Protein AF-A0A7Y6IRY3-F1 (afdb_monomer_lite)

Structure (mmCIF, N/CA/C/O backbone):
data_AF-A0A7Y6IRY3-F1
#
_entry.id   AF-A0A7Y6IRY3-F1
#
loop_
_atom_site.group_PDB
_atom_site.id
_atom_site.type_symbol
_atom_site.label_atom_id
_atom_site.label_alt_id
_atom_site.label_comp_id
_atom_site.label_asym_id
_atom_site.label_entity_id
_atom_site.label_seq_id
_atom_site.pdbx_PDB_ins_code
_atom_site.Cartn_x
_atom_site.Cartn_y
_atom_site.Cartn_z
_atom_site.occupancy
_atom_site.B_iso_or_equiv
_atom_site.auth_seq_id
_atom_site.auth_comp_id
_atom_site.auth_asym_id
_atom_site.auth_atom_id
_atom_site.pdbx_PDB_model_num
ATOM 1 N N . MET A 1 1 ? -18.342 3.117 -11.081 1.00 37.72 1 MET A N 1
ATOM 2 C CA . MET A 1 1 ? -18.195 3.455 -12.515 1.00 37.72 1 MET A CA 1
ATOM 3 C C . MET A 1 1 ? -16.756 3.879 -12.806 1.00 37.72 1 MET A C 1
ATOM 5 O O . MET A 1 1 ? -16.325 4.944 -12.363 1.00 37.72 1 MET A O 1
ATOM 9 N N . ASP A 1 2 ? -16.013 2.995 -13.475 1.00 42.38 2 ASP A 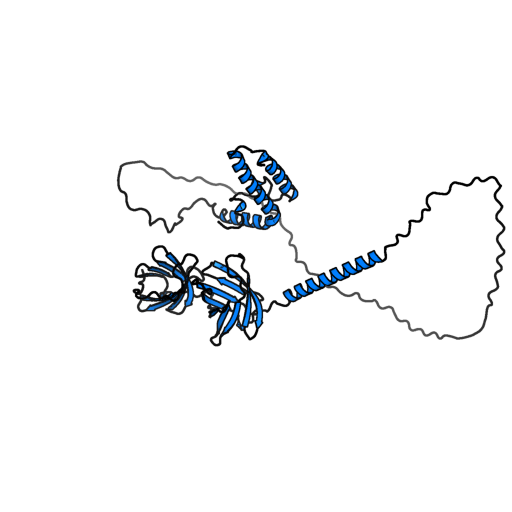N 1
ATOM 10 C CA . ASP A 1 2 ? -14.610 3.148 -13.893 1.00 42.38 2 ASP A CA 1
ATOM 11 C C . ASP A 1 2 ? -14.442 4.284 -14.933 1.00 42.38 2 ASP A C 1
ATOM 13 O O . ASP A 1 2 ? -15.366 4.595 -15.681 1.00 42.38 2 ASP A O 1
ATOM 17 N N . LYS A 1 3 ? -13.296 4.973 -14.943 1.00 51.06 3 LYS A N 1
ATOM 18 C CA . LYS A 1 3 ? -13.082 6.264 -15.639 1.00 51.06 3 LYS A CA 1
ATOM 19 C C . LYS A 1 3 ? -12.732 6.150 -17.137 1.00 51.06 3 LYS A C 1
ATOM 21 O O . LYS A 1 3 ? -12.581 7.187 -17.776 1.00 51.06 3 LYS A O 1
ATOM 26 N N . GLY A 1 4 ? -12.615 4.944 -17.700 1.00 61.75 4 GLY A N 1
ATOM 27 C CA . GLY A 1 4 ? -11.967 4.698 -19.002 1.00 61.75 4 GLY A CA 1
ATOM 28 C C . GLY A 1 4 ? -12.631 5.278 -20.263 1.00 61.75 4 GLY A C 1
ATOM 29 O O . GLY A 1 4 ? -11.923 5.612 -21.208 1.00 61.75 4 GLY A O 1
ATOM 30 N N . PHE A 1 5 ? -13.956 5.452 -20.293 1.00 81.81 5 PHE A N 1
ATOM 31 C CA . PHE A 1 5 ? -14.686 5.837 -21.516 1.00 81.81 5 PHE A CA 1
ATOM 32 C C . PHE A 1 5 ? -15.871 6.779 -21.238 1.00 81.81 5 PHE A C 1
ATOM 34 O O . PHE A 1 5 ? -16.917 6.690 -21.875 1.00 81.81 5 PHE A O 1
ATOM 41 N N . ARG A 1 6 ? -15.722 7.694 -20.266 1.00 79.88 6 ARG A N 1
ATOM 42 C CA . ARG A 1 6 ? -16.796 8.620 -19.841 1.00 79.88 6 ARG A CA 1
ATOM 43 C C . ARG A 1 6 ? -17.332 9.510 -20.963 1.00 79.88 6 ARG A C 1
ATOM 45 O O . ARG A 1 6 ? -18.495 9.887 -20.911 1.00 79.88 6 ARG A O 1
ATOM 52 N N . ASP A 1 7 ? -16.514 9.790 -21.972 1.00 85.00 7 ASP 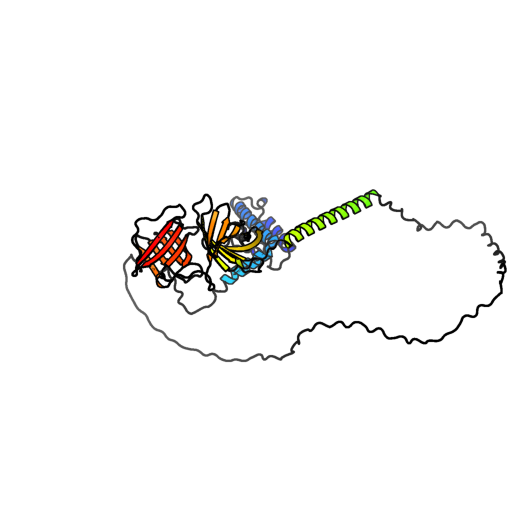A N 1
ATOM 53 C CA . ASP A 1 7 ? -16.895 10.602 -23.133 1.00 85.00 7 ASP A CA 1
ATOM 54 C C . ASP A 1 7 ? -17.982 9.942 -24.002 1.00 85.00 7 ASP A C 1
ATOM 56 O O . ASP A 1 7 ? -18.592 10.615 -24.828 1.00 85.00 7 ASP A O 1
ATOM 60 N N . LEU A 1 8 ? -18.236 8.639 -23.816 1.00 86.19 8 LEU A N 1
ATOM 61 C CA . LEU A 1 8 ? -19.344 7.917 -24.448 1.00 86.19 8 LEU A CA 1
ATOM 62 C C . LEU A 1 8 ? -20.654 8.005 -23.650 1.00 86.19 8 LEU A C 1
ATOM 64 O O . LEU A 1 8 ? -21.666 7.489 -24.108 1.00 86.19 8 LEU A O 1
ATOM 68 N N . GLU A 1 9 ? -20.646 8.618 -22.459 1.00 86.31 9 GLU A N 1
ATOM 69 C CA . GLU A 1 9 ? -21.817 8.760 -21.573 1.00 86.31 9 GLU A CA 1
ATOM 70 C C . GLU A 1 9 ? -22.541 7.425 -21.280 1.00 86.31 9 GLU A C 1
ATOM 72 O O . GLU A 1 9 ? -23.734 7.396 -21.003 1.00 86.31 9 GLU A O 1
ATOM 77 N N . GLY A 1 10 ? -21.809 6.304 -21.316 1.00 82.12 10 GLY A N 1
ATOM 78 C CA . GLY A 1 10 ? -22.356 4.959 -21.097 1.00 82.12 10 GLY A CA 1
ATOM 79 C C . GLY A 1 10 ? -22.962 4.292 -22.338 1.00 82.12 10 GLY A C 1
ATOM 80 O O . GLY A 1 10 ? -23.442 3.170 -22.231 1.00 82.12 10 GLY A O 1
ATOM 81 N N . HIS A 1 11 ? -22.917 4.935 -23.507 1.00 87.06 11 HIS A N 1
ATOM 82 C CA . HIS A 1 11 ? -23.372 4.350 -24.769 1.00 87.06 11 HIS A CA 1
ATOM 83 C C . HIS A 1 11 ? -22.305 3.470 -25.439 1.00 87.06 11 HIS A C 1
ATOM 85 O O . HIS A 1 11 ? -21.101 3.724 -25.321 1.00 87.06 11 HIS A O 1
ATOM 91 N N . ASP A 1 12 ? -22.747 2.474 -26.213 1.00 90.62 12 ASP A N 1
ATOM 92 C CA . ASP A 1 12 ? -21.849 1.663 -27.036 1.00 90.62 12 ASP A CA 1
ATOM 93 C C . ASP A 1 12 ? -21.337 2.464 -28.249 1.00 90.62 12 ASP A C 1
ATOM 95 O O . ASP A 1 12 ? -22.109 3.017 -29.035 1.00 90.62 12 ASP A O 1
ATOM 99 N N . ALA A 1 13 ? -20.017 2.520 -28.434 1.00 92.00 13 ALA A N 1
ATOM 100 C CA . ALA A 1 13 ? -19.374 3.200 -29.552 1.00 92.00 13 ALA A CA 1
ATOM 101 C C . ALA A 1 13 ? -19.752 2.590 -30.915 1.00 92.00 13 ALA A C 1
ATOM 103 O O . ALA A 1 13 ? -19.876 3.327 -31.900 1.00 92.00 13 ALA A O 1
ATOM 104 N N . TYR A 1 14 ? -19.955 1.269 -30.986 1.00 93.88 14 TYR A N 1
ATOM 105 C CA . TYR A 1 14 ? -20.386 0.582 -32.208 1.00 93.88 14 TYR A CA 1
ATOM 106 C C . TYR A 1 14 ? -21.838 0.926 -32.558 1.00 93.88 14 TYR A C 1
ATOM 108 O O . TYR A 1 14 ? -22.147 1.197 -33.722 1.00 93.88 14 TYR A O 1
ATOM 116 N N . GLU A 1 15 ? -22.708 1.001 -31.549 1.00 92.62 15 GLU A N 1
ATOM 117 C CA . GLU A 1 15 ? -24.116 1.375 -31.700 1.00 92.62 15 GLU A CA 1
ATOM 118 C C . GLU A 1 15 ? -24.273 2.849 -32.091 1.00 92.62 15 GLU A C 1
ATOM 120 O O . GLU A 1 15 ? -24.998 3.169 -33.036 1.00 92.62 15 GLU A O 1
ATOM 125 N N . LEU A 1 16 ? -23.529 3.752 -31.439 1.00 92.69 16 LEU A N 1
ATOM 126 C CA . LEU A 1 16 ? -23.530 5.184 -31.751 1.00 92.69 16 LEU A CA 1
ATOM 127 C C . LEU A 1 16 ? -23.226 5.444 -33.232 1.00 92.69 16 LEU A C 1
ATOM 129 O O . LEU A 1 16 ? -23.908 6.250 -33.870 1.00 92.69 16 LEU A O 1
ATOM 133 N N . LEU A 1 17 ? -22.236 4.736 -33.785 1.00 91.31 17 LEU A N 1
ATOM 134 C CA . LEU A 1 17 ? -21.834 4.846 -35.189 1.00 91.31 17 LEU A CA 1
ATOM 135 C C . LEU A 1 17 ? -22.643 3.950 -36.142 1.00 91.31 17 LEU A C 1
ATOM 137 O O . LEU A 1 17 ? -22.557 4.120 -37.361 1.00 91.31 17 LEU A O 1
ATOM 141 N N . GLY A 1 18 ? -23.436 3.014 -35.614 1.00 90.44 18 GLY A N 1
ATOM 142 C CA . GLY A 1 18 ? -24.221 2.056 -36.393 1.00 90.44 18 GLY A CA 1
ATOM 143 C C . GLY A 1 18 ? -23.352 1.110 -37.225 1.00 90.44 18 GLY A C 1
ATOM 144 O O . GLY A 1 18 ? -23.628 0.893 -38.409 1.00 90.44 18 GLY A O 1
ATOM 145 N N . VAL A 1 19 ? -22.261 0.604 -36.645 1.00 92.56 19 VAL A N 1
ATOM 146 C CA . VAL A 1 19 ? -21.291 -0.281 -37.312 1.00 92.56 19 VAL A CA 1
ATOM 147 C C . VAL A 1 19 ? -21.051 -1.553 -36.499 1.00 92.56 19 VAL A C 1
ATOM 149 O O . VAL A 1 19 ? -21.107 -1.536 -35.280 1.00 92.56 19 VAL A O 1
ATOM 152 N N . ALA A 1 20 ? -20.759 -2.671 -37.167 1.00 90.75 20 ALA A N 1
ATOM 153 C CA . ALA A 1 20 ? -20.522 -3.950 -36.492 1.00 90.75 20 ALA A CA 1
ATOM 154 C C . ALA A 1 20 ? -19.132 -4.031 -35.824 1.00 90.75 20 ALA A C 1
ATOM 156 O O . ALA A 1 20 ? -18.162 -3.460 -36.328 1.00 90.75 20 ALA A O 1
ATOM 157 N N . GLY A 1 21 ? -19.009 -4.851 -34.772 1.00 84.00 21 GLY A N 1
ATOM 158 C CA . GLY A 1 21 ? -17.784 -5.068 -33.979 1.00 84.00 21 GLY A CA 1
ATOM 159 C C . GLY A 1 21 ? -16.544 -5.554 -34.746 1.00 84.00 21 GLY A C 1
ATOM 160 O O . GLY A 1 21 ? -15.436 -5.479 -34.229 1.00 84.00 21 GLY A O 1
ATOM 161 N N . GLY A 1 22 ? -16.691 -5.993 -36.002 1.00 83.50 22 GLY A N 1
ATOM 162 C CA . GLY A 1 22 ? -15.603 -6.416 -36.901 1.00 83.50 22 GLY A CA 1
ATOM 163 C C . GLY A 1 22 ? -15.358 -5.490 -38.102 1.00 83.50 22 GLY A C 1
ATOM 164 O O . GLY A 1 22 ? -14.665 -5.871 -39.041 1.00 83.50 22 GLY A O 1
ATOM 165 N N . CYS A 1 23 ? -15.947 -4.290 -38.128 1.00 87.94 23 CYS A N 1
ATOM 166 C CA . CYS A 1 23 ? -15.842 -3.390 -39.279 1.00 87.94 23 CYS A CA 1
ATOM 167 C C . CYS A 1 23 ? -14.422 -2.819 -39.471 1.00 87.94 23 CYS A C 1
ATOM 169 O O . CYS A 1 23 ? -13.641 -2.727 -38.524 1.00 87.94 23 CYS A O 1
ATOM 171 N N . SER A 1 24 ? -14.081 -2.436 -40.706 1.00 92.69 24 SER A N 1
ATOM 172 C CA . SER A 1 24 ? -12.799 -1.789 -41.021 1.00 92.69 24 SER A CA 1
ATOM 173 C C . SER A 1 24 ? -12.813 -0.294 -40.691 1.00 92.69 24 SER A C 1
ATOM 175 O O . SER A 1 24 ? -13.863 0.350 -40.728 1.00 92.69 24 SER A O 1
ATOM 177 N N . ASP A 1 25 ? -11.637 0.298 -40.487 1.00 92.12 25 ASP A N 1
ATOM 178 C CA . ASP A 1 25 ? -11.468 1.737 -40.216 1.00 92.12 25 ASP A CA 1
ATOM 179 C C . ASP A 1 25 ? -12.103 2.624 -41.295 1.00 92.12 25 ASP A C 1
ATOM 181 O O . ASP A 1 25 ? -12.609 3.719 -41.029 1.00 92.12 25 ASP A O 1
ATOM 185 N N . ARG A 1 26 ? -12.127 2.140 -42.543 1.00 89.69 26 ARG A N 1
ATOM 186 C CA . ARG A 1 26 ? -12.805 2.814 -43.655 1.00 89.69 26 ARG A CA 1
ATOM 187 C C . ARG A 1 26 ? -14.320 2.862 -43.448 1.00 89.69 26 ARG A C 1
ATOM 189 O O . ARG A 1 26 ? -14.926 3.897 -43.720 1.00 89.69 26 ARG A O 1
ATOM 196 N N . ALA A 1 27 ? -14.919 1.774 -42.968 1.00 90.38 27 ALA A N 1
ATOM 197 C CA . ALA A 1 27 ? -16.349 1.702 -42.680 1.00 90.38 27 ALA A CA 1
ATOM 198 C C . ALA A 1 27 ? -16.732 2.598 -41.489 1.00 90.38 27 ALA A C 1
ATOM 200 O O . ALA A 1 27 ? -17.724 3.320 -41.578 1.00 90.38 27 ALA A O 1
ATOM 201 N N . ILE A 1 28 ? -15.899 2.636 -40.441 1.00 93.06 28 ILE A N 1
ATOM 202 C CA . ILE A 1 28 ? -16.057 3.527 -39.276 1.00 93.06 28 ILE A CA 1
ATOM 203 C C . ILE A 1 28 ? -16.084 4.994 -39.726 1.00 93.06 28 ILE A C 1
ATOM 205 O O . ILE A 1 28 ? -17.030 5.733 -39.449 1.00 93.06 28 ILE A O 1
ATOM 209 N N . ASN A 1 29 ? -15.084 5.410 -40.508 1.00 92.12 29 ASN A N 1
ATOM 210 C CA . ASN A 1 29 ? -14.997 6.779 -41.015 1.00 92.12 29 ASN A CA 1
ATOM 211 C C . ASN A 1 29 ? -16.143 7.139 -41.971 1.00 92.12 29 ASN A C 1
ATOM 213 O O . ASN A 1 29 ? -16.609 8.280 -41.986 1.00 92.12 29 ASN A O 1
ATOM 217 N N . GLN A 1 30 ? -16.612 6.185 -42.778 1.00 92.06 30 GLN A N 1
ATOM 218 C CA . GLN A 1 30 ? -17.750 6.400 -43.668 1.00 92.06 30 GLN A CA 1
ATOM 219 C C . GLN A 1 30 ? -19.054 6.584 -42.884 1.00 92.06 30 GLN A C 1
ATOM 221 O O . GLN A 1 30 ? -19.822 7.489 -43.209 1.00 92.06 30 GLN A O 1
ATOM 226 N N . ALA A 1 31 ? -19.298 5.766 -41.859 1.00 92.69 31 ALA A N 1
ATOM 227 C CA . ALA A 1 31 ? -20.485 5.861 -41.014 1.00 92.69 31 ALA A CA 1
ATOM 228 C C . ALA A 1 31 ? -20.525 7.181 -40.232 1.00 92.69 31 ALA A C 1
ATOM 230 O O . ALA A 1 31 ? -21.524 7.901 -40.311 1.00 92.69 31 ALA A O 1
ATOM 231 N N . PHE A 1 32 ? -19.395 7.569 -39.629 1.00 94.81 32 PHE A N 1
ATOM 232 C CA . PHE A 1 32 ? -19.236 8.863 -38.964 1.00 94.81 32 PHE A CA 1
ATOM 233 C C . PHE A 1 32 ? -19.585 10.034 -39.896 1.00 94.81 32 PHE A C 1
ATOM 235 O O . PHE A 1 32 ? -20.381 10.899 -39.545 1.00 94.81 32 PHE A O 1
ATOM 242 N N . ARG A 1 33 ? -19.055 10.047 -41.129 1.00 92.06 33 ARG A N 1
ATOM 243 C CA . ARG A 1 33 ? -19.336 11.120 -42.104 1.00 92.06 33 ARG A CA 1
ATOM 244 C C . ARG A 1 33 ? -20.803 11.194 -42.525 1.00 92.06 33 ARG A C 1
ATOM 246 O O . ARG A 1 33 ? -21.260 12.264 -42.919 1.00 92.06 33 ARG A O 1
ATOM 253 N N . ARG A 1 34 ? -21.548 10.083 -42.502 1.00 91.94 34 ARG A N 1
ATOM 254 C CA . ARG A 1 34 ? -22.995 10.129 -42.764 1.00 91.94 34 ARG A CA 1
ATOM 255 C C . ARG A 1 34 ? -23.709 10.824 -41.610 1.00 91.94 34 ARG A C 1
ATOM 257 O O . ARG A 1 34 ? -24.339 11.844 -41.845 1.00 91.94 34 ARG A O 1
ATOM 264 N N . GLN A 1 35 ? -23.511 10.338 -40.389 1.00 89.69 35 GLN A N 1
ATOM 265 C CA . GLN A 1 35 ? -24.200 10.859 -39.208 1.00 89.69 35 GLN A CA 1
ATOM 266 C C . GLN A 1 35 ? -23.793 12.300 -38.870 1.00 89.69 35 GLN A C 1
ATOM 268 O O . GLN A 1 35 ? -24.641 13.098 -38.483 1.00 89.69 35 GLN A O 1
ATOM 273 N N . ALA A 1 36 ? -22.534 12.683 -39.097 1.00 89.06 36 ALA A N 1
ATOM 274 C CA . ALA A 1 36 ? -22.073 14.055 -38.890 1.00 89.06 36 ALA A CA 1
ATOM 275 C C . ALA A 1 36 ? -22.745 15.068 -39.836 1.00 89.06 36 ALA A C 1
ATOM 277 O O . ALA A 1 36 ? -22.879 16.235 -39.486 1.00 89.06 36 ALA A O 1
ATOM 278 N N . ARG A 1 37 ? -23.197 14.645 -41.026 1.00 87.94 37 ARG A N 1
ATOM 279 C CA . ARG A 1 37 ? -23.971 15.517 -41.930 1.00 87.94 37 ARG A CA 1
ATOM 280 C C . ARG A 1 37 ? -25.416 15.694 -41.474 1.00 87.94 37 ARG A C 1
ATOM 282 O O . ARG A 1 37 ? -26.012 16.731 -41.749 1.00 87.94 37 ARG A O 1
ATOM 289 N N . ASP A 1 38 ? -25.972 14.695 -40.800 1.00 85.44 38 ASP A N 1
ATOM 290 C CA . ASP A 1 38 ? -27.347 14.736 -40.302 1.00 85.44 38 ASP A CA 1
ATOM 291 C C . ASP A 1 38 ? -27.447 15.551 -39.007 1.00 85.44 38 ASP A C 1
ATOM 293 O O . ASP A 1 38 ? -28.369 16.348 -38.850 1.00 85.44 38 ASP A O 1
ATOM 297 N N . TRP A 1 39 ? -26.433 15.443 -38.145 1.00 86.75 39 TRP A N 1
ATOM 298 C CA . TRP A 1 39 ? -26.342 16.141 -36.859 1.00 86.75 39 TRP A CA 1
ATOM 299 C C . TRP A 1 39 ? -25.452 17.394 -36.893 1.00 86.75 39 TRP A C 1
ATOM 301 O O . TRP A 1 39 ? -24.956 17.833 -35.860 1.00 86.75 39 TRP A O 1
ATOM 311 N N . HIS A 1 40 ? -25.220 17.989 -38.068 1.00 83.25 40 HIS A N 1
ATOM 312 C CA . HIS A 1 40 ? -24.449 19.232 -38.160 1.00 83.25 40 HIS A CA 1
ATOM 313 C C . HIS A 1 40 ? -25.256 20.413 -37.582 1.00 83.25 40 HIS A C 1
ATOM 315 O O . HIS A 1 40 ? -26.440 20.540 -37.919 1.00 83.25 40 HIS A O 1
ATOM 321 N N . PRO A 1 41 ? -24.654 21.309 -36.772 1.00 77.19 41 PRO A N 1
ATOM 322 C CA . PRO A 1 41 ? -25.359 22.462 -36.199 1.00 77.19 41 PRO A CA 1
ATOM 323 C C . PRO A 1 41 ? -25.941 23.397 -37.273 1.00 77.19 41 PRO A C 1
ATOM 325 O O . PRO A 1 41 ? -27.027 23.936 -37.089 1.00 77.19 41 PRO A O 1
ATOM 328 N N . ASP A 1 42 ? -25.301 23.508 -38.443 1.00 80.44 42 ASP A N 1
ATOM 329 C CA . ASP A 1 42 ? -25.834 24.311 -39.561 1.00 80.44 42 ASP A CA 1
ATOM 330 C C . ASP A 1 42 ? -27.154 23.773 -40.137 1.00 80.44 42 ASP A C 1
ATOM 332 O O . ASP A 1 42 ? -27.907 24.537 -40.736 1.00 80.44 42 ASP A O 1
ATOM 336 N N . LYS A 1 43 ? -27.449 22.475 -39.981 1.00 82.31 43 LYS A N 1
ATOM 337 C CA . LYS A 1 43 ? -28.700 21.855 -40.453 1.00 82.31 43 LYS A CA 1
ATOM 338 C C . LYS A 1 43 ? -29.790 21.863 -39.370 1.00 82.31 43 LYS A C 1
ATOM 340 O O . LYS A 1 43 ? -30.968 21.771 -39.700 1.00 82.31 43 LYS A O 1
ATOM 345 N N . ASN A 1 44 ? -29.403 22.024 -38.102 1.00 80.56 44 ASN A N 1
ATOM 346 C CA . ASN A 1 44 ? -30.272 21.971 -36.925 1.00 80.56 44 ASN A CA 1
ATOM 347 C C . ASN A 1 44 ? -30.201 23.303 -36.155 1.00 80.56 44 ASN A C 1
ATOM 349 O O . ASN A 1 44 ? -29.615 23.386 -35.080 1.00 80.56 44 ASN A O 1
ATOM 353 N N . GLN A 1 45 ? -30.755 24.367 -36.747 1.00 74.81 45 GLN A N 1
ATOM 354 C CA . GLN A 1 45 ? -30.551 25.750 -36.285 1.00 74.81 45 GLN A CA 1
ATOM 355 C C . GLN A 1 45 ? -31.518 26.218 -35.185 1.00 74.81 45 GLN A C 1
ATOM 357 O O . GLN A 1 45 ? -31.280 27.271 -34.591 1.00 74.81 45 GLN A O 1
ATOM 362 N N . CYS A 1 46 ? -32.608 25.492 -34.904 1.00 80.31 46 CYS A N 1
ATOM 363 C CA . CYS A 1 46 ? -33.487 25.868 -33.795 1.00 80.31 46 CYS A CA 1
ATOM 364 C C . CYS A 1 46 ? -32.806 25.581 -32.438 1.00 80.31 46 CYS A C 1
ATOM 366 O O . CYS A 1 46 ? -32.005 24.649 -32.357 1.00 80.31 46 CYS A O 1
ATOM 368 N N . PRO A 1 47 ? -33.084 26.366 -31.378 1.00 73.44 47 PRO A N 1
ATOM 369 C CA . PRO A 1 47 ? -32.329 26.306 -30.121 1.00 73.44 47 PRO A CA 1
ATOM 370 C C . PRO A 1 47 ? -32.264 24.910 -29.483 1.00 73.44 47 PRO A C 1
ATOM 372 O O . PRO A 1 47 ? -31.183 24.475 -29.090 1.00 73.44 47 PRO A O 1
ATOM 375 N N . ASP A 1 48 ? -33.386 24.188 -29.460 1.00 76.19 48 ASP A N 1
ATOM 376 C CA . ASP A 1 48 ? -33.460 22.847 -28.866 1.00 76.19 48 ASP A CA 1
ATOM 377 C C . ASP A 1 48 ? -32.754 21.797 -29.741 1.00 76.19 48 ASP A C 1
ATOM 379 O O . ASP A 1 48 ? -31.907 21.046 -29.257 1.00 76.19 48 ASP A O 1
ATOM 383 N N . ALA A 1 49 ? -32.987 21.808 -31.062 1.00 77.94 49 ALA A N 1
ATOM 384 C CA . ALA A 1 49 ? -32.322 20.862 -31.966 1.00 77.94 49 ALA A CA 1
ATOM 385 C C . ALA A 1 49 ? -30.818 21.126 -32.097 1.00 77.94 49 ALA A C 1
ATOM 387 O O . ALA A 1 49 ? -30.058 20.205 -32.393 1.00 77.94 49 ALA A O 1
ATOM 388 N N . ARG A 1 50 ? -30.368 22.364 -31.868 1.00 81.44 50 ARG A N 1
ATOM 389 C CA . ARG A 1 50 ? -28.947 22.704 -31.836 1.00 81.44 50 ARG A CA 1
ATOM 390 C C . ARG A 1 50 ? -28.255 22.067 -30.635 1.00 81.44 50 ARG A C 1
ATOM 392 O O . ARG A 1 50 ? -27.186 21.486 -30.805 1.00 81.44 50 ARG A O 1
ATOM 399 N N . ALA A 1 51 ? -28.861 22.140 -29.450 1.00 83.75 51 ALA A N 1
ATOM 400 C CA . ALA A 1 51 ? -28.312 21.524 -28.242 1.00 83.75 51 ALA A CA 1
ATOM 401 C C . ALA A 1 51 ? -28.224 19.992 -28.376 1.00 83.75 51 ALA A C 1
ATOM 403 O O . ALA A 1 51 ? -27.203 19.390 -28.025 1.00 83.75 51 ALA A O 1
ATOM 404 N N . ASP A 1 52 ? -29.252 19.369 -28.956 1.00 84.44 52 ASP A N 1
ATOM 405 C CA . ASP A 1 52 ? -29.269 17.927 -29.216 1.00 84.44 52 ASP A CA 1
ATOM 406 C C . ASP A 1 52 ? -28.258 17.521 -30.295 1.00 84.44 52 ASP A C 1
ATOM 408 O O . ASP A 1 52 ? -27.533 16.534 -30.133 1.00 84.44 52 ASP A O 1
ATOM 412 N N . ALA A 1 53 ? -28.136 18.312 -31.365 1.00 85.38 53 ALA A N 1
ATOM 413 C CA . ALA A 1 53 ? -27.139 18.098 -32.409 1.00 85.38 53 ALA A CA 1
ATOM 414 C C . ALA A 1 53 ? -25.707 18.223 -31.874 1.00 85.38 53 ALA A C 1
ATOM 416 O O . ALA A 1 53 ? -24.865 17.380 -32.181 1.00 85.38 53 ALA A O 1
ATOM 417 N N . GLU A 1 54 ? -25.426 19.212 -31.024 1.00 86.50 54 GLU A N 1
ATOM 418 C CA . GLU A 1 54 ? -24.118 19.386 -30.386 1.00 86.50 54 GLU A CA 1
ATOM 419 C C . GLU A 1 54 ? -23.782 18.218 -29.445 1.00 86.50 54 GLU A C 1
ATOM 421 O O . GLU A 1 54 ? -22.663 17.691 -29.488 1.00 86.50 54 GLU A O 1
ATOM 426 N N . ARG A 1 55 ? -24.753 17.748 -28.646 1.00 89.44 55 ARG A N 1
ATOM 427 C CA . ARG A 1 55 ? -24.580 16.568 -27.783 1.00 89.44 55 ARG A CA 1
ATOM 428 C C . ARG A 1 55 ? -24.309 15.314 -28.612 1.00 89.44 55 ARG A C 1
ATOM 430 O O . ARG A 1 55 ? -23.344 14.594 -28.354 1.00 89.44 55 ARG A O 1
ATOM 437 N N . ARG A 1 56 ? -25.115 15.070 -29.648 1.00 89.50 56 ARG A N 1
ATOM 438 C CA . ARG A 1 56 ? -24.964 13.893 -30.511 1.00 89.50 56 ARG A CA 1
ATOM 439 C C . ARG A 1 56 ? -23.647 13.928 -31.279 1.00 89.50 56 ARG A C 1
ATOM 441 O O . ARG A 1 56 ? -22.959 12.915 -31.348 1.00 89.50 56 ARG A O 1
ATOM 448 N N . MET A 1 57 ? -23.245 15.091 -31.785 1.00 90.44 57 MET A N 1
ATOM 449 C CA . MET A 1 57 ? -21.961 15.279 -32.463 1.00 90.44 57 MET A CA 1
ATOM 450 C C . MET A 1 57 ? -20.774 14.986 -31.537 1.00 90.44 57 MET A C 1
ATOM 452 O O . MET A 1 57 ? -19.793 14.375 -31.966 1.00 90.44 57 MET A O 1
ATOM 456 N N . ARG A 1 58 ? -20.851 15.378 -30.258 1.00 91.31 58 ARG A N 1
ATOM 457 C CA . ARG A 1 58 ? -19.819 15.058 -29.260 1.00 91.31 58 ARG A CA 1
ATOM 458 C C . ARG A 1 58 ? -19.670 13.546 -29.074 1.00 91.31 58 ARG A C 1
ATOM 460 O O . ARG A 1 58 ? -18.555 13.041 -29.186 1.00 91.31 58 ARG A O 1
ATOM 467 N N . LEU A 1 59 ? -20.784 12.836 -28.889 1.00 93.00 59 LEU A N 1
ATOM 468 C CA . LEU A 1 59 ? -20.800 11.375 -28.743 1.00 93.00 59 LEU A CA 1
ATOM 469 C C . LEU A 1 59 ? -20.254 10.663 -29.989 1.00 93.00 59 LEU A C 1
ATOM 471 O O . LEU A 1 59 ? -19.469 9.726 -29.874 1.00 93.00 59 LEU A O 1
ATOM 475 N N . LEU A 1 60 ? -20.610 11.132 -31.190 1.00 93.75 60 LEU A N 1
ATOM 476 C CA . LEU A 1 60 ? -20.118 10.566 -32.451 1.00 93.75 60 LEU A CA 1
ATOM 477 C C . LEU A 1 60 ? -18.603 10.733 -32.626 1.00 93.75 60 LEU A C 1
ATOM 479 O O . LEU A 1 60 ? -17.937 9.825 -33.127 1.00 93.75 60 LEU A O 1
ATOM 483 N N . ASN A 1 61 ? -18.051 11.878 -32.217 1.00 93.38 61 ASN A N 1
ATOM 484 C CA . ASN A 1 61 ? -16.604 12.096 -32.231 1.00 93.38 61 ASN A CA 1
ATOM 485 C C . ASN A 1 61 ? -15.896 11.182 -31.225 1.00 93.38 61 ASN A C 1
ATOM 487 O O . ASN A 1 61 ? -14.931 10.515 -31.596 1.00 93.38 61 ASN A O 1
ATOM 491 N N . ALA A 1 62 ? -16.418 11.083 -29.998 1.00 92.31 62 ALA A N 1
ATOM 492 C CA . ALA A 1 62 ? -15.877 10.193 -28.975 1.00 92.31 62 ALA A CA 1
ATOM 493 C C . ALA A 1 62 ? -15.893 8.722 -29.430 1.00 92.31 62 ALA A C 1
ATOM 495 O O . ALA A 1 62 ? -14.872 8.040 -29.340 1.00 92.31 62 ALA A O 1
ATOM 496 N N . ALA A 1 63 ? -17.006 8.253 -30.004 1.00 93.75 63 ALA A N 1
ATOM 497 C CA . ALA A 1 63 ? -17.134 6.899 -30.542 1.00 93.75 63 ALA A CA 1
ATOM 498 C C . ALA A 1 63 ? -16.115 6.623 -31.655 1.00 93.75 63 ALA A C 1
ATOM 500 O O . ALA A 1 63 ? -15.421 5.606 -31.627 1.00 93.75 63 ALA A O 1
ATOM 501 N N . ARG A 1 64 ? -15.960 7.548 -32.612 1.00 94.44 64 ARG A N 1
ATOM 502 C CA . ARG A 1 64 ? -14.983 7.402 -33.702 1.00 94.44 64 ARG A CA 1
ATOM 503 C C . ARG A 1 64 ? -13.557 7.317 -33.164 1.00 94.44 64 ARG A C 1
ATOM 505 O O . ARG A 1 64 ? -12.791 6.460 -33.599 1.00 94.44 64 ARG A O 1
ATOM 512 N N . ASP A 1 65 ? -13.199 8.191 -32.231 1.00 92.75 65 ASP A N 1
ATOM 513 C CA . ASP A 1 65 ? -11.838 8.264 -31.704 1.00 92.75 65 ASP A CA 1
ATOM 514 C C . ASP A 1 65 ? -11.488 7.028 -30.857 1.00 92.75 65 ASP A C 1
ATOM 516 O O . ASP A 1 65 ? -10.352 6.546 -30.914 1.00 92.75 65 ASP A O 1
ATOM 520 N N . VAL A 1 66 ? -12.465 6.469 -30.130 1.00 93.12 66 VAL A N 1
ATOM 521 C CA . VAL A 1 66 ? -12.329 5.190 -29.417 1.00 93.12 66 VAL A CA 1
ATOM 522 C C . VAL A 1 66 ? -12.127 4.036 -30.399 1.00 93.12 66 VAL A C 1
ATOM 524 O O . VAL A 1 66 ? -11.151 3.300 -30.261 1.00 93.12 66 VAL A O 1
ATOM 527 N N . LEU A 1 67 ? -12.978 3.905 -31.423 1.00 92.62 67 LEU A N 1
ATOM 528 C CA . LEU A 1 67 ? -12.898 2.785 -32.367 1.00 92.62 67 LEU A CA 1
ATOM 529 C C . LEU A 1 67 ? -11.673 2.832 -33.296 1.00 92.62 67 LEU A C 1
ATOM 531 O O . LEU A 1 67 ? -11.263 1.785 -33.788 1.00 92.62 67 LEU A O 1
ATOM 535 N N . LEU A 1 68 ? -11.080 4.005 -33.546 1.00 91.25 68 LEU A N 1
ATOM 536 C CA . LEU A 1 68 ? -9.873 4.118 -34.377 1.00 91.25 68 LEU A CA 1
ATOM 537 C C . LEU A 1 68 ? -8.572 3.944 -33.585 1.00 91.25 68 LEU A C 1
ATOM 539 O O . LEU A 1 68 ? -7.637 3.334 -34.093 1.00 91.25 68 LEU A O 1
ATOM 543 N N . ASN A 1 69 ? -8.491 4.471 -32.358 1.00 89.00 69 ASN A N 1
ATOM 544 C CA . ASN A 1 69 ? -7.221 4.527 -31.621 1.00 89.00 69 ASN A CA 1
ATOM 545 C C . ASN A 1 69 ? -7.152 3.575 -30.422 1.00 89.00 69 ASN A C 1
ATOM 547 O O . ASN A 1 69 ? -6.061 3.187 -30.015 1.00 89.00 69 ASN A O 1
ATOM 551 N N . ARG A 1 70 ? -8.297 3.219 -29.829 1.00 90.38 70 ARG A N 1
ATOM 552 C CA . ARG A 1 70 ? -8.385 2.475 -28.557 1.00 90.38 70 ARG A CA 1
ATOM 553 C C . ARG A 1 70 ? -9.343 1.283 -28.632 1.00 90.38 70 ARG A C 1
ATOM 555 O O . ARG A 1 70 ? -9.875 0.848 -27.616 1.00 90.38 70 ARG A O 1
ATOM 562 N N . ARG A 1 71 ? -9.551 0.726 -29.830 1.00 91.31 71 ARG A N 1
ATOM 563 C CA . ARG A 1 71 ? -10.518 -0.358 -30.073 1.00 91.31 71 ARG A CA 1
ATOM 564 C C . ARG A 1 71 ? -10.266 -1.594 -29.216 1.00 91.31 71 ARG A C 1
ATOM 566 O O . ARG A 1 71 ? -11.188 -2.101 -28.601 1.00 91.31 71 ARG A O 1
ATOM 573 N N . ALA A 1 72 ? -9.010 -2.033 -29.122 1.00 87.31 72 ALA A N 1
ATOM 574 C CA . ALA A 1 72 ? -8.652 -3.210 -28.332 1.00 87.31 72 ALA A CA 1
ATOM 575 C C . ALA A 1 72 ? -8.929 -3.013 -26.829 1.00 87.31 72 ALA A C 1
ATOM 577 O O . ALA A 1 72 ? -9.437 -3.915 -26.172 1.00 87.31 72 ALA A O 1
ATOM 578 N N . GLU A 1 73 ? -8.633 -1.827 -26.288 1.00 86.62 73 GLU A N 1
ATOM 579 C CA . GLU A 1 73 ? -8.935 -1.483 -24.891 1.00 86.62 73 GLU A CA 1
ATOM 580 C C . GLU A 1 73 ? -10.448 -1.401 -24.649 1.00 86.62 73 GLU A C 1
ATOM 582 O O . GLU A 1 73 ? -10.936 -1.867 -23.621 1.00 86.62 73 GLU A O 1
ATOM 587 N N . TYR A 1 74 ? -11.191 -0.852 -25.613 1.00 88.62 74 TYR A N 1
ATOM 588 C CA . TYR A 1 74 ? -12.646 -0.748 -25.567 1.00 88.62 74 TYR A CA 1
ATOM 589 C C . TYR A 1 74 ? -13.337 -2.115 -25.626 1.00 88.62 74 TYR A C 1
ATOM 591 O O . TYR A 1 74 ? -14.228 -2.390 -24.828 1.00 88.62 74 TYR A O 1
ATOM 599 N N . ASP A 1 75 ? -12.881 -3.011 -26.501 1.00 89.75 75 ASP A N 1
ATOM 600 C CA . ASP A 1 75 ? -13.422 -4.367 -26.612 1.00 89.75 75 ASP A CA 1
ATOM 601 C C . ASP A 1 75 ? -13.153 -5.183 -25.330 1.00 89.75 75 ASP A C 1
ATOM 603 O O . ASP A 1 75 ? -13.997 -5.969 -24.898 1.00 89.75 75 ASP A O 1
ATOM 607 N N . LEU A 1 76 ? -11.998 -4.984 -24.680 1.00 85.88 76 LEU A N 1
ATOM 608 C CA . LEU A 1 76 ? -11.701 -5.578 -23.370 1.00 85.88 76 LEU A CA 1
ATOM 609 C C . LEU A 1 76 ? -12.578 -4.988 -22.257 1.00 85.88 76 LEU A C 1
ATOM 611 O O . LEU A 1 76 ? -13.019 -5.723 -21.373 1.00 85.88 76 LEU A O 1
ATOM 615 N N . TYR A 1 77 ? -12.845 -3.682 -22.303 1.00 85.50 77 TYR A N 1
ATOM 616 C CA . TYR A 1 77 ? -13.753 -3.010 -21.377 1.00 85.50 77 TYR A CA 1
ATOM 617 C C . TYR A 1 77 ? -15.188 -3.532 -21.508 1.00 85.50 77 TYR A C 1
ATOM 619 O O . TYR A 1 77 ? -15.785 -3.889 -20.493 1.00 85.50 77 TYR A O 1
ATOM 627 N N . GLN A 1 78 ? -15.697 -3.680 -22.736 1.00 83.62 78 GLN A N 1
ATOM 628 C CA . GLN A 1 78 ? -17.019 -4.255 -23.001 1.00 83.62 78 GLN A CA 1
ATOM 629 C C . GLN A 1 78 ? -17.120 -5.700 -22.497 1.00 83.62 78 GLN A C 1
ATOM 631 O O . GLN A 1 78 ? -18.065 -6.034 -21.791 1.00 83.62 78 GLN A O 1
ATOM 636 N N . ARG A 1 79 ? -16.102 -6.537 -22.752 1.00 80.69 79 ARG A N 1
ATOM 637 C CA . ARG A 1 79 ? -16.056 -7.927 -22.250 1.00 80.69 79 ARG A CA 1
ATOM 638 C C . ARG A 1 79 ? -16.025 -8.021 -20.725 1.00 80.69 79 ARG A C 1
ATOM 640 O O . ARG A 1 79 ? -16.556 -8.965 -20.150 1.00 80.69 79 ARG A O 1
ATOM 647 N N . ARG A 1 80 ? -15.370 -7.069 -20.057 1.00 73.31 80 ARG A N 1
ATOM 648 C CA . ARG A 1 80 ? -15.306 -7.017 -18.591 1.00 73.31 80 ARG A CA 1
ATOM 649 C C . ARG A 1 80 ? -16.609 -6.503 -17.977 1.00 73.31 80 ARG A C 1
ATOM 651 O O . ARG A 1 80 ? -16.953 -6.937 -16.884 1.00 73.31 80 ARG A O 1
ATOM 658 N N . GLY A 1 81 ? -17.306 -5.598 -18.667 1.00 63.47 81 GLY A N 1
ATOM 659 C CA . GLY A 1 81 ? -18.651 -5.150 -18.305 1.00 63.47 81 GLY A CA 1
ATOM 660 C C . GLY A 1 81 ? -19.675 -6.276 -18.427 1.00 63.47 81 GLY A C 1
ATOM 661 O O . GLY A 1 81 ? -20.397 -6.534 -17.472 1.00 63.47 81 GLY A O 1
ATOM 662 N N . SER A 1 82 ? -19.650 -7.024 -19.535 1.00 55.69 82 SER A N 1
ATOM 663 C CA . SER A 1 82 ? -20.552 -8.161 -19.755 1.00 55.69 82 SER A CA 1
ATOM 664 C C . SER A 1 82 ? -20.273 -9.345 -18.821 1.00 55.69 82 SER A C 1
ATOM 666 O O . SER A 1 82 ? -21.202 -10.020 -18.406 1.00 55.69 82 SER A O 1
ATOM 668 N N . ALA A 1 83 ? -19.020 -9.565 -18.400 1.00 48.66 83 ALA A N 1
ATOM 669 C CA . ALA A 1 83 ? -18.682 -10.599 -17.411 1.00 48.66 83 ALA A CA 1
ATOM 670 C C . ALA A 1 83 ? -19.205 -10.301 -15.987 1.00 48.66 83 ALA A C 1
ATOM 672 O O . ALA A 1 83 ? -19.224 -11.200 -15.151 1.00 48.66 83 ALA A O 1
ATOM 673 N N . LEU A 1 84 ? -19.604 -9.056 -15.693 1.00 45.47 84 LEU A N 1
ATOM 674 C CA . LEU A 1 84 ? -20.300 -8.700 -14.450 1.00 45.47 84 LEU A CA 1
ATOM 675 C C . LEU A 1 84 ? -21.820 -8.940 -14.555 1.00 45.47 84 LEU A C 1
ATOM 677 O O . LEU A 1 84 ? -22.476 -9.096 -13.532 1.00 45.47 84 LEU A O 1
ATOM 681 N N . GLU A 1 85 ? -22.359 -8.987 -15.775 1.00 44.56 85 GLU A N 1
ATOM 682 C CA . GLU A 1 85 ? -23.784 -9.190 -16.082 1.00 44.56 85 GLU A CA 1
ATOM 683 C C . GLU A 1 85 ? -24.110 -10.674 -16.372 1.00 44.56 85 GLU A C 1
ATOM 685 O O . GLU A 1 85 ? -25.213 -11.140 -16.114 1.00 44.56 85 GLU A O 1
ATOM 690 N N . GLU A 1 86 ? -23.117 -11.471 -16.782 1.00 39.16 86 GLU A N 1
ATOM 691 C CA . GLU A 1 86 ? -23.219 -12.931 -16.992 1.00 39.16 86 GLU A CA 1
ATOM 692 C C . GLU A 1 86 ? -23.107 -13.755 -15.684 1.00 39.16 86 GLU A C 1
ATOM 694 O O . GLU A 1 86 ? -23.031 -14.980 -15.702 1.00 39.16 86 GLU A O 1
ATOM 699 N N . LEU A 1 87 ? -23.113 -13.085 -14.525 1.00 42.81 87 LEU A N 1
ATOM 700 C CA . LEU A 1 87 ? -23.245 -13.693 -13.191 1.00 42.81 87 LEU A CA 1
ATOM 701 C C . LEU A 1 87 ? -24.657 -13.528 -12.598 1.00 42.81 87 LEU A C 1
ATOM 703 O O . LEU A 1 87 ? -24.877 -13.886 -11.442 1.00 42.81 87 LEU A O 1
ATOM 707 N N . THR A 1 88 ? -25.614 -13.009 -13.374 1.00 40.53 88 THR A N 1
ATOM 708 C CA . THR A 1 88 ? -26.999 -12.771 -12.936 1.00 40.53 88 THR A CA 1
ATOM 709 C C . THR A 1 88 ? -28.033 -13.371 -13.886 1.00 40.53 88 THR A C 1
ATOM 711 O O . THR A 1 88 ? -28.957 -12.680 -14.299 1.00 40.53 88 THR A O 1
ATOM 714 N N . ASP A 1 89 ? -27.902 -14.658 -14.214 1.00 40.09 89 ASP A N 1
ATOM 715 C CA . ASP A 1 89 ? -29.021 -15.417 -14.787 1.00 40.09 89 ASP A CA 1
ATOM 716 C C . ASP A 1 89 ? -29.008 -16.875 -14.281 1.00 40.09 89 ASP A C 1
ATOM 718 O O . ASP A 1 89 ? -28.544 -17.799 -14.947 1.00 40.09 89 ASP A O 1
ATOM 722 N N . ASP A 1 90 ? -29.489 -17.066 -13.047 1.00 35.41 90 ASP A N 1
ATOM 723 C CA . ASP A 1 90 ? -29.994 -18.353 -12.549 1.00 35.41 90 ASP A CA 1
ATOM 724 C C . ASP A 1 90 ? -31.321 -18.116 -11.796 1.00 35.41 90 ASP A C 1
ATOM 726 O O . ASP A 1 90 ? -31.333 -17.408 -10.780 1.00 35.41 90 ASP A O 1
ATOM 730 N N . PRO A 1 91 ? -32.462 -18.634 -12.289 1.00 46.59 91 PRO A N 1
ATOM 731 C CA . PRO A 1 91 ? -33.740 -18.515 -11.610 1.00 46.59 91 PRO A CA 1
ATOM 732 C C . PRO A 1 91 ? -34.010 -19.713 -10.677 1.00 46.59 91 PRO A C 1
ATOM 734 O O . PRO A 1 91 ? -34.258 -20.824 -11.135 1.00 46.59 91 PRO A O 1
ATOM 737 N N . GLN A 1 92 ? -34.143 -19.383 -9.382 1.00 38.69 92 GLN A N 1
ATOM 738 C CA . GLN A 1 92 ? -34.808 -20.109 -8.275 1.00 38.69 92 GLN A CA 1
ATOM 739 C C . GLN A 1 92 ? -33.950 -21.007 -7.357 1.00 38.69 92 GLN A C 1
ATOM 741 O O . GLN A 1 92 ? -33.957 -22.226 -7.478 1.00 38.69 92 GLN A O 1
ATOM 746 N N . ASP A 1 93 ? -33.392 -20.411 -6.297 1.00 35.19 93 ASP A N 1
ATOM 747 C CA . ASP A 1 93 ? -33.901 -20.589 -4.921 1.00 35.19 93 ASP A CA 1
ATOM 748 C C . ASP A 1 93 ? -33.445 -19.396 -4.059 1.00 35.19 93 ASP A C 1
ATOM 750 O O . ASP A 1 93 ? -32.291 -18.968 -4.105 1.00 35.19 93 ASP A O 1
ATOM 754 N N . GLY A 1 94 ? -34.386 -18.768 -3.362 1.00 45.53 94 GLY A N 1
ATOM 755 C CA . GLY A 1 94 ? -34.233 -17.435 -2.796 1.00 45.53 94 GLY A CA 1
ATOM 756 C C . GLY A 1 94 ? -33.879 -17.449 -1.318 1.00 45.53 94 GLY A C 1
ATOM 757 O O . GLY A 1 94 ? -34.730 -17.789 -0.512 1.00 45.53 94 GLY A O 1
ATOM 758 N N . THR A 1 95 ? -32.688 -16.948 -0.980 1.00 37.50 95 THR A N 1
ATOM 759 C CA . THR A 1 95 ? -32.429 -16.072 0.181 1.00 37.50 95 THR A CA 1
ATOM 760 C C . THR A 1 95 ? -31.085 -15.362 -0.026 1.00 37.50 95 THR A C 1
ATOM 762 O O . THR A 1 95 ? -30.035 -15.870 0.369 1.00 37.50 95 THR A O 1
ATOM 765 N N . TRP A 1 96 ? -31.093 -14.185 -0.655 1.00 33.59 96 TRP A N 1
ATOM 766 C CA . TRP A 1 96 ? -29.960 -13.262 -0.564 1.00 33.59 96 TRP A CA 1
ATOM 767 C C . TRP A 1 96 ? -30.118 -12.440 0.717 1.00 33.59 96 TRP A C 1
ATOM 769 O O . TRP A 1 96 ? -31.095 -11.716 0.884 1.00 33.59 96 TRP A O 1
ATOM 779 N N . TYR A 1 97 ? -29.173 -12.611 1.637 1.00 42.75 97 TYR A N 1
ATOM 780 C CA . TYR A 1 97 ? -29.065 -11.854 2.879 1.00 42.75 97 TYR A CA 1
ATOM 781 C C . TYR A 1 97 ? -28.408 -10.497 2.586 1.00 42.75 97 TYR A C 1
ATOM 783 O O . TYR A 1 97 ? -27.216 -10.447 2.274 1.00 42.75 97 TYR A O 1
ATOM 791 N N . ASP A 1 98 ? -29.181 -9.411 2.691 1.00 43.44 98 ASP A N 1
ATOM 792 C CA . ASP A 1 98 ? -28.673 -8.036 2.739 1.00 43.44 98 ASP A CA 1
ATOM 793 C C . ASP A 1 98 ? -28.318 -7.674 4.198 1.00 43.44 98 ASP A C 1
ATOM 795 O O . ASP A 1 98 ? -29.206 -7.622 5.050 1.00 43.44 98 ASP A O 1
ATOM 799 N N . PRO A 1 99 ? -27.039 -7.423 4.540 1.00 43.75 99 PRO A N 1
ATOM 800 C CA . PRO A 1 99 ? -26.632 -7.111 5.910 1.00 43.75 99 PRO A CA 1
ATOM 801 C C . PRO A 1 99 ? -27.014 -5.704 6.413 1.00 43.75 99 PRO A C 1
ATOM 803 O O . PRO A 1 99 ? -26.554 -5.338 7.498 1.00 43.75 99 PRO A O 1
ATOM 806 N N . TRP A 1 100 ? -27.773 -4.896 5.658 1.00 48.53 100 TRP A N 1
ATOM 807 C CA . TRP A 1 100 ? -28.116 -3.514 6.040 1.00 48.53 100 TRP A CA 1
ATOM 808 C C . TRP A 1 100 ? -29.615 -3.161 6.070 1.00 48.53 100 TRP A C 1
ATOM 810 O O . TRP A 1 100 ? -29.931 -1.992 6.300 1.00 48.53 100 TRP A O 1
ATOM 820 N N . ASP A 1 101 ? -30.532 -4.128 5.966 1.00 44.34 101 ASP A N 1
ATOM 821 C CA . ASP A 1 101 ? -31.984 -3.850 6.000 1.00 44.34 101 ASP A CA 1
ATOM 822 C C . ASP A 1 101 ? -32.637 -3.834 7.406 1.00 44.34 101 ASP A C 1
ATOM 824 O O . ASP A 1 101 ? -33.813 -3.515 7.537 1.00 44.34 101 ASP A O 1
ATOM 828 N N . GLU A 1 102 ? -31.895 -4.060 8.499 1.00 45.25 102 GLU A N 1
ATOM 829 C CA . GLU A 1 102 ? -32.464 -4.057 9.870 1.00 45.25 102 GLU A CA 1
ATOM 830 C C . GLU A 1 102 ? -32.336 -2.724 10.641 1.00 45.25 102 GLU A C 1
ATOM 832 O O . GLU A 1 102 ? -32.600 -2.663 11.840 1.00 45.25 102 GLU A O 1
ATOM 837 N N . ALA A 1 103 ? -31.959 -1.616 9.992 1.00 45.31 103 ALA A N 1
ATOM 838 C CA . ALA A 1 103 ? -31.836 -0.310 10.667 1.00 45.31 103 ALA A CA 1
ATOM 839 C C . ALA A 1 103 ? -32.825 0.762 10.181 1.00 45.31 103 ALA A C 1
ATOM 841 O O . ALA A 1 103 ? -32.690 1.941 10.524 1.00 45.31 103 ALA A O 1
ATOM 842 N N . ARG A 1 104 ? -33.831 0.385 9.391 1.00 45.19 104 ARG A N 1
ATOM 843 C CA . ARG A 1 104 ? -34.919 1.280 8.994 1.00 45.19 104 ARG A CA 1
ATOM 844 C C . ARG A 1 104 ? -36.233 0.515 8.983 1.00 45.19 104 ARG A C 1
ATOM 846 O O . ARG A 1 104 ? -36.635 0.050 7.934 1.00 45.19 104 ARG A O 1
ATOM 853 N N . THR A 1 105 ? -36.882 0.421 10.139 1.00 34.03 105 THR A N 1
ATOM 854 C CA . THR A 1 105 ? -38.200 1.034 10.389 1.00 34.03 105 THR A CA 1
ATOM 855 C C . THR A 1 105 ? -38.795 0.458 11.667 1.00 34.03 105 THR A C 1
ATOM 857 O O . THR A 1 105 ? -39.362 -0.623 11.639 1.00 34.03 105 THR A O 1
ATOM 860 N N . ASP A 1 106 ? -38.749 1.248 12.737 1.00 33.78 106 ASP A N 1
ATOM 861 C CA . ASP A 1 106 ? -39.825 1.310 13.720 1.00 33.78 106 ASP A CA 1
ATOM 862 C C . ASP A 1 106 ? -40.292 2.774 13.765 1.00 33.78 106 ASP A C 1
ATOM 864 O O . ASP A 1 106 ? -39.478 3.687 13.610 1.00 33.78 106 ASP A O 1
ATOM 868 N N . VAL A 1 107 ? -41.595 2.968 13.998 1.00 37.03 107 VAL A N 1
ATOM 869 C CA . VAL A 1 107 ? -42.379 4.220 14.099 1.00 37.03 107 VAL A CA 1
ATOM 870 C C . VAL A 1 107 ? -43.135 4.642 12.821 1.00 37.03 107 VAL A C 1
ATOM 872 O O . VAL A 1 107 ? -42.780 5.616 12.165 1.00 37.03 107 VAL A O 1
ATOM 875 N N . PHE A 1 108 ? -44.257 3.972 12.520 1.00 27.98 108 PHE A N 1
ATOM 876 C CA . PHE A 1 108 ? -45.594 4.534 12.807 1.00 27.98 108 PHE A CA 1
ATOM 877 C C . PHE A 1 108 ? -46.699 3.460 12.719 1.00 27.98 108 PHE A C 1
ATOM 879 O O . PHE A 1 108 ? -46.681 2.594 11.851 1.00 27.98 108 PHE A O 1
ATOM 886 N N . SER A 1 109 ? -47.629 3.526 13.667 1.00 35.06 109 SER A N 1
ATOM 887 C CA . SER A 1 109 ? -48.675 2.549 13.978 1.00 35.06 109 SER A CA 1
ATOM 888 C C . SER A 1 109 ? -49.913 2.589 13.064 1.00 35.06 109 SER A C 1
ATOM 890 O O . SER A 1 109 ? -50.197 3.603 12.436 1.00 35.06 109 SER A O 1
ATOM 892 N N . GLU A 1 110 ? -50.698 1.507 13.188 1.00 34.19 110 GLU A N 1
ATOM 893 C CA . GLU A 1 110 ? -52.173 1.412 13.110 1.00 34.19 110 GLU A CA 1
ATOM 894 C C . GLU A 1 110 ? -52.889 1.371 11.744 1.00 34.19 110 GLU A C 1
ATOM 896 O O . GLU A 1 110 ? -53.037 2.371 11.053 1.00 34.19 110 GLU A O 1
ATOM 901 N N . ALA A 1 111 ? -53.489 0.205 11.452 1.00 29.44 111 ALA A N 1
ATOM 902 C CA . ALA A 1 111 ? -54.939 -0.060 11.554 1.00 29.44 111 ALA A CA 1
ATOM 903 C C . ALA A 1 111 ? -55.503 -0.866 10.366 1.00 29.44 111 ALA A C 1
ATOM 905 O O . ALA A 1 111 ? -55.335 -0.491 9.212 1.00 29.44 111 ALA A O 1
ATOM 906 N N . GLY A 1 112 ? -56.297 -1.898 10.682 1.00 27.89 112 GLY A N 1
ATOM 907 C CA . GLY A 1 112 ? -57.463 -2.256 9.861 1.00 27.89 112 GLY A CA 1
ATOM 908 C C . GLY A 1 112 ? -57.464 -3.607 9.140 1.00 27.89 112 GLY A C 1
ATOM 909 O O . GLY A 1 112 ? -57.202 -3.666 7.949 1.00 27.89 112 GLY A O 1
ATOM 910 N N . SER A 1 113 ? -57.904 -4.635 9.875 1.00 28.89 113 SER A N 1
ATOM 911 C CA . SER A 1 113 ? -58.972 -5.598 9.518 1.00 28.89 113 SER A CA 1
ATOM 912 C C . SER A 1 113 ? -58.908 -6.476 8.252 1.00 28.89 113 SER A C 1
ATOM 914 O O . SER A 1 113 ? -58.994 -5.965 7.141 1.00 28.89 113 SER A O 1
ATOM 916 N N . ASN A 1 114 ? -59.047 -7.788 8.529 1.00 32.06 114 ASN A N 1
ATOM 917 C CA . ASN A 1 114 ? -59.871 -8.808 7.843 1.00 32.06 114 ASN A CA 1
ATOM 918 C C . ASN A 1 114 ? -59.454 -9.208 6.415 1.00 32.06 114 ASN A C 1
ATOM 920 O O . ASN A 1 114 ? -58.937 -8.406 5.658 1.00 32.06 114 ASN A O 1
ATOM 924 N N . GLU A 1 115 ? -59.701 -10.399 5.885 1.00 31.98 115 GLU A N 1
ATOM 925 C CA . GLU A 1 115 ? -60.103 -11.745 6.310 1.00 31.98 115 GLU A CA 1
ATOM 926 C C . GLU A 1 115 ? -59.896 -12.598 5.036 1.00 31.98 115 GLU A C 1
ATOM 928 O O . GLU A 1 115 ? -60.021 -12.096 3.921 1.00 31.98 115 GLU A O 1
ATOM 933 N N . ASP A 1 116 ? -59.669 -13.892 5.236 1.00 31.91 116 ASP A N 1
ATOM 934 C CA . ASP A 1 116 ? -60.130 -14.995 4.386 1.00 31.91 116 ASP A CA 1
ATOM 935 C C . ASP A 1 116 ? -59.535 -15.366 3.010 1.00 31.91 116 ASP A C 1
ATOM 937 O O . ASP A 1 116 ? -59.292 -14.576 2.101 1.00 31.91 116 ASP A O 1
ATOM 941 N N . THR A 1 117 ? -59.521 -16.701 2.862 1.00 32.19 117 THR A N 1
ATOM 942 C CA . THR A 1 117 ? -59.310 -17.579 1.694 1.00 32.19 117 THR A CA 1
ATOM 943 C C . THR A 1 117 ? -57.848 -17.839 1.299 1.00 32.19 117 THR A C 1
ATOM 945 O O . THR A 1 117 ? -57.060 -16.932 1.107 1.00 32.19 117 THR A O 1
ATOM 948 N N . GLY A 1 118 ? -57.353 -19.069 1.155 1.00 28.14 118 GLY A N 1
ATOM 949 C CA . GLY A 1 118 ? -57.983 -20.384 1.112 1.00 28.14 118 GLY A CA 1
ATOM 950 C C . GLY A 1 118 ? -57.338 -21.222 0.001 1.00 28.14 118 GLY A C 1
ATOM 951 O O . GLY A 1 118 ? -57.466 -20.871 -1.160 1.00 28.14 118 GLY A O 1
ATOM 952 N N . ALA A 1 119 ? -56.723 -22.347 0.388 1.00 29.61 119 ALA A N 1
ATOM 953 C CA . ALA A 1 119 ? -56.551 -23.592 -0.378 1.00 29.61 119 ALA A CA 1
ATOM 954 C C . ALA A 1 119 ? -55.745 -23.624 -1.704 1.00 29.61 119 ALA A C 1
ATOM 956 O O . ALA A 1 119 ? -55.948 -22.839 -2.619 1.00 29.61 119 ALA A O 1
ATOM 957 N N . GLY A 1 120 ? -54.981 -24.717 -1.878 1.00 27.02 120 GLY A N 1
ATOM 958 C CA . GLY A 1 120 ? -54.973 -25.417 -3.173 1.00 27.02 120 GLY A CA 1
ATOM 959 C C . GLY A 1 120 ? -53.643 -25.944 -3.722 1.00 27.02 120 GLY A C 1
ATOM 960 O O . GLY A 1 120 ? -53.021 -25.306 -4.552 1.00 27.02 120 GLY A O 1
ATOM 961 N N . ALA A 1 121 ? -53.322 -27.189 -3.356 1.00 28.89 121 ALA A N 1
ATOM 962 C CA . ALA A 1 121 ? -52.979 -28.286 -4.279 1.00 28.89 121 ALA A CA 1
ATOM 963 C C . ALA A 1 121 ? -51.731 -28.224 -5.211 1.00 28.89 121 ALA A C 1
ATOM 965 O O . ALA A 1 121 ? -51.697 -27.570 -6.246 1.00 28.89 121 ALA A O 1
ATOM 966 N N . ARG A 1 122 ? -50.781 -29.133 -4.920 1.00 33.38 122 ARG A N 1
ATOM 967 C CA . ARG A 1 122 ? -49.991 -29.955 -5.882 1.00 33.38 122 ARG A CA 1
ATOM 968 C C . ARG A 1 122 ? -50.932 -30.698 -6.872 1.00 33.38 122 ARG A C 1
ATOM 970 O O . ARG A 1 122 ? -52.065 -30.942 -6.457 1.00 33.38 122 ARG A O 1
ATOM 977 N N . PRO A 1 123 ? -50.510 -31.205 -8.066 1.00 44.41 123 PRO A N 1
ATOM 978 C CA . PRO A 1 123 ? -49.350 -32.103 -8.179 1.00 44.41 123 PRO A CA 1
ATOM 979 C C . PRO A 1 123 ? -48.587 -32.186 -9.529 1.00 44.41 123 PRO A C 1
ATOM 981 O O . PRO A 1 123 ? -48.876 -31.539 -10.526 1.00 44.41 123 PRO A O 1
ATOM 984 N N . SER A 1 124 ? -47.576 -33.053 -9.454 1.00 33.03 124 SER A N 1
ATOM 985 C CA . SER A 1 124 ? -46.663 -33.647 -10.434 1.00 33.03 124 SER A CA 1
ATOM 986 C C . SER A 1 124 ? -47.168 -33.943 -11.856 1.00 33.03 124 SER A C 1
ATOM 988 O O . SER A 1 124 ? -48.301 -34.361 -12.076 1.00 33.03 124 SER A O 1
ATOM 990 N N . GLY A 1 125 ? -46.226 -33.912 -12.811 1.00 29.27 125 GLY A N 1
ATOM 991 C CA . GLY A 1 125 ? -46.414 -34.439 -14.164 1.00 29.27 125 GLY A CA 1
ATOM 992 C C . GLY A 1 125 ? -45.106 -34.673 -14.933 1.00 29.27 125 GLY A C 1
ATOM 993 O O . GLY A 1 125 ? -44.618 -33.771 -15.590 1.00 29.27 125 GLY A O 1
ATOM 994 N N . LYS A 1 126 ? -44.588 -35.906 -14.829 1.00 31.89 126 LYS A N 1
ATOM 995 C CA . LYS A 1 126 ? -43.948 -36.752 -15.867 1.00 31.89 126 LYS A CA 1
ATOM 996 C C . LYS A 1 126 ? -43.003 -36.120 -16.919 1.00 31.89 126 LYS A C 1
ATOM 998 O O . LYS A 1 126 ? -43.443 -35.394 -17.801 1.00 31.89 126 LYS A O 1
ATOM 1003 N N . GLY A 1 127 ? -41.750 -36.600 -16.958 1.00 28.66 127 GLY A N 1
ATOM 1004 C CA . GLY A 1 127 ? -40.957 -36.662 -18.202 1.00 28.66 127 GLY A CA 1
ATOM 1005 C C . GLY A 1 127 ? -41.553 -37.653 -19.222 1.00 28.66 127 GLY A C 1
ATOM 1006 O O . GLY A 1 127 ? -42.499 -38.378 -18.886 1.00 28.66 127 GLY A O 1
ATOM 1007 N N . PRO A 1 128 ? -41.011 -37.730 -20.455 1.00 41.69 128 PRO A N 1
ATOM 1008 C CA . PRO A 1 128 ? -40.028 -38.795 -20.706 1.00 41.69 128 PRO A CA 1
ATOM 1009 C C . PRO A 1 128 ? -38.950 -38.526 -21.790 1.00 41.69 128 PRO A C 1
ATOM 1011 O O . PRO A 1 128 ? -39.095 -37.669 -22.652 1.00 41.69 128 PRO A O 1
ATOM 1014 N N . ALA A 1 129 ? -37.946 -39.414 -21.761 1.00 31.86 129 ALA A N 1
ATOM 1015 C CA . ALA A 1 129 ? -37.244 -40.057 -22.886 1.00 31.86 129 ALA A CA 1
ATOM 1016 C C . ALA A 1 129 ? -36.188 -39.290 -23.717 1.00 31.86 129 ALA A C 1
ATOM 1018 O O . ALA A 1 129 ? -36.461 -38.636 -24.716 1.00 31.86 129 ALA A O 1
ATOM 1019 N N . GLU A 1 130 ? -34.940 -39.553 -23.319 1.00 31.44 130 GLU A N 1
ATOM 1020 C CA . GLU A 1 130 ? -33.766 -39.947 -24.116 1.00 31.44 130 GLU A CA 1
ATOM 1021 C C . GLU A 1 130 ? -33.994 -40.339 -25.594 1.00 31.44 130 GLU A C 1
ATOM 1023 O O . GLU A 1 130 ? -34.873 -41.152 -25.888 1.00 31.44 130 GLU A O 1
ATOM 1028 N N . ARG A 1 131 ? -33.068 -39.934 -26.489 1.00 36.97 131 ARG A N 1
ATOM 1029 C CA . ARG A 1 131 ? -32.078 -40.822 -27.160 1.00 36.97 131 ARG A CA 1
ATOM 1030 C C . ARG A 1 131 ? -31.186 -40.069 -28.181 1.00 36.97 131 ARG A C 1
ATOM 1032 O O . ARG A 1 131 ? -31.501 -38.937 -28.530 1.00 36.97 131 ARG A O 1
ATOM 1039 N N . PRO A 1 132 ? -30.030 -40.642 -28.585 1.00 41.59 132 PRO A N 1
ATOM 1040 C CA . PRO A 1 132 ? -28.740 -39.952 -28.598 1.00 41.59 132 PRO A CA 1
ATOM 1041 C C . PRO A 1 132 ? -28.104 -39.854 -29.994 1.00 41.59 132 PRO A C 1
ATOM 1043 O O . PRO A 1 132 ? -28.499 -40.561 -30.917 1.00 41.59 132 PRO A O 1
ATOM 1046 N N . TRP A 1 133 ? -27.039 -39.060 -30.113 1.00 31.20 133 TRP A N 1
ATOM 1047 C CA . TRP A 1 133 ? -26.098 -39.172 -31.228 1.00 31.20 133 TRP A CA 1
ATOM 1048 C C . TRP A 1 133 ? -24.725 -39.589 -30.712 1.00 31.20 133 TRP A C 1
ATOM 1050 O O . TRP A 1 133 ? -24.053 -38.863 -29.986 1.00 31.20 133 TRP A O 1
ATOM 1060 N N . THR A 1 134 ? -24.368 -40.816 -31.072 1.00 33.62 134 THR A N 1
ATOM 1061 C CA . THR A 1 134 ? -23.056 -41.444 -30.944 1.00 33.62 134 THR A CA 1
ATOM 1062 C C . THR A 1 134 ? -22.061 -40.884 -31.957 1.00 33.62 134 THR A C 1
ATOM 1064 O O . THR A 1 134 ? -22.409 -40.618 -33.108 1.00 33.62 134 THR A O 1
ATOM 1067 N N . GLU A 1 135 ? -20.813 -40.785 -31.507 1.00 36.03 135 GLU A N 1
ATOM 1068 C CA . GLU A 1 135 ? -19.591 -40.534 -32.275 1.00 36.03 135 GLU A CA 1
ATOM 1069 C C . GLU A 1 135 ? -19.347 -41.567 -33.392 1.00 36.03 135 GLU A C 1
ATOM 1071 O O . GLU A 1 135 ? -19.858 -42.692 -33.349 1.00 36.03 135 GLU A O 1
ATOM 1076 N N . PRO A 1 136 ? -18.428 -41.242 -34.314 1.00 42.41 136 PRO A N 1
ATOM 1077 C CA . PRO A 1 136 ? -17.326 -42.160 -34.575 1.00 42.41 136 PRO A CA 1
ATOM 1078 C C . PRO A 1 136 ? -15.961 -41.488 -34.366 1.00 42.41 136 PRO A C 1
ATOM 1080 O O . PRO A 1 136 ? -15.719 -40.372 -34.826 1.00 42.41 136 PRO A O 1
ATOM 1083 N N . GLY A 1 137 ? -15.068 -42.218 -33.687 1.00 31.77 137 GLY A N 1
ATOM 1084 C CA . GLY A 1 137 ? -13.644 -41.906 -33.546 1.00 31.77 137 GLY A CA 1
ATOM 1085 C C . GLY A 1 137 ? -12.917 -41.830 -34.893 1.00 31.77 137 GLY A C 1
ATOM 1086 O O . GLY A 1 137 ? -13.476 -42.092 -35.947 1.00 31.77 137 GLY A O 1
ATOM 1087 N N . GLY A 1 138 ? -11.642 -41.498 -34.959 1.00 32.66 138 GLY A N 1
ATOM 1088 C CA . GLY A 1 138 ? -10.631 -41.308 -33.940 1.00 32.66 138 GLY A CA 1
ATOM 1089 C C . GLY A 1 138 ? -9.316 -41.446 -34.688 1.00 32.66 138 GLY A C 1
ATOM 1090 O O . GLY A 1 138 ? -9.155 -42.424 -35.395 1.00 32.66 138 GLY A O 1
ATOM 1091 N N . ASP A 1 139 ? -8.402 -40.491 -34.550 1.00 35.25 139 ASP A N 1
ATOM 1092 C CA . ASP A 1 139 ? -7.013 -40.667 -34.967 1.00 35.25 139 ASP A CA 1
ATOM 1093 C C . ASP A 1 139 ? -6.121 -39.811 -34.070 1.00 35.25 139 ASP A C 1
ATOM 1095 O O . ASP A 1 139 ? -6.247 -38.589 -33.969 1.00 35.25 139 ASP A O 1
ATOM 1099 N N . ARG A 1 140 ? -5.250 -40.505 -33.336 1.00 37.78 140 ARG A N 1
ATOM 1100 C CA . ARG A 1 140 ? -4.279 -39.931 -32.405 1.00 37.78 140 ARG A CA 1
ATOM 1101 C C . ARG A 1 140 ? -3.138 -39.311 -33.206 1.00 37.78 140 ARG A C 1
ATOM 1103 O O . ARG A 1 140 ? -2.451 -40.008 -33.945 1.00 37.78 140 ARG A O 1
ATOM 1110 N N . VAL A 1 141 ? -2.899 -38.021 -33.001 1.00 47.16 141 VAL A N 1
ATOM 1111 C CA . VAL A 1 141 ? -1.736 -37.304 -33.538 1.00 47.16 141 VAL A CA 1
ATOM 1112 C C . VAL A 1 141 ? -0.528 -37.556 -32.618 1.00 47.16 141 VAL A C 1
ATOM 1114 O O . VAL A 1 141 ? -0.619 -37.241 -31.429 1.00 47.16 141 VAL A O 1
ATOM 1117 N N . PRO A 1 142 ? 0.599 -38.120 -33.096 1.00 53.75 142 PRO A N 1
ATOM 1118 C CA . PRO A 1 142 ? 1.821 -38.212 -32.299 1.00 53.75 142 PRO A CA 1
ATOM 1119 C C . PRO A 1 142 ? 2.602 -36.878 -32.288 1.00 53.75 142 PRO A C 1
ATOM 1121 O O . PRO A 1 142 ? 2.514 -36.103 -33.244 1.00 53.75 142 PRO A O 1
ATOM 1124 N N . PRO A 1 143 ? 3.379 -36.591 -31.225 1.00 45.19 143 PRO A N 1
ATOM 1125 C CA . PRO A 1 143 ? 4.092 -35.326 -31.071 1.00 45.19 143 PRO A CA 1
ATOM 1126 C C . PRO A 1 143 ? 5.338 -35.222 -31.967 1.00 45.19 143 PRO A C 1
ATOM 1128 O O . PRO A 1 143 ? 6.045 -36.195 -32.221 1.00 45.19 143 PRO A O 1
ATOM 1131 N N . TRP A 1 144 ? 5.599 -33.997 -32.423 1.00 38.16 144 TRP A N 1
ATOM 1132 C CA . TRP A 1 144 ? 6.661 -33.612 -33.354 1.00 38.16 144 TRP A CA 1
ATOM 1133 C C . TRP A 1 144 ? 8.051 -33.628 -32.690 1.00 38.16 144 TRP A C 1
ATOM 1135 O O . TRP A 1 144 ? 8.251 -33.005 -31.647 1.00 38.16 144 TRP A O 1
ATOM 1145 N N . VAL A 1 145 ? 9.018 -34.309 -33.316 1.00 50.16 145 VAL A N 1
ATOM 1146 C CA . VAL A 1 145 ? 10.441 -34.351 -32.925 1.00 50.16 145 VAL A CA 1
ATOM 1147 C C . VAL A 1 145 ? 11.264 -33.613 -33.995 1.00 50.16 145 VAL A C 1
ATOM 1149 O O . VAL A 1 145 ? 11.076 -33.891 -35.181 1.00 50.16 145 VAL A O 1
ATOM 1152 N N . PRO A 1 146 ? 12.167 -32.683 -33.631 1.00 48.06 146 PRO A N 1
ATOM 1153 C CA . PRO A 1 146 ? 12.983 -31.953 -34.602 1.00 48.06 146 PRO A CA 1
ATOM 1154 C C . PRO A 1 146 ? 14.100 -32.835 -35.202 1.00 48.06 146 PRO A C 1
ATOM 1156 O O . PRO A 1 146 ? 14.670 -33.666 -34.492 1.00 48.06 146 PRO A O 1
ATOM 1159 N N . PRO A 1 147 ? 14.462 -32.663 -36.488 1.00 43.91 147 PRO A N 1
ATOM 1160 C CA . PRO A 1 147 ? 15.454 -33.513 -37.142 1.00 43.91 147 PRO A CA 1
ATOM 1161 C C . PRO A 1 147 ? 16.900 -33.140 -36.775 1.00 43.91 147 PRO A C 1
ATOM 1163 O O . PRO A 1 147 ? 17.303 -31.978 -36.818 1.00 43.91 147 PRO A O 1
ATOM 1166 N N . HIS A 1 148 ? 17.701 -34.165 -36.476 1.00 39.94 148 HIS A N 1
ATOM 1167 C CA . HIS A 1 148 ? 19.151 -34.085 -36.322 1.00 39.94 148 HIS A CA 1
ATOM 1168 C C . HIS A 1 148 ? 19.835 -33.898 -37.687 1.00 39.94 148 HIS A C 1
ATOM 1170 O O . HIS A 1 148 ? 19.606 -34.660 -38.626 1.00 39.94 148 HIS A O 1
ATOM 1176 N N . HIS A 1 149 ? 20.708 -32.895 -37.796 1.00 40.41 149 HIS A N 1
ATOM 1177 C CA . HIS A 1 149 ? 21.591 -32.714 -38.946 1.00 40.41 149 HIS A CA 1
ATOM 1178 C C . HIS A 1 149 ? 22.847 -33.582 -38.800 1.00 40.41 149 HIS A C 1
ATOM 1180 O O . HIS A 1 149 ? 23.646 -33.383 -37.886 1.00 40.41 149 HIS A O 1
ATOM 1186 N N . HIS A 1 150 ? 23.041 -34.512 -39.734 1.00 46.25 150 HIS A N 1
ATOM 1187 C CA . HIS A 1 150 ? 24.307 -35.213 -39.954 1.00 46.25 150 HIS A CA 1
ATOM 1188 C C . HIS A 1 150 ? 25.087 -34.504 -41.080 1.00 46.25 150 HIS A C 1
ATOM 1190 O O . HIS A 1 150 ? 24.476 -34.136 -42.087 1.00 46.25 150 HIS A O 1
ATOM 1196 N N . PRO A 1 151 ? 26.410 -34.294 -40.957 1.00 45.31 151 PRO A N 1
ATOM 1197 C CA . PRO A 1 151 ? 27.222 -33.738 -42.038 1.00 45.31 151 PRO A CA 1
ATOM 1198 C C . PRO A 1 151 ? 27.468 -34.783 -43.146 1.00 45.31 151 PRO A C 1
ATOM 1200 O O . PRO A 1 151 ? 27.551 -35.977 -42.849 1.00 45.31 151 PRO A O 1
ATOM 1203 N N . PRO A 1 152 ? 27.614 -34.373 -44.421 1.00 45.97 152 PRO A N 1
ATOM 1204 C CA . PRO A 1 152 ? 27.872 -35.309 -45.507 1.00 45.97 152 PRO A CA 1
ATOM 1205 C C . PRO A 1 152 ? 29.305 -35.857 -45.457 1.00 45.97 152 PRO A C 1
ATOM 1207 O O . PRO A 1 152 ? 30.284 -35.122 -45.320 1.00 45.97 152 PRO A O 1
ATOM 1210 N N . VAL A 1 153 ? 29.390 -37.178 -45.607 1.00 39.19 153 VAL A N 1
ATOM 1211 C CA . VAL A 1 153 ? 30.606 -37.973 -45.795 1.00 39.19 153 VAL A CA 1
ATOM 1212 C C . VAL A 1 153 ? 31.183 -37.681 -47.183 1.00 39.19 153 VAL A C 1
ATOM 1214 O O . VAL A 1 153 ? 30.513 -37.879 -48.195 1.00 39.19 153 VAL A O 1
ATOM 1217 N N . TRP A 1 154 ? 32.434 -37.224 -47.238 1.00 37.34 154 TRP A N 1
ATOM 1218 C CA . TRP A 1 154 ? 33.197 -37.135 -48.482 1.00 37.34 154 TRP A CA 1
ATOM 1219 C C . TRP A 1 154 ? 33.690 -38.531 -48.864 1.00 37.34 154 TRP A C 1
ATOM 1221 O O . TRP A 1 154 ? 34.513 -39.116 -48.164 1.00 37.34 154 TRP A O 1
ATOM 1231 N N . GLY A 1 155 ? 33.163 -39.062 -49.967 1.00 36.56 155 GLY A N 1
ATOM 1232 C CA . GLY A 1 155 ? 33.622 -40.311 -50.563 1.00 36.56 155 GLY A CA 1
ATOM 1233 C C . GLY A 1 155 ? 35.071 -40.207 -51.037 1.00 36.56 155 GLY A C 1
ATOM 1234 O O . GLY A 1 155 ? 35.456 -39.274 -51.742 1.00 36.56 155 GLY A O 1
ATOM 1235 N N . GLU A 1 156 ? 35.861 -41.186 -50.619 1.00 33.78 156 GLU A N 1
ATOM 1236 C CA . GLU A 1 156 ? 37.269 -41.379 -50.935 1.00 33.78 156 GLU A CA 1
ATOM 1237 C C . GLU A 1 156 ? 37.480 -41.622 -52.439 1.00 33.78 156 GLU A C 1
ATOM 1239 O O . GLU A 1 156 ? 36.861 -42.499 -53.042 1.00 33.78 156 GLU A O 1
ATOM 1244 N N . VAL A 1 157 ? 38.401 -40.871 -53.051 1.00 42.94 157 VAL A N 1
ATOM 1245 C CA . VAL A 1 157 ? 38.928 -41.161 -54.394 1.00 42.94 157 VAL A CA 1
ATOM 1246 C C . VAL A 1 157 ? 40.245 -41.938 -54.235 1.00 42.94 157 VAL A C 1
ATOM 1248 O O . VAL A 1 157 ? 41.134 -41.462 -53.519 1.00 42.94 157 VAL A O 1
ATOM 1251 N N . PRO A 1 158 ? 40.429 -43.107 -54.882 1.00 41.50 158 PRO A N 1
ATOM 1252 C CA . PRO A 1 158 ? 41.614 -43.933 -54.675 1.00 41.50 158 PRO A CA 1
ATOM 1253 C C . PRO A 1 158 ? 42.884 -43.278 -55.225 1.00 41.50 158 PRO A C 1
ATOM 1255 O O . PRO A 1 158 ? 42.989 -42.963 -56.412 1.00 41.50 158 PRO A O 1
ATOM 1258 N N . ARG A 1 159 ? 43.898 -43.154 -54.364 1.00 34.25 159 ARG A N 1
ATOM 1259 C CA . ARG A 1 159 ? 45.275 -42.832 -54.749 1.00 34.25 159 ARG A CA 1
ATOM 1260 C C . ARG A 1 159 ? 45.871 -44.010 -55.524 1.00 34.25 159 ARG A C 1
ATOM 1262 O O . ARG A 1 159 ? 46.151 -45.051 -54.936 1.00 34.25 159 ARG A O 1
ATOM 1269 N N . ARG A 1 160 ? 46.140 -43.842 -56.822 1.00 35.38 160 ARG A N 1
ATOM 1270 C CA . ARG A 1 160 ? 47.140 -44.668 -57.516 1.00 35.38 160 ARG A CA 1
ATOM 1271 C C . ARG A 1 160 ? 48.469 -43.930 -57.553 1.00 35.38 160 ARG A C 1
ATOM 1273 O O . ARG A 1 160 ? 48.629 -42.933 -58.249 1.00 35.38 160 ARG A O 1
ATOM 1280 N N . HIS A 1 161 ? 49.415 -44.466 -56.790 1.00 35.97 161 HIS A N 1
ATOM 1281 C CA . HIS A 1 161 ? 50.837 -44.253 -56.992 1.00 35.97 161 HIS A CA 1
ATOM 1282 C C . HIS A 1 161 ? 51.244 -44.845 -58.345 1.00 35.97 161 HIS A C 1
ATOM 1284 O O . HIS A 1 161 ? 50.935 -45.995 -58.649 1.00 35.97 161 HIS A O 1
ATOM 1290 N N . GLY A 1 162 ? 51.942 -44.051 -59.146 1.00 34.78 162 GLY A N 1
ATOM 1291 C CA . GLY A 1 162 ? 52.488 -44.466 -60.429 1.00 34.78 162 GLY A CA 1
ATOM 1292 C C . GLY A 1 162 ? 53.488 -43.430 -60.899 1.00 34.78 162 GLY A C 1
ATOM 1293 O O . GLY A 1 162 ? 53.141 -42.488 -61.599 1.00 34.78 162 GLY A O 1
ATOM 1294 N N . SER A 1 163 ? 54.723 -43.586 -60.435 1.00 41.06 163 SER A N 1
ATOM 1295 C CA . SER A 1 163 ? 55.898 -42.853 -60.885 1.00 41.06 163 SER A CA 1
ATOM 1296 C C . SER A 1 163 ? 56.013 -42.875 -62.408 1.00 41.06 163 SER A C 1
ATOM 1298 O O . SER A 1 163 ? 56.148 -43.952 -62.990 1.00 41.06 163 SER A O 1
ATOM 1300 N N . PHE A 1 164 ? 56.085 -41.711 -63.046 1.00 31.66 164 PHE A N 1
ATOM 1301 C CA . PHE A 1 164 ? 56.745 -41.634 -64.341 1.00 31.66 164 PHE A CA 1
ATOM 1302 C C . PHE A 1 164 ? 57.581 -40.363 -64.438 1.00 31.66 164 PHE A C 1
ATOM 1304 O O . PHE A 1 164 ? 57.085 -39.244 -64.336 1.00 31.66 164 PHE A O 1
ATOM 1311 N N . ARG A 1 165 ? 58.890 -40.600 -64.541 1.00 34.59 165 ARG A N 1
ATOM 1312 C CA . ARG A 1 165 ? 59.949 -39.616 -64.735 1.00 34.59 165 ARG A CA 1
ATOM 1313 C C . ARG A 1 165 ? 59.721 -38.862 -66.039 1.00 34.59 165 ARG A C 1
ATOM 1315 O O . ARG A 1 165 ? 59.416 -39.479 -67.054 1.00 34.59 165 ARG A O 1
ATOM 1322 N N . SER A 1 166 ? 59.991 -37.564 -66.021 1.00 35.12 166 SER A N 1
ATOM 1323 C CA . SER A 1 166 ? 60.299 -36.796 -67.224 1.00 35.12 166 SER A CA 1
ATOM 1324 C C . SER A 1 166 ? 61.605 -37.295 -67.850 1.00 35.12 166 SER A C 1
ATOM 1326 O O . SER A 1 166 ? 62.597 -37.433 -67.129 1.00 35.12 166 SER A O 1
ATOM 1328 N N . PRO A 1 167 ? 61.653 -37.460 -69.178 1.00 41.25 167 PRO A N 1
ATOM 1329 C CA . PRO A 1 167 ? 62.869 -37.241 -69.939 1.00 41.25 167 PRO A CA 1
ATOM 1330 C C . PRO A 1 167 ? 62.789 -35.876 -70.618 1.00 41.25 167 PRO A C 1
ATOM 1332 O O . PRO A 1 167 ? 61.874 -35.561 -71.377 1.00 41.25 167 PRO A O 1
ATOM 1335 N N . MET A 1 168 ? 63.770 -35.064 -70.269 1.00 35.06 168 MET A N 1
ATOM 1336 C CA . MET A 1 168 ? 64.202 -33.869 -70.962 1.00 35.06 168 MET A CA 1
ATOM 1337 C C . MET A 1 168 ? 65.004 -34.327 -72.187 1.00 35.06 168 MET A C 1
ATOM 1339 O O . MET A 1 168 ? 65.978 -35.039 -71.998 1.00 35.06 168 MET A O 1
ATOM 1343 N N . GLU A 1 169 ? 64.587 -33.959 -73.398 1.00 37.34 169 GLU A N 1
ATOM 1344 C CA . GLU A 1 169 ? 65.420 -33.876 -74.615 1.00 37.34 169 GLU A CA 1
ATOM 1345 C C . GLU A 1 169 ? 64.546 -33.228 -75.711 1.00 37.34 169 GLU A C 1
ATOM 1347 O O . GLU A 1 169 ? 63.430 -33.665 -75.972 1.00 37.34 169 GLU A O 1
ATOM 1352 N N . GLU A 1 170 ? 64.824 -32.017 -76.189 1.00 35.41 170 GLU A N 1
ATOM 1353 C CA . GLU A 1 170 ? 65.918 -31.605 -77.085 1.00 35.41 170 GLU A CA 1
ATOM 1354 C C . GLU A 1 170 ? 65.347 -31.360 -78.498 1.00 35.41 170 GLU A C 1
ATOM 1356 O O . GLU A 1 170 ? 64.897 -32.257 -79.202 1.00 35.41 170 GLU A O 1
ATOM 1361 N N . GLY A 1 171 ? 65.366 -30.089 -78.907 1.00 36.50 171 GLY A N 1
ATOM 1362 C CA . GLY A 1 171 ? 65.592 -29.690 -80.295 1.00 36.50 171 GLY A CA 1
ATOM 1363 C C . GLY A 1 171 ? 64.557 -30.042 -81.374 1.00 36.50 171 GLY A C 1
ATOM 1364 O O . GLY A 1 171 ? 64.771 -30.949 -82.176 1.00 36.50 171 GLY A O 1
ATOM 1365 N N . ARG A 1 172 ? 63.600 -29.131 -81.612 1.00 37.59 172 ARG A N 1
ATOM 1366 C CA . ARG A 1 172 ? 63.436 -28.556 -82.967 1.00 37.59 172 ARG A CA 1
ATOM 1367 C C . ARG A 1 172 ? 62.606 -27.272 -82.976 1.00 37.59 172 ARG A C 1
ATOM 1369 O O . ARG A 1 172 ? 61.394 -27.277 -82.795 1.00 37.59 172 ARG A O 1
ATOM 1376 N N . ARG A 1 173 ? 63.279 -26.151 -83.257 1.00 36.81 173 ARG A N 1
ATOM 1377 C CA . ARG A 1 173 ? 62.647 -24.882 -83.640 1.00 36.81 173 ARG A CA 1
ATOM 1378 C C . ARG A 1 173 ? 61.935 -25.064 -84.982 1.00 36.81 173 ARG A C 1
ATOM 1380 O O . ARG A 1 173 ? 62.590 -25.082 -86.020 1.00 36.81 173 ARG A O 1
ATOM 1387 N N . ILE A 1 174 ? 60.610 -25.150 -84.969 1.00 44.53 174 ILE A N 1
ATOM 1388 C CA . ILE A 1 174 ? 59.796 -24.999 -86.177 1.00 44.53 174 ILE A CA 1
ATOM 1389 C C . ILE A 1 174 ? 59.504 -23.502 -86.332 1.00 44.53 174 ILE A C 1
ATOM 1391 O O . ILE A 1 174 ? 58.803 -22.903 -85.520 1.00 44.53 174 ILE A O 1
ATOM 1395 N N . ARG A 1 175 ? 60.107 -22.872 -87.349 1.00 41.88 175 ARG A N 1
ATOM 1396 C CA . ARG A 1 175 ? 59.790 -21.492 -87.747 1.00 41.88 175 ARG A CA 1
ATOM 1397 C C . ARG A 1 175 ? 58.340 -21.444 -88.252 1.00 41.88 175 ARG A C 1
ATOM 1399 O O . ARG A 1 175 ? 58.004 -22.262 -89.108 1.00 41.88 175 ARG A O 1
ATOM 1406 N N . PRO A 1 176 ? 57.504 -20.487 -87.818 1.00 43.06 176 PRO A N 1
ATOM 1407 C CA . PRO A 1 176 ? 56.188 -20.307 -88.411 1.00 43.06 176 PRO A CA 1
ATOM 1408 C C . PRO A 1 176 ? 56.356 -19.786 -89.842 1.00 43.06 176 PRO A C 1
ATOM 1410 O O . PRO A 1 176 ? 56.892 -18.700 -90.077 1.00 43.06 176 PRO A O 1
ATOM 1413 N N . THR A 1 177 ? 55.932 -20.583 -90.817 1.00 45.66 177 THR A N 1
ATOM 1414 C CA . THR A 1 177 ? 55.821 -20.154 -92.207 1.00 45.66 177 THR A CA 1
ATOM 1415 C C . THR A 1 177 ? 54.735 -19.086 -92.311 1.00 45.66 177 THR A C 1
ATOM 1417 O O . THR A 1 177 ? 53.599 -19.239 -91.868 1.00 45.66 177 THR A O 1
ATOM 1420 N N . ARG A 1 178 ? 55.134 -17.948 -92.879 1.00 42.62 178 ARG A N 1
ATOM 1421 C CA . ARG A 1 178 ? 54.319 -16.767 -93.155 1.00 42.62 178 ARG A CA 1
ATOM 1422 C C . ARG A 1 178 ? 53.227 -17.143 -94.158 1.00 42.62 178 ARG A C 1
ATOM 1424 O O . ARG A 1 178 ? 53.484 -17.163 -95.360 1.00 42.62 178 ARG A O 1
ATOM 1431 N N . ASN A 1 179 ? 52.031 -17.460 -93.669 1.00 45.00 179 ASN A N 1
ATOM 1432 C CA . ASN A 1 179 ? 50.890 -17.758 -94.525 1.00 45.00 179 ASN A CA 1
ATOM 1433 C C . ASN A 1 179 ? 50.450 -16.456 -95.221 1.00 45.00 179 ASN A C 1
ATOM 1435 O O . ASN A 1 179 ? 49.856 -15.569 -94.606 1.00 45.00 179 ASN A O 1
ATOM 1439 N N . ARG A 1 180 ? 50.843 -16.295 -96.490 1.00 42.44 180 ARG A N 1
ATOM 1440 C CA . ARG A 1 180 ? 50.380 -15.219 -97.372 1.00 42.44 180 ARG A CA 1
ATOM 1441 C C . ARG A 1 180 ? 48.939 -15.536 -97.769 1.00 42.44 180 ARG A C 1
ATOM 1443 O O . ARG A 1 180 ? 48.719 -16.266 -98.727 1.00 42.44 180 ARG A O 1
ATOM 1450 N N . TYR A 1 181 ? 47.971 -14.973 -97.057 1.00 47.78 181 TYR A N 1
ATOM 1451 C CA . TYR A 1 181 ? 46.618 -14.867 -97.595 1.00 47.78 181 TYR A CA 1
ATOM 1452 C C . TYR A 1 181 ? 46.601 -13.782 -98.676 1.00 47.78 181 TYR A C 1
ATOM 1454 O O . TYR A 1 181 ? 47.030 -12.650 -98.447 1.00 47.78 181 TYR A O 1
ATOM 1462 N N . ALA A 1 182 ? 46.158 -14.163 -99.873 1.00 53.38 182 ALA A N 1
ATOM 1463 C CA . ALA A 1 182 ? 45.884 -13.251 -100.975 1.00 53.38 182 ALA A CA 1
ATOM 1464 C C . ALA A 1 182 ? 44.763 -12.262 -100.586 1.00 53.38 182 ALA A C 1
ATOM 1466 O O . ALA A 1 182 ? 43.857 -12.642 -99.839 1.00 53.38 182 ALA A O 1
ATOM 1467 N N . PRO A 1 183 ? 44.796 -11.004 -101.063 1.00 63.56 183 PRO A N 1
ATOM 1468 C CA . PRO A 1 183 ? 43.721 -10.054 -100.800 1.00 63.56 183 PRO A CA 1
ATOM 1469 C C . PRO A 1 183 ? 42.414 -10.517 -101.472 1.00 63.56 183 PRO A C 1
ATOM 1471 O O . PRO A 1 183 ? 42.463 -11.057 -102.580 1.00 63.56 183 PRO A O 1
ATOM 1474 N N . PRO A 1 184 ? 41.244 -10.305 -100.842 1.00 61.59 184 PRO A N 1
ATOM 1475 C CA . PRO A 1 184 ? 39.966 -10.651 -101.451 1.00 61.59 184 PRO A CA 1
ATOM 1476 C C . PRO A 1 184 ? 39.702 -9.791 -102.703 1.00 61.59 184 PRO A C 1
ATOM 1478 O O . PRO A 1 184 ? 40.136 -8.634 -102.759 1.00 61.59 184 PRO A O 1
ATOM 1481 N N . PRO A 1 185 ? 38.989 -10.322 -103.712 1.00 58.81 185 PRO A N 1
ATOM 1482 C CA . PRO A 1 185 ? 38.629 -9.563 -104.904 1.00 58.81 185 PRO A CA 1
ATOM 1483 C C . PRO A 1 185 ? 37.746 -8.357 -104.546 1.00 58.81 185 PRO A C 1
ATOM 1485 O O . PRO A 1 185 ? 36.884 -8.433 -103.670 1.00 58.81 185 PRO A O 1
ATOM 1488 N N . ARG A 1 186 ? 37.974 -7.231 -105.238 1.00 51.22 186 ARG A N 1
ATOM 1489 C CA . ARG A 1 186 ? 37.172 -6.004 -105.116 1.00 51.22 186 ARG A CA 1
ATOM 1490 C C . ARG A 1 186 ? 35.701 -6.312 -105.402 1.00 51.22 186 ARG A C 1
ATOM 1492 O O . ARG A 1 186 ? 35.382 -6.899 -106.433 1.00 51.22 186 ARG A O 1
ATOM 1499 N N . SER A 1 187 ? 34.823 -5.873 -104.509 1.00 55.69 187 SER A N 1
ATOM 1500 C CA . SER A 1 187 ? 33.377 -5.884 -104.710 1.00 55.69 187 SER A CA 1
ATOM 1501 C C . SER A 1 187 ? 32.997 -5.079 -105.966 1.00 55.69 187 SER A C 1
ATOM 1503 O O . SER A 1 187 ? 33.573 -4.011 -106.200 1.00 55.69 187 SER A O 1
ATOM 1505 N N . PRO A 1 188 ? 32.050 -5.562 -106.792 1.00 60.06 188 PRO A N 1
ATOM 1506 C CA . PRO A 1 188 ? 31.571 -4.812 -107.948 1.00 60.06 188 PRO A CA 1
ATOM 1507 C C . PRO A 1 188 ? 30.894 -3.510 -107.497 1.00 60.06 188 PRO A C 1
ATOM 1509 O O . PRO A 1 188 ? 30.116 -3.495 -106.543 1.00 60.06 188 PRO A O 1
ATOM 1512 N N . GLN A 1 189 ? 31.221 -2.408 -108.174 1.00 58.25 189 GLN A N 1
ATOM 1513 C CA . GLN A 1 189 ? 30.602 -1.103 -107.939 1.00 58.25 189 GLN A CA 1
ATOM 1514 C C . GLN A 1 189 ? 29.108 -1.164 -108.290 1.00 58.25 189 GLN A C 1
ATOM 1516 O O . GLN A 1 189 ? 28.732 -1.690 -109.337 1.00 58.25 189 GLN A O 1
ATOM 1521 N N . ALA A 1 190 ? 28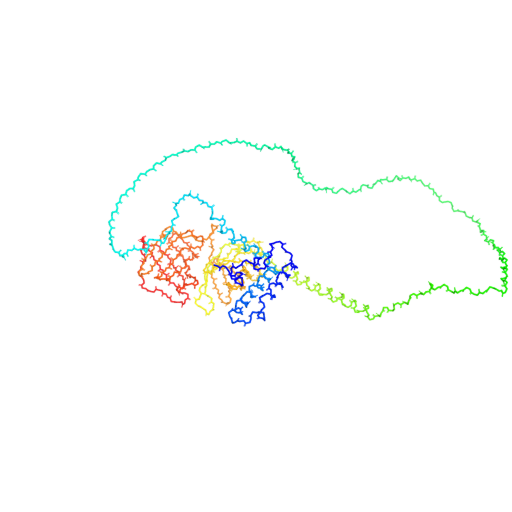.258 -0.635 -107.407 1.00 52.16 190 ALA A N 1
ATOM 1522 C CA . ALA A 1 190 ? 26.822 -0.535 -107.642 1.00 52.16 190 ALA A CA 1
ATOM 1523 C C . ALA A 1 190 ? 26.514 0.483 -108.768 1.00 52.16 190 ALA A C 1
ATOM 1525 O O . ALA A 1 190 ? 27.199 1.504 -108.862 1.00 52.16 190 ALA A O 1
ATOM 1526 N N . PRO A 1 191 ? 25.499 0.238 -109.618 1.00 60.91 191 PRO A N 1
ATOM 1527 C CA . PRO A 1 191 ? 25.128 1.142 -110.705 1.00 60.91 191 PRO A CA 1
ATOM 1528 C C . PRO A 1 191 ? 24.564 2.487 -110.191 1.00 60.91 191 PRO A C 1
ATOM 1530 O O . PRO A 1 191 ? 23.969 2.535 -109.112 1.00 60.91 191 PRO A O 1
ATOM 1533 N N . PRO A 1 192 ? 24.690 3.583 -110.966 1.00 55.00 192 PRO A N 1
ATOM 1534 C CA . PRO A 1 192 ? 24.583 4.969 -110.481 1.00 55.00 192 PRO A CA 1
ATOM 1535 C C . PRO A 1 192 ? 23.172 5.484 -110.122 1.00 55.00 192 PRO A C 1
ATOM 1537 O O . PRO A 1 192 ? 22.986 6.691 -110.002 1.00 55.00 192 PRO A O 1
ATOM 1540 N N . TRP A 1 193 ? 22.171 4.621 -109.909 1.00 59.19 193 TRP A N 1
ATOM 1541 C CA . TRP A 1 193 ? 20.782 5.056 -109.666 1.00 59.19 193 TRP A CA 1
ATOM 1542 C C . TRP A 1 193 ? 20.084 4.396 -108.467 1.00 59.19 193 TRP A C 1
ATOM 1544 O O . TRP A 1 193 ? 18.858 4.283 -108.441 1.00 59.19 193 TRP A O 1
ATOM 1554 N N . SER A 1 194 ? 20.822 4.011 -107.426 1.00 44.00 194 SER A N 1
ATOM 1555 C CA . SER A 1 194 ? 20.220 3.671 -106.130 1.00 44.00 194 SER A CA 1
ATOM 1556 C C . SER A 1 194 ? 19.954 4.944 -105.316 1.00 44.00 194 SER A C 1
ATOM 1558 O O . SER A 1 194 ? 20.870 5.529 -104.739 1.00 44.00 194 SER A O 1
ATOM 1560 N N . ARG A 1 195 ? 18.691 5.382 -105.278 1.00 53.97 195 ARG A N 1
ATOM 1561 C CA . ARG A 1 195 ? 18.218 6.443 -104.371 1.00 53.97 195 ARG A CA 1
ATOM 1562 C C . ARG A 1 195 ? 18.505 6.044 -102.911 1.00 53.97 195 ARG A C 1
ATOM 1564 O O . ARG A 1 195 ? 18.357 4.865 -102.587 1.00 53.97 195 ARG A O 1
ATOM 1571 N N . PRO A 1 196 ? 18.892 6.976 -102.023 1.00 53.94 196 PRO A N 1
ATOM 1572 C CA . PRO A 1 196 ? 19.144 6.639 -100.628 1.00 53.94 196 PRO A CA 1
ATOM 1573 C C . PRO A 1 196 ? 17.843 6.180 -99.958 1.00 53.94 196 PRO A C 1
ATOM 1575 O O . PRO A 1 196 ? 16.840 6.894 -99.970 1.00 53.94 196 PRO A O 1
ATOM 1578 N N . PHE A 1 197 ? 17.861 4.983 -99.372 1.00 49.56 197 PHE A N 1
ATOM 1579 C CA . PHE A 1 197 ? 16.829 4.555 -98.431 1.00 49.56 197 PHE A CA 1
ATOM 1580 C C . PHE A 1 197 ? 16.794 5.542 -97.248 1.00 49.56 197 PHE A C 1
ATOM 1582 O O . PHE A 1 197 ? 17.863 5.923 -96.761 1.00 49.56 197 PHE A O 1
ATOM 1589 N N . PRO A 1 198 ? 15.614 5.969 -96.761 1.00 55.84 198 PRO A N 1
ATOM 1590 C CA . PRO A 1 198 ? 15.541 6.791 -95.561 1.00 55.84 198 PRO A CA 1
ATOM 1591 C C . PRO A 1 198 ? 16.104 6.008 -94.368 1.00 55.84 198 PRO A C 1
ATOM 1593 O O . PRO A 1 198 ? 15.788 4.833 -94.170 1.00 55.84 198 PRO A O 1
ATOM 1596 N N . ALA A 1 199 ? 16.976 6.657 -93.597 1.00 52.75 199 ALA A N 1
ATOM 1597 C CA . ALA A 1 199 ? 17.609 6.072 -92.424 1.00 52.75 199 ALA A CA 1
ATOM 1598 C C . ALA A 1 199 ? 16.555 5.563 -91.424 1.00 52.75 199 ALA A C 1
ATOM 1600 O O . ALA A 1 199 ? 15.602 6.266 -91.092 1.00 52.75 199 ALA A O 1
ATOM 1601 N N . SER A 1 200 ? 16.751 4.336 -90.936 1.00 52.25 200 SER A N 1
ATOM 1602 C CA . SER A 1 200 ? 15.942 3.734 -89.873 1.00 52.25 200 SER A CA 1
ATOM 1603 C C . SER A 1 200 ? 15.929 4.634 -88.622 1.00 52.25 200 SER A C 1
ATOM 1605 O O . SER A 1 200 ? 17.006 4.987 -88.132 1.00 52.25 200 SER A O 1
ATOM 1607 N N . PRO A 1 201 ? 14.757 4.990 -88.058 1.00 54.50 201 PRO A N 1
ATOM 1608 C CA . PRO A 1 201 ? 14.653 5.923 -86.931 1.00 54.50 201 PRO A CA 1
ATOM 1609 C C . PRO A 1 201 ? 15.056 5.328 -85.565 1.00 54.50 201 PRO A C 1
ATOM 1611 O O . PRO A 1 201 ? 14.898 5.983 -84.538 1.00 54.50 201 PRO A O 1
ATOM 1614 N N . TYR A 1 202 ? 15.603 4.109 -85.512 1.00 53.16 202 TYR A N 1
ATOM 1615 C CA . TYR A 1 202 ? 15.802 3.368 -84.257 1.00 53.16 202 TYR A CA 1
ATOM 1616 C C . TYR A 1 202 ? 17.225 3.373 -83.679 1.00 53.16 202 TYR A C 1
ATOM 1618 O O . TYR A 1 202 ? 17.559 2.516 -82.865 1.00 53.16 202 TYR A O 1
ATOM 1626 N N . LEU A 1 203 ? 18.068 4.351 -84.017 1.00 53.19 203 LEU A N 1
ATOM 1627 C CA . LEU A 1 203 ? 19.369 4.528 -83.352 1.00 53.19 203 LEU A CA 1
ATOM 1628 C C . LEU A 1 203 ? 19.482 5.884 -82.649 1.00 53.19 203 LEU A C 1
ATOM 1630 O O . LEU A 1 203 ? 20.455 6.615 -82.815 1.00 53.19 203 LEU A O 1
ATOM 1634 N N . ILE A 1 204 ? 18.505 6.202 -81.799 1.00 55.66 204 ILE A N 1
ATOM 1635 C CA . ILE A 1 204 ? 18.685 7.227 -80.768 1.00 55.66 204 ILE A CA 1
ATOM 1636 C C . ILE A 1 204 ? 19.383 6.551 -79.581 1.00 55.66 204 ILE A C 1
ATOM 1638 O O . ILE A 1 204 ? 18.762 5.832 -78.799 1.00 55.66 204 ILE A O 1
ATOM 1642 N N . ARG A 1 205 ? 20.698 6.761 -79.442 1.00 52.59 205 ARG A N 1
ATOM 1643 C CA . ARG A 1 205 ? 21.403 6.456 -78.186 1.00 52.59 205 ARG A CA 1
ATOM 1644 C C . ARG A 1 205 ? 20.777 7.309 -77.072 1.00 52.59 205 ARG A C 1
ATOM 1646 O O . ARG A 1 205 ? 20.715 8.527 -77.248 1.00 52.59 205 ARG A O 1
ATOM 1653 N N . PRO A 1 206 ? 20.344 6.738 -75.934 1.00 53.41 206 PRO A N 1
ATOM 1654 C CA . PRO A 1 206 ? 19.836 7.553 -74.839 1.00 53.41 206 PRO A CA 1
ATOM 1655 C C . PRO A 1 206 ? 20.958 8.465 -74.312 1.00 53.41 206 PRO A C 1
ATOM 1657 O O . PRO A 1 206 ? 22.119 8.038 -74.253 1.00 53.41 206 PRO A O 1
ATOM 1660 N N . PRO A 1 207 ? 20.651 9.715 -73.923 1.00 54.53 207 PRO A N 1
ATOM 1661 C CA . PRO A 1 207 ? 21.647 10.598 -73.340 1.00 54.53 207 PRO A CA 1
ATOM 1662 C C . PRO A 1 207 ? 22.164 9.967 -72.046 1.00 54.53 207 PRO A C 1
ATOM 1664 O O . PRO A 1 207 ? 21.386 9.532 -71.194 1.00 54.53 207 PRO A O 1
ATOM 1667 N N . ARG A 1 208 ? 23.492 9.909 -71.888 1.00 55.94 208 ARG A N 1
ATOM 1668 C CA . ARG A 1 208 ? 24.120 9.534 -70.617 1.00 55.94 208 ARG A CA 1
ATOM 1669 C C . ARG A 1 208 ? 23.603 10.504 -69.554 1.00 55.94 208 ARG A C 1
ATOM 1671 O O . ARG A 1 208 ? 23.994 11.668 -69.555 1.00 55.94 208 ARG A O 1
ATOM 1678 N N . ARG A 1 209 ? 22.719 10.043 -68.661 1.00 56.22 209 ARG A N 1
ATOM 1679 C CA . ARG A 1 209 ? 22.341 10.805 -67.466 1.00 56.22 209 ARG A CA 1
ATOM 1680 C C . ARG A 1 209 ? 23.617 11.034 -66.661 1.00 56.22 209 ARG A C 1
ATOM 1682 O O . ARG A 1 209 ? 24.126 10.112 -66.031 1.00 56.22 209 ARG A O 1
ATOM 1689 N N . MET A 1 210 ? 24.143 12.256 -66.702 1.00 53.12 210 MET A N 1
ATOM 1690 C CA . MET A 1 210 ? 25.100 12.724 -65.710 1.00 53.12 210 MET A CA 1
ATOM 1691 C C . MET A 1 210 ? 24.362 12.746 -64.373 1.00 53.12 210 MET A C 1
ATOM 1693 O O . MET A 1 210 ? 23.616 13.677 -64.080 1.00 53.12 210 MET A O 1
ATOM 1697 N N . VAL A 1 211 ? 24.520 11.689 -63.577 1.00 58.28 211 VAL A N 1
ATOM 1698 C CA . VAL A 1 211 ? 24.184 11.746 -62.154 1.00 58.28 211 VAL A CA 1
ATOM 1699 C C . VAL A 1 211 ? 25.072 12.841 -61.582 1.00 58.28 211 VAL A C 1
ATOM 1701 O O . VAL A 1 211 ? 26.299 12.734 -61.641 1.00 58.28 211 VAL A O 1
ATOM 1704 N N . SER A 1 212 ? 24.469 13.943 -61.130 1.00 60.06 212 SER A N 1
ATOM 1705 C CA . SER A 1 212 ? 25.246 15.048 -60.582 1.00 60.06 212 SER A CA 1
ATOM 1706 C C . SER A 1 212 ? 26.065 14.502 -59.413 1.00 60.06 212 SER A C 1
ATOM 1708 O O . SER A 1 212 ? 25.550 13.802 -58.539 1.00 60.06 212 SER A O 1
ATOM 1710 N N . ARG A 1 213 ? 27.367 14.794 -59.412 1.00 60.47 213 ARG A N 1
ATOM 1711 C CA . ARG A 1 213 ? 28.307 14.379 -58.360 1.00 60.47 213 ARG A CA 1
ATOM 1712 C C . ARG A 1 213 ? 27.806 14.774 -56.960 1.00 60.47 213 ARG A C 1
ATOM 1714 O O . ARG A 1 213 ? 28.089 14.090 -55.984 1.00 60.47 213 ARG A O 1
ATOM 1721 N N . ASN A 1 214 ? 26.976 15.816 -56.897 1.00 66.38 214 ASN A N 1
ATOM 1722 C CA . ASN A 1 214 ? 26.320 16.301 -55.691 1.00 66.38 214 ASN A CA 1
ATOM 1723 C C . ASN A 1 214 ? 25.237 15.332 -55.188 1.00 66.38 214 ASN A C 1
ATOM 1725 O O . ASN A 1 214 ? 25.174 15.082 -53.992 1.00 66.38 214 ASN A O 1
ATOM 1729 N N . GLY A 1 215 ? 24.424 14.729 -56.063 1.00 68.12 215 GLY A N 1
ATOM 1730 C CA . GLY A 1 215 ? 23.369 13.789 -55.655 1.00 68.12 215 GLY A CA 1
ATOM 1731 C C . GLY A 1 215 ? 23.905 12.530 -54.964 1.00 68.12 215 GLY A C 1
ATOM 1732 O O . GLY A 1 215 ? 23.313 12.056 -53.998 1.00 68.12 215 GLY A O 1
ATOM 1733 N N . CYS A 1 216 ? 25.067 12.031 -55.402 1.00 73.88 216 CYS A N 1
ATOM 1734 C CA . CYS A 1 216 ? 25.726 10.893 -54.758 1.00 73.88 216 CYS A CA 1
ATOM 1735 C C . CYS A 1 216 ? 26.268 11.261 -53.367 1.00 73.88 216 CYS A C 1
ATOM 1737 O O . CYS A 1 216 ? 26.122 10.477 -52.435 1.00 73.88 216 CYS A O 1
ATOM 1739 N N . LEU A 1 217 ? 26.828 12.468 -53.214 1.00 77.94 217 LEU A N 1
ATOM 1740 C CA . LEU A 1 217 ? 27.325 12.971 -51.929 1.00 77.94 217 LEU A CA 1
ATOM 1741 C C . LEU A 1 217 ? 26.191 13.148 -50.908 1.00 77.94 217 LEU A C 1
ATOM 1743 O O . LEU A 1 217 ? 26.331 12.725 -49.761 1.00 77.94 217 LEU A O 1
ATOM 1747 N N . TRP A 1 218 ? 25.046 13.692 -51.331 1.00 81.06 218 TRP A N 1
ATOM 1748 C CA . TRP A 1 218 ? 23.865 13.829 -50.472 1.00 81.06 218 TRP A CA 1
ATOM 1749 C C . TRP A 1 218 ? 23.286 12.473 -50.055 1.00 81.06 218 TRP A C 1
ATOM 1751 O O . TRP A 1 218 ? 22.951 12.288 -48.887 1.00 81.06 218 TRP A O 1
ATOM 1761 N N . ALA A 1 219 ? 23.231 11.499 -50.969 1.00 82.31 219 ALA A N 1
ATOM 1762 C CA . ALA A 1 219 ? 22.765 10.148 -50.653 1.00 82.31 219 ALA A CA 1
ATOM 1763 C C . ALA A 1 219 ? 23.691 9.430 -49.655 1.00 82.31 219 ALA A C 1
ATOM 1765 O O . ALA A 1 219 ? 23.213 8.789 -48.716 1.00 82.31 219 ALA A O 1
ATOM 1766 N N . THR A 1 220 ? 25.013 9.574 -49.807 1.00 86.94 220 THR A N 1
ATOM 1767 C CA . THR A 1 220 ? 25.976 9.015 -48.848 1.00 86.94 220 THR A CA 1
ATOM 1768 C C . THR A 1 220 ? 25.907 9.713 -47.494 1.00 86.94 220 THR A C 1
ATOM 1770 O O . THR A 1 220 ? 25.932 9.036 -46.472 1.00 86.94 220 THR A O 1
ATOM 1773 N N . ALA A 1 221 ? 25.747 11.041 -47.470 1.00 88.69 221 ALA A N 1
ATOM 1774 C CA . ALA A 1 221 ? 25.624 11.802 -46.230 1.00 88.69 221 ALA A CA 1
ATOM 1775 C C . ALA A 1 221 ? 24.366 11.397 -45.449 1.00 88.69 221 ALA A C 1
ATOM 1777 O O . ALA A 1 221 ? 24.465 11.065 -44.273 1.00 88.69 221 ALA A O 1
ATOM 1778 N N . LEU A 1 222 ? 23.210 11.315 -46.119 1.00 92.56 222 LEU A N 1
ATOM 1779 C CA . LEU A 1 222 ? 21.956 10.863 -45.510 1.00 92.56 222 LEU A CA 1
ATOM 1780 C C . LEU A 1 222 ? 22.085 9.444 -44.936 1.00 92.56 222 LEU A C 1
ATOM 1782 O O . LEU A 1 222 ? 21.645 9.183 -43.820 1.00 92.56 222 LEU A O 1
ATOM 1786 N N . SER A 1 223 ? 22.720 8.536 -45.681 1.00 90.44 223 SER A N 1
ATOM 1787 C CA . SER A 1 223 ? 22.909 7.146 -45.252 1.00 90.44 223 SER A CA 1
ATOM 1788 C C . SER A 1 223 ? 23.797 7.048 -44.009 1.00 90.44 223 SER A C 1
ATOM 1790 O O . SER A 1 223 ? 2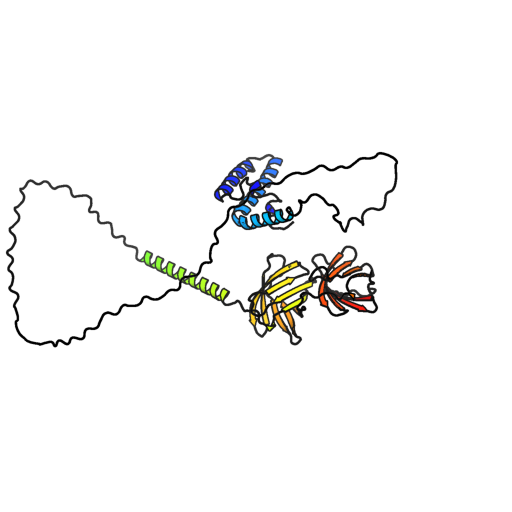3.475 6.309 -43.082 1.00 90.44 223 SER A O 1
ATOM 1792 N N . VAL A 1 224 ? 24.881 7.831 -43.954 1.00 95.44 224 VAL A N 1
ATOM 1793 C CA . VAL A 1 224 ? 25.759 7.907 -42.776 1.00 95.44 224 VAL A CA 1
ATOM 1794 C C . VAL A 1 224 ? 25.012 8.505 -41.586 1.00 95.44 224 VAL A C 1
ATOM 1796 O O . VAL A 1 224 ? 25.089 7.952 -40.493 1.00 95.44 224 VAL A O 1
ATOM 1799 N N . THR A 1 225 ? 24.239 9.576 -41.777 1.00 94.56 225 THR A N 1
ATOM 1800 C CA . THR A 1 225 ? 23.441 10.178 -40.699 1.00 94.56 225 THR A CA 1
ATOM 1801 C C . THR A 1 225 ? 22.409 9.198 -40.149 1.00 94.56 225 THR A C 1
ATOM 1803 O O . THR A 1 225 ? 22.328 9.027 -38.936 1.00 94.56 225 THR A O 1
ATOM 1806 N N . LEU A 1 226 ? 21.667 8.498 -41.011 1.00 95.69 226 LEU A N 1
ATOM 1807 C CA . LEU A 1 226 ? 20.697 7.489 -40.580 1.00 95.69 226 LEU A CA 1
ATOM 1808 C C . LEU A 1 226 ? 21.369 6.325 -39.847 1.00 95.69 226 LEU A C 1
ATOM 1810 O O . LEU A 1 226 ? 20.838 5.857 -38.843 1.00 95.69 226 LEU A O 1
ATOM 1814 N N . PHE A 1 227 ? 22.549 5.892 -40.295 1.00 95.56 227 PHE A N 1
ATOM 1815 C CA . PHE A 1 227 ? 23.323 4.853 -39.618 1.00 95.56 227 PHE A CA 1
ATOM 1816 C C . PHE A 1 227 ? 23.813 5.303 -38.235 1.00 95.56 227 PHE A C 1
ATOM 1818 O O . PHE A 1 227 ? 23.698 4.553 -37.269 1.00 95.56 227 PHE A O 1
ATOM 1825 N N . VAL A 1 228 ? 24.288 6.545 -38.108 1.00 96.12 228 VAL A N 1
ATOM 1826 C CA . VAL A 1 228 ? 24.680 7.131 -36.817 1.00 96.12 228 VAL A CA 1
ATOM 1827 C C . VAL A 1 228 ? 23.471 7.275 -35.890 1.00 96.12 228 VAL A C 1
ATOM 1829 O O . VAL A 1 228 ? 23.564 6.909 -34.722 1.00 96.12 228 VAL A O 1
ATOM 1832 N N . CYS A 1 229 ? 22.319 7.731 -36.392 1.00 95.38 229 CYS A N 1
ATOM 1833 C CA . CYS A 1 229 ? 21.078 7.783 -35.617 1.00 95.38 229 CYS A CA 1
ATOM 1834 C C . CYS A 1 229 ? 20.627 6.386 -35.171 1.00 95.38 229 CYS A C 1
ATOM 1836 O O . CYS A 1 229 ? 20.244 6.209 -34.019 1.00 95.38 229 CYS A O 1
ATOM 1838 N N . TYR A 1 230 ? 20.711 5.385 -36.048 1.00 95.06 230 TYR A N 1
ATOM 1839 C CA . TYR A 1 230 ? 20.390 4.000 -35.716 1.00 95.06 230 TYR A CA 1
ATOM 1840 C C . TYR A 1 230 ? 21.328 3.440 -34.641 1.00 95.06 230 TYR A C 1
ATOM 1842 O O . TYR A 1 230 ? 20.859 2.853 -33.670 1.00 95.06 230 TYR A O 1
ATOM 1850 N N . LEU A 1 231 ? 22.637 3.687 -34.751 1.00 95.31 231 LEU A N 1
ATOM 1851 C CA . LEU A 1 231 ? 23.602 3.321 -33.713 1.00 95.31 231 LEU A CA 1
ATOM 1852 C C . LEU A 1 231 ? 23.332 4.051 -32.396 1.00 95.31 231 LEU A C 1
ATOM 1854 O O . LEU A 1 231 ? 23.412 3.427 -31.345 1.00 95.31 231 LEU A O 1
ATOM 1858 N N . ALA A 1 232 ? 22.969 5.333 -32.425 1.00 93.00 232 ALA A N 1
ATOM 1859 C CA . ALA A 1 232 ? 22.598 6.075 -31.223 1.00 93.00 232 ALA A CA 1
ATOM 1860 C C . ALA A 1 232 ? 21.347 5.481 -30.557 1.00 93.00 232 ALA A C 1
ATOM 1862 O O . ALA A 1 232 ? 21.343 5.270 -29.348 1.00 93.00 232 ALA A O 1
ATOM 1863 N N . VAL A 1 233 ? 20.316 5.132 -31.334 1.00 91.75 233 VAL A N 1
ATOM 1864 C CA . VAL A 1 233 ? 19.120 4.440 -30.826 1.00 91.75 233 VAL A CA 1
ATOM 1865 C C . VAL A 1 233 ? 19.479 3.065 -30.267 1.00 91.75 233 VAL A C 1
ATOM 1867 O O . VAL A 1 233 ? 19.001 2.721 -29.193 1.00 91.75 233 VAL A O 1
ATOM 1870 N N . LEU A 1 234 ? 20.348 2.300 -30.933 1.00 88.19 234 LEU A N 1
ATOM 1871 C CA . LEU A 1 234 ? 20.828 1.015 -30.422 1.00 88.19 234 LEU A CA 1
ATOM 1872 C C . LEU A 1 234 ? 21.640 1.167 -29.138 1.00 88.19 234 LEU A C 1
ATOM 1874 O O . LEU A 1 234 ? 21.482 0.349 -28.244 1.00 88.19 234 LEU A O 1
ATOM 1878 N N . LEU A 1 235 ? 22.471 2.201 -29.014 1.00 85.31 235 LEU A N 1
ATOM 1879 C CA . LEU A 1 235 ? 23.235 2.478 -27.798 1.00 85.31 235 LEU A CA 1
ATOM 1880 C C . LEU A 1 235 ? 22.324 2.920 -26.652 1.00 85.31 235 LEU A C 1
ATOM 1882 O O . LEU A 1 235 ? 22.496 2.446 -25.536 1.00 85.31 235 LEU A O 1
ATOM 1886 N N . ILE A 1 236 ? 21.321 3.759 -26.920 1.00 79.19 236 ILE A N 1
ATOM 1887 C CA . ILE A 1 236 ? 20.300 4.144 -25.935 1.00 79.19 236 ILE A CA 1
ATOM 1888 C C . ILE A 1 236 ? 19.471 2.919 -25.530 1.00 79.19 236 ILE A C 1
ATOM 1890 O O . ILE A 1 236 ? 19.247 2.684 -24.345 1.00 79.19 236 ILE A O 1
ATOM 1894 N N . ALA A 1 237 ? 19.046 2.098 -26.491 1.00 71.56 237 ALA A N 1
ATOM 1895 C CA . ALA A 1 237 ? 18.312 0.865 -26.233 1.00 71.56 237 ALA A CA 1
ATOM 1896 C C . ALA A 1 237 ? 19.162 -0.143 -25.449 1.00 71.56 237 ALA A C 1
ATOM 1898 O O . ALA A 1 237 ? 18.662 -0.729 -24.495 1.00 71.56 237 ALA A O 1
ATOM 1899 N N . ALA A 1 238 ? 20.441 -0.303 -25.791 1.00 69.38 238 ALA A N 1
ATOM 1900 C CA . ALA A 1 238 ? 21.383 -1.173 -25.095 1.00 69.38 238 ALA A CA 1
ATOM 1901 C C . ALA A 1 238 ? 21.697 -0.662 -23.686 1.00 69.38 238 ALA A C 1
ATOM 1903 O O . ALA A 1 238 ? 21.723 -1.463 -22.758 1.00 69.38 238 ALA A O 1
ATOM 1904 N N . ALA A 1 239 ? 21.851 0.650 -23.489 1.00 62.69 239 ALA A N 1
ATOM 1905 C CA . ALA A 1 239 ? 21.983 1.254 -22.165 1.00 62.69 239 ALA A CA 1
ATOM 1906 C C . ALA A 1 239 ? 20.726 1.000 -21.316 1.00 62.69 239 ALA A C 1
ATOM 1908 O O . ALA A 1 239 ? 20.831 0.575 -20.168 1.00 62.69 239 ALA A O 1
ATOM 1909 N N . ASN A 1 240 ? 19.537 1.140 -21.909 1.00 62.19 240 ASN A N 1
ATOM 1910 C CA . ASN A 1 240 ? 18.267 0.801 -21.263 1.00 62.19 240 ASN A CA 1
ATOM 1911 C C . ASN A 1 240 ? 18.103 -0.713 -21.002 1.00 62.19 240 ASN A C 1
ATOM 1913 O O . ASN A 1 240 ? 17.396 -1.102 -20.073 1.00 62.19 240 ASN A O 1
ATOM 1917 N N . TYR A 1 241 ? 18.741 -1.581 -21.796 1.00 55.75 241 TYR A N 1
ATOM 1918 C CA . TYR A 1 241 ? 18.698 -3.040 -21.622 1.00 55.75 241 TYR A CA 1
ATOM 1919 C C . TYR A 1 241 ? 19.720 -3.551 -20.597 1.00 55.75 241 TYR A C 1
ATOM 1921 O O . TYR A 1 241 ? 19.445 -4.510 -19.875 1.00 55.75 241 TYR A O 1
ATOM 1929 N N . ALA A 1 242 ? 20.887 -2.909 -20.523 1.00 50.03 242 ALA A N 1
ATOM 1930 C CA . ALA A 1 242 ? 21.982 -3.261 -19.625 1.00 50.03 242 ALA A CA 1
ATOM 1931 C C . ALA A 1 242 ? 21.708 -2.848 -18.168 1.00 50.03 242 ALA A C 1
ATOM 1933 O O . ALA A 1 242 ? 22.274 -3.433 -17.249 1.00 50.03 242 ALA A O 1
ATOM 1934 N N . PHE A 1 243 ? 20.801 -1.896 -17.940 1.00 51.78 243 PHE A N 1
ATOM 1935 C CA . PHE A 1 243 ? 20.487 -1.359 -16.615 1.00 51.78 243 PHE A CA 1
ATOM 1936 C C . PHE A 1 243 ? 19.208 -1.965 -16.008 1.00 51.78 243 PHE A C 1
ATOM 1938 O O . PHE A 1 243 ? 18.292 -1.263 -15.591 1.00 51.78 243 PHE A O 1
ATOM 1945 N N . ARG A 1 244 ? 19.120 -3.299 -15.964 1.00 60.28 244 ARG A N 1
ATOM 1946 C CA . ARG A 1 244 ? 18.153 -4.000 -15.101 1.00 60.28 244 ARG A CA 1
ATOM 1947 C C . ARG A 1 244 ? 18.929 -4.735 -14.025 1.00 60.28 244 ARG A C 1
ATOM 1949 O O . ARG A 1 244 ? 19.186 -5.933 -14.162 1.00 60.28 244 ARG A O 1
ATOM 1956 N N . ALA A 1 245 ? 19.347 -3.997 -12.998 1.00 71.81 245 ALA A N 1
ATOM 1957 C CA . ALA A 1 245 ? 19.929 -4.600 -11.807 1.00 71.81 245 ALA A CA 1
ATOM 1958 C C . ALA A 1 245 ? 18.976 -5.696 -11.300 1.00 71.81 245 ALA A C 1
ATOM 1960 O O . ALA A 1 245 ? 17.769 -5.492 -11.253 1.00 71.81 245 ALA A O 1
ATOM 1961 N N . SER A 1 246 ? 19.472 -6.891 -10.995 1.00 86.81 246 SER A N 1
ATOM 1962 C CA . SER A 1 246 ? 18.654 -7.873 -10.281 1.00 86.81 246 SER A CA 1
ATOM 1963 C C . SER A 1 246 ? 18.538 -7.452 -8.822 1.00 86.81 246 SER A C 1
ATOM 1965 O O . SER A 1 246 ? 19.495 -6.923 -8.260 1.00 86.81 246 SER A O 1
ATOM 1967 N N . ILE A 1 247 ? 17.393 -7.725 -8.207 1.00 91.44 247 ILE A N 1
ATOM 1968 C CA . ILE A 1 247 ? 17.185 -7.539 -6.773 1.00 91.44 247 ILE A CA 1
ATOM 1969 C C . ILE A 1 247 ? 18.194 -8.432 -6.032 1.00 91.44 247 ILE A C 1
ATOM 1971 O O . ILE A 1 247 ? 18.185 -9.649 -6.251 1.00 91.44 247 ILE A O 1
ATOM 1975 N N . PRO A 1 248 ? 19.070 -7.871 -5.184 1.00 90.94 248 PRO A N 1
ATOM 1976 C CA . PRO A 1 248 ? 19.976 -8.673 -4.372 1.00 90.94 248 PRO A CA 1
ATOM 1977 C C . PRO A 1 248 ? 19.214 -9.526 -3.346 1.00 90.94 248 PRO A C 1
ATOM 1979 O O . PRO A 1 248 ? 18.110 -9.177 -2.921 1.00 90.94 248 PRO A O 1
ATOM 1982 N N . VAL A 1 249 ? 19.779 -10.668 -2.959 1.00 91.38 249 VAL A N 1
ATOM 1983 C CA . VAL A 1 249 ? 19.098 -11.655 -2.098 1.00 91.38 249 VAL A CA 1
ATOM 1984 C C . VAL A 1 249 ? 18.804 -11.119 -0.697 1.00 91.38 249 VAL A C 1
ATOM 1986 O O . VAL A 1 249 ? 17.801 -11.496 -0.097 1.00 91.38 249 VAL A O 1
ATOM 1989 N N . GLU A 1 250 ? 19.617 -10.190 -0.209 1.00 91.25 250 GLU A N 1
ATOM 1990 C CA . GLU A 1 250 ? 19.475 -9.516 1.080 1.00 91.25 250 GLU A CA 1
ATOM 1991 C C . GLU A 1 250 ? 18.195 -8.668 1.185 1.00 91.25 250 GLU A C 1
ATOM 1993 O O . GLU A 1 250 ? 17.615 -8.552 2.264 1.00 91.25 250 GLU A O 1
ATOM 1998 N N . PHE A 1 251 ? 17.693 -8.150 0.060 1.00 92.88 251 PHE A N 1
ATOM 1999 C CA . PHE A 1 251 ? 16.434 -7.399 0.003 1.00 92.88 251 PHE A CA 1
ATOM 2000 C C . PHE A 1 251 ? 15.202 -8.303 -0.128 1.00 92.88 251 PHE A C 1
ATOM 2002 O O . PHE A 1 251 ? 14.071 -7.818 -0.052 1.00 92.88 251 PHE A O 1
ATOM 2009 N N . SER A 1 252 ? 15.393 -9.611 -0.329 1.00 93.31 252 SER A N 1
ATOM 2010 C CA . SER A 1 252 ? 14.303 -10.557 -0.557 1.00 93.31 252 SER A CA 1
ATOM 2011 C C . SER A 1 252 ? 13.382 -10.663 0.664 1.00 93.31 252 SER A C 1
ATOM 2013 O O . SER A 1 252 ? 13.834 -10.777 1.807 1.00 93.31 252 SER A O 1
ATOM 2015 N N . GLY A 1 253 ? 12.075 -10.665 0.416 1.00 93.62 253 GLY A N 1
ATOM 2016 C CA . GLY A 1 253 ? 11.027 -10.724 1.432 1.00 93.62 253 GLY A CA 1
ATOM 2017 C C . GLY A 1 253 ? 9.866 -9.780 1.134 1.00 93.62 253 GLY A C 1
ATOM 2018 O O . GLY A 1 253 ? 9.930 -8.979 0.198 1.00 93.62 253 GLY A O 1
ATOM 2019 N N . SER A 1 254 ? 8.815 -9.886 1.949 1.00 95.44 254 SER A N 1
ATOM 2020 C CA . SER A 1 254 ? 7.768 -8.869 2.023 1.00 95.44 254 SER A CA 1
ATOM 2021 C C . SER A 1 254 ? 8.030 -7.950 3.210 1.00 95.44 254 SER A C 1
ATOM 2023 O O . SER A 1 254 ? 8.440 -8.392 4.286 1.00 95.44 254 SER A O 1
ATOM 2025 N N . TRP A 1 255 ? 7.839 -6.660 2.987 1.00 96.62 255 TRP A N 1
ATOM 2026 C CA . TRP A 1 255 ? 8.177 -5.589 3.906 1.00 96.62 255 TRP A CA 1
ATOM 2027 C C . TRP A 1 255 ? 7.021 -4.611 3.974 1.00 96.62 255 TRP A C 1
ATOM 2029 O O . TRP A 1 255 ? 6.470 -4.258 2.936 1.00 96.62 255 TRP A O 1
ATOM 2039 N N . ILE A 1 256 ? 6.677 -4.131 5.162 1.00 96.69 256 ILE A N 1
ATOM 2040 C CA . ILE A 1 256 ? 5.583 -3.182 5.341 1.00 96.69 256 ILE A CA 1
ATOM 2041 C C . ILE A 1 256 ? 5.920 -2.118 6.375 1.00 96.69 256 ILE A C 1
ATOM 2043 O O . ILE A 1 256 ? 6.534 -2.388 7.403 1.00 96.69 256 ILE A O 1
ATOM 2047 N N . GLY A 1 257 ? 5.490 -0.893 6.123 1.00 94.94 257 GLY A N 1
ATOM 2048 C CA . GLY A 1 257 ? 5.609 0.193 7.081 1.00 94.94 257 GLY A CA 1
ATOM 2049 C C . GLY A 1 257 ? 4.897 1.439 6.593 1.00 94.94 257 GLY A C 1
ATOM 2050 O O . GLY A 1 257 ? 4.311 1.452 5.507 1.00 94.94 257 GLY A O 1
ATOM 2051 N N . SER A 1 258 ? 4.939 2.478 7.415 1.00 93.31 258 SER A N 1
ATOM 2052 C CA . SER A 1 258 ? 4.155 3.690 7.200 1.00 93.31 258 SER A CA 1
ATOM 2053 C C . SER A 1 258 ? 5.007 4.943 7.353 1.00 93.31 258 SER A C 1
ATOM 2055 O O . SER A 1 258 ? 5.961 4.963 8.129 1.00 93.31 258 SER A O 1
ATOM 2057 N N . GLY A 1 259 ? 4.640 5.975 6.599 1.00 90.44 259 GLY A N 1
ATOM 2058 C CA . GLY A 1 259 ? 5.282 7.285 6.560 1.00 90.44 259 GLY A CA 1
ATOM 2059 C C . GLY A 1 259 ? 4.274 8.398 6.339 1.00 90.44 259 GLY A C 1
ATOM 2060 O O . GLY A 1 259 ? 3.107 8.135 6.053 1.00 90.44 259 GLY A O 1
ATOM 2061 N N . VAL A 1 260 ? 4.722 9.642 6.444 1.00 88.31 260 VAL A N 1
ATOM 2062 C CA . VAL A 1 260 ? 3.904 10.837 6.222 1.00 88.31 260 VAL A CA 1
ATOM 2063 C C . VAL A 1 260 ? 4.480 11.607 5.047 1.00 88.31 260 VAL A C 1
ATOM 2065 O O . VAL A 1 260 ? 5.647 11.983 5.060 1.00 88.31 260 VAL A O 1
ATOM 2068 N N . TYR A 1 261 ? 3.668 11.876 4.022 1.00 83.56 261 TYR A N 1
ATOM 2069 C CA . TYR A 1 261 ? 4.161 12.606 2.854 1.00 83.56 261 TYR A CA 1
ATOM 2070 C C . TYR A 1 261 ? 4.740 13.973 3.273 1.00 83.56 261 TYR A C 1
ATOM 2072 O O . TYR A 1 261 ? 4.042 14.733 3.959 1.00 83.56 261 TYR A O 1
ATOM 2080 N N . PRO A 1 262 ? 5.971 14.321 2.844 1.00 80.56 262 PRO A N 1
ATOM 2081 C CA . PRO A 1 262 ? 6.625 15.565 3.235 1.00 80.56 262 PRO A CA 1
ATOM 2082 C C . PRO A 1 262 ? 5.755 16.799 2.991 1.00 80.56 262 PRO A C 1
ATOM 2084 O O . PRO A 1 262 ? 5.187 16.973 1.913 1.00 80.56 262 PRO A O 1
ATOM 2087 N N . GLY A 1 263 ? 5.663 17.670 3.998 1.00 79.75 263 GLY A N 1
ATOM 2088 C CA . GLY A 1 263 ? 4.861 18.897 3.927 1.00 79.75 263 GLY A CA 1
ATOM 2089 C C . GLY A 1 263 ? 3.346 18.681 4.022 1.00 79.75 263 GLY A C 1
ATOM 2090 O O . GLY A 1 263 ? 2.591 19.630 3.822 1.00 79.75 263 GLY A O 1
ATOM 2091 N N . THR A 1 264 ? 2.890 17.465 4.335 1.00 82.38 264 THR A N 1
ATOM 2092 C CA . THR A 1 264 ? 1.472 17.135 4.532 1.00 82.38 264 THR A CA 1
ATOM 2093 C C . THR A 1 264 ? 1.258 16.412 5.866 1.00 82.38 264 THR A C 1
ATOM 2095 O O . THR A 1 264 ? 2.215 16.015 6.524 1.00 82.38 264 THR A O 1
ATOM 2098 N N . SER A 1 265 ? -0.002 16.201 6.249 1.00 80.88 265 SER A N 1
ATOM 2099 C CA . SER A 1 265 ? -0.404 15.267 7.313 1.00 80.88 265 SER A CA 1
ATOM 2100 C C . SER A 1 265 ? -0.946 13.942 6.757 1.00 80.88 265 SER A C 1
ATOM 2102 O O . SER A 1 265 ? -1.580 13.175 7.481 1.00 80.88 265 SER A O 1
ATOM 2104 N N . GLN A 1 266 ? -0.739 13.684 5.461 1.00 83.44 266 GLN A N 1
ATOM 2105 C CA . GLN A 1 266 ? -1.253 12.496 4.797 1.00 83.44 266 GLN A CA 1
ATOM 2106 C C . GLN A 1 266 ? -0.311 11.320 5.045 1.00 83.44 266 GLN A C 1
ATOM 2108 O O . GLN A 1 266 ? 0.836 11.296 4.592 1.00 83.44 266 GLN A O 1
ATOM 2113 N N . LEU A 1 267 ? -0.826 10.335 5.764 1.00 88.75 267 LEU A N 1
ATOM 2114 C CA . LEU A 1 267 ? -0.153 9.089 6.062 1.00 88.75 267 LEU A CA 1
ATOM 2115 C C . LEU A 1 267 ? -0.279 8.138 4.871 1.00 88.75 267 LEU A C 1
ATOM 2117 O O . LEU A 1 267 ? -1.351 7.995 4.281 1.00 88.75 267 LEU A O 1
ATOM 2121 N N . TYR A 1 268 ? 0.807 7.448 4.553 1.00 90.38 268 TYR A N 1
ATOM 2122 C CA . TYR A 1 268 ? 0.821 6.346 3.605 1.00 90.38 268 TYR A CA 1
ATOM 2123 C C . TYR A 1 268 ? 1.381 5.100 4.275 1.00 90.38 268 TYR A C 1
ATOM 2125 O O . TYR A 1 268 ? 2.314 5.166 5.071 1.00 90.38 268 TYR A O 1
ATOM 2133 N N . THR A 1 269 ? 0.838 3.948 3.904 1.00 93.56 269 THR A N 1
ATOM 2134 C CA . THR A 1 269 ? 1.433 2.644 4.201 1.00 93.56 269 THR A CA 1
ATOM 2135 C C . THR A 1 269 ? 1.928 2.069 2.898 1.00 93.56 269 THR A C 1
ATOM 2137 O O . THR A 1 269 ? 1.202 2.112 1.907 1.00 93.56 269 THR A O 1
ATOM 2140 N N . VAL A 1 270 ? 3.144 1.542 2.893 1.00 94.19 270 VAL A N 1
ATOM 2141 C CA . VAL A 1 270 ? 3.749 0.891 1.737 1.00 94.19 270 VAL A CA 1
ATOM 2142 C C . VAL A 1 270 ? 4.090 -0.547 2.096 1.00 94.19 270 VAL A C 1
ATOM 2144 O O . VAL A 1 270 ? 4.689 -0.810 3.139 1.00 94.19 270 VAL A O 1
ATOM 2147 N N . ARG A 1 271 ? 3.692 -1.470 1.224 1.00 95.12 271 ARG A N 1
ATOM 2148 C CA . ARG A 1 271 ? 4.084 -2.875 1.239 1.00 95.12 271 ARG A CA 1
ATOM 2149 C C . ARG A 1 271 ? 4.944 -3.146 0.012 1.00 95.12 271 ARG A C 1
ATOM 2151 O O . ARG A 1 271 ? 4.567 -2.795 -1.103 1.00 95.12 271 ARG A O 1
ATOM 2158 N N . ILE A 1 272 ? 6.102 -3.751 0.224 1.00 95.38 272 ILE A N 1
ATOM 2159 C CA . ILE A 1 272 ? 7.106 -4.038 -0.795 1.00 95.38 272 ILE A CA 1
ATOM 2160 C C . ILE A 1 272 ? 7.407 -5.528 -0.757 1.00 95.38 272 ILE A C 1
ATOM 2162 O O . ILE A 1 272 ? 7.873 -6.036 0.256 1.00 95.38 272 ILE A O 1
ATOM 2166 N N . SER A 1 273 ? 7.170 -6.221 -1.866 1.00 95.31 273 SER A N 1
ATOM 2167 C CA . SER A 1 273 ? 7.488 -7.639 -2.026 1.00 95.31 273 SER A CA 1
ATOM 2168 C C . SER A 1 273 ? 8.587 -7.807 -3.066 1.00 95.31 273 SER A C 1
ATOM 2170 O O . SER A 1 273 ? 8.417 -7.497 -4.247 1.00 95.31 273 SER A O 1
ATOM 2172 N N . LEU A 1 274 ? 9.741 -8.286 -2.614 1.00 94.94 274 LEU A N 1
ATOM 2173 C CA . LEU A 1 274 ? 10.945 -8.441 -3.420 1.00 94.94 274 LEU A CA 1
ATOM 2174 C C . LEU A 1 274 ? 11.404 -9.895 -3.393 1.00 94.94 274 LEU A C 1
ATOM 2176 O O . LEU A 1 274 ? 11.392 -10.546 -2.349 1.00 94.94 274 LEU A O 1
ATOM 2180 N N . GLN A 1 275 ? 11.872 -10.393 -4.535 1.00 94.31 275 GLN A N 1
ATOM 2181 C CA . GLN A 1 275 ? 12.479 -11.716 -4.634 1.00 94.31 275 GLN A CA 1
ATOM 2182 C C . GLN A 1 275 ? 13.894 -11.596 -5.198 1.00 94.31 275 GLN A C 1
ATOM 2184 O O . GLN A 1 275 ? 14.092 -11.060 -6.292 1.00 94.31 275 GLN A O 1
ATOM 2189 N N . GLY A 1 276 ? 14.871 -12.128 -4.461 1.00 92.88 276 GLY A N 1
ATOM 2190 C CA . GLY A 1 276 ? 16.270 -12.158 -4.883 1.00 92.88 276 GLY A CA 1
ATOM 2191 C C . GLY A 1 276 ? 16.449 -12.788 -6.270 1.00 92.88 276 GLY A C 1
ATOM 2192 O O . GLY A 1 276 ? 15.814 -13.787 -6.606 1.00 92.88 276 GLY A O 1
ATOM 2193 N N . GLY A 1 277 ? 17.287 -12.177 -7.107 1.00 88.44 277 GLY A N 1
ATOM 2194 C CA . GLY A 1 277 ? 17.552 -12.607 -8.484 1.00 88.44 277 GLY A CA 1
ATOM 2195 C C . GLY A 1 277 ? 16.487 -12.195 -9.510 1.00 88.44 277 GLY A C 1
ATOM 2196 O O . GLY A 1 277 ? 16.745 -12.266 -10.714 1.00 88.44 277 GLY A O 1
ATOM 2197 N N . ARG A 1 278 ? 15.311 -11.710 -9.085 1.00 91.25 278 ARG A N 1
ATOM 2198 C CA . ARG A 1 278 ? 14.311 -11.147 -10.007 1.00 91.25 278 ARG A CA 1
ATOM 2199 C C . ARG A 1 278 ? 14.708 -9.744 -10.459 1.00 91.25 278 ARG A C 1
ATOM 2201 O O . ARG A 1 278 ? 15.472 -9.040 -9.808 1.00 91.25 278 ARG A O 1
ATOM 2208 N N . ARG A 1 279 ? 14.158 -9.326 -11.600 1.00 89.50 279 ARG A N 1
ATOM 2209 C CA . ARG A 1 279 ? 14.335 -7.979 -12.181 1.00 89.50 279 ARG A CA 1
ATOM 2210 C C . ARG A 1 279 ? 13.127 -7.069 -11.954 1.00 89.50 279 ARG A C 1
ATOM 2212 O O . ARG A 1 279 ? 13.019 -6.024 -12.585 1.00 89.50 279 ARG A O 1
ATOM 2219 N N . SER A 1 280 ? 12.203 -7.502 -11.108 1.00 91.75 280 SER A N 1
ATOM 2220 C CA . SER A 1 280 ? 11.008 -6.766 -10.722 1.00 91.75 280 SER A CA 1
ATOM 2221 C C . SER A 1 280 ? 10.496 -7.298 -9.391 1.00 91.75 280 SER A C 1
ATOM 2223 O O . SER A 1 280 ? 10.685 -8.477 -9.084 1.00 91.75 280 SER A O 1
ATOM 2225 N N . GLY A 1 281 ? 9.836 -6.434 -8.634 1.00 93.12 281 GLY A N 1
ATOM 2226 C CA . GLY A 1 281 ? 9.066 -6.783 -7.447 1.00 93.12 281 GLY A CA 1
ATOM 2227 C C . GLY A 1 281 ? 7.688 -6.137 -7.489 1.00 93.12 281 GLY A C 1
ATOM 2228 O O . GLY A 1 281 ? 7.301 -5.541 -8.496 1.00 93.12 281 GLY A O 1
ATOM 2229 N N . GLU A 1 282 ? 6.969 -6.220 -6.384 1.00 93.81 282 GLU A N 1
ATOM 2230 C CA . GLU A 1 282 ? 5.629 -5.656 -6.238 1.00 93.81 282 GLU A CA 1
ATOM 2231 C C . GLU A 1 282 ? 5.632 -4.562 -5.172 1.00 93.81 282 GLU A C 1
ATOM 2233 O O . GLU A 1 282 ? 6.329 -4.663 -4.159 1.00 93.81 282 GLU A O 1
ATOM 2238 N N . VAL A 1 283 ? 4.857 -3.506 -5.418 1.00 93.56 283 VAL A N 1
ATOM 2239 C CA . VAL A 1 283 ? 4.563 -2.462 -4.435 1.00 93.56 283 VAL A CA 1
ATOM 2240 C C . VAL A 1 283 ? 3.062 -2.296 -4.302 1.00 93.56 283 VAL A C 1
ATOM 2242 O O . VAL A 1 283 ? 2.334 -2.235 -5.294 1.00 93.56 283 VAL A O 1
ATOM 2245 N N . GLU A 1 284 ? 2.603 -2.175 -3.069 1.00 92.38 284 GLU A N 1
ATOM 2246 C CA . GLU A 1 284 ? 1.224 -1.872 -2.737 1.00 92.38 284 GLU A CA 1
ATOM 2247 C C . GLU A 1 284 ? 1.180 -0.714 -1.737 1.00 92.38 284 GLU A C 1
ATOM 2249 O O . GLU A 1 284 ? 1.987 -0.654 -0.812 1.00 92.38 284 GLU A O 1
ATOM 2254 N N . TYR A 1 285 ? 0.223 0.198 -1.900 1.00 91.50 285 TYR A N 1
ATOM 2255 C CA . TYR A 1 285 ? -0.131 1.181 -0.878 1.00 91.50 285 TYR A CA 1
ATOM 2256 C C . TYR A 1 285 ? -1.541 0.879 -0.369 1.00 91.50 285 TYR A C 1
ATOM 2258 O O . TYR A 1 285 ? -2.508 1.365 -0.967 1.00 91.50 285 TYR A O 1
ATOM 2266 N N . PRO A 1 286 ? -1.691 0.082 0.707 1.00 90.38 286 PRO A N 1
ATOM 2267 C CA . PRO A 1 286 ? -2.993 -0.428 1.136 1.00 90.38 286 PRO A CA 1
ATOM 2268 C C . PRO A 1 286 ? -4.008 0.671 1.472 1.00 90.38 286 PRO A C 1
ATOM 2270 O O . PRO A 1 286 ? -5.175 0.551 1.118 1.00 90.38 286 PRO A O 1
ATOM 2273 N N . LEU A 1 287 ? -3.564 1.783 2.072 1.00 88.12 287 LEU A N 1
ATOM 2274 C CA . LEU A 1 287 ? -4.442 2.911 2.424 1.00 88.12 287 LEU A CA 1
ATOM 2275 C C . LEU A 1 287 ? -4.983 3.680 1.207 1.00 88.12 287 LEU A C 1
ATOM 2277 O O . LEU A 1 287 ? -6.001 4.363 1.314 1.00 88.12 287 LEU A O 1
ATOM 2281 N N . HIS A 1 288 ? -4.311 3.582 0.059 1.00 84.75 288 HIS A N 1
ATOM 2282 C CA . HIS A 1 288 ? -4.684 4.281 -1.175 1.00 84.75 288 HIS A CA 1
ATOM 2283 C C . HIS A 1 288 ? -5.117 3.324 -2.290 1.00 84.75 288 HIS A C 1
ATOM 2285 O O . HIS A 1 288 ? -5.380 3.770 -3.404 1.00 84.75 288 HIS A O 1
ATOM 2291 N N . PHE A 1 289 ? -5.192 2.019 -2.001 1.00 85.38 289 PHE A N 1
ATOM 2292 C CA . PHE A 1 289 ? -5.528 0.962 -2.959 1.00 85.38 289 PHE A CA 1
ATOM 2293 C C . PHE A 1 289 ? -4.675 0.991 -4.238 1.00 85.38 289 PHE A C 1
ATOM 2295 O O . PHE A 1 289 ? -5.139 0.658 -5.329 1.00 85.38 289 PHE A O 1
ATOM 2302 N N . CYS A 1 290 ? -3.406 1.382 -4.110 1.00 86.69 290 CYS A N 1
ATOM 2303 C CA . CYS A 1 290 ? -2.467 1.392 -5.225 1.00 86.69 290 CYS A CA 1
ATOM 2304 C C . CYS A 1 290 ? -1.712 0.071 -5.288 1.00 86.69 290 CYS A C 1
ATOM 2306 O O . CYS A 1 290 ? -1.163 -0.361 -4.280 1.00 86.69 290 CYS A O 1
ATOM 2308 N N . ARG A 1 291 ? -1.608 -0.521 -6.479 1.00 90.50 291 ARG A N 1
ATOM 2309 C CA . ARG A 1 291 ? -0.723 -1.658 -6.757 1.00 90.50 291 ARG A CA 1
ATOM 2310 C C . ARG A 1 291 ? 0.111 -1.382 -7.994 1.00 90.50 291 ARG A C 1
ATOM 2312 O O . ARG A 1 291 ? -0.395 -0.857 -8.989 1.00 90.50 291 ARG A O 1
ATOM 2319 N N . GLY A 1 292 ? 1.385 -1.724 -7.916 1.00 90.94 292 GLY A N 1
ATOM 2320 C CA . GLY A 1 292 ? 2.351 -1.455 -8.962 1.00 90.94 292 GLY A CA 1
ATOM 2321 C C . GLY A 1 292 ? 3.517 -2.426 -8.943 1.00 90.94 292 GLY A C 1
ATOM 2322 O O . GLY A 1 292 ? 3.613 -3.334 -8.118 1.00 90.94 292 GLY A O 1
ATOM 2323 N N . THR A 1 293 ? 4.420 -2.211 -9.886 1.00 91.81 293 THR A N 1
ATOM 2324 C CA . THR A 1 293 ? 5.645 -2.985 -10.043 1.00 91.81 293 THR A CA 1
ATOM 2325 C C . THR A 1 293 ? 6.830 -2.147 -9.594 1.00 91.81 293 THR A C 1
ATOM 2327 O O . THR A 1 293 ? 6.978 -0.998 -10.008 1.00 91.81 293 THR A O 1
ATOM 2330 N N . ILE A 1 294 ? 7.699 -2.739 -8.782 1.00 92.31 294 ILE A N 1
ATOM 2331 C CA . ILE A 1 294 ? 9.003 -2.176 -8.441 1.00 92.31 294 ILE A CA 1
ATOM 2332 C C . ILE A 1 294 ? 10.004 -2.616 -9.498 1.00 92.31 294 ILE A C 1
ATOM 2334 O O . ILE A 1 294 ? 10.124 -3.807 -9.789 1.00 92.31 294 ILE A O 1
ATOM 2338 N N . ILE A 1 295 ? 10.749 -1.664 -10.049 1.00 90.56 295 ILE A N 1
ATOM 2339 C CA . ILE A 1 295 ? 11.794 -1.913 -11.035 1.00 90.56 295 ILE A CA 1
ATOM 2340 C C . ILE A 1 295 ? 13.132 -1.462 -10.435 1.00 90.56 295 ILE A C 1
ATOM 2342 O O . ILE A 1 295 ? 13.341 -0.262 -10.257 1.00 90.56 295 ILE A O 1
ATOM 2346 N N . PRO A 1 296 ? 14.054 -2.385 -10.122 1.00 90.94 296 PRO A N 1
ATOM 2347 C CA . PRO A 1 296 ? 15.392 -2.031 -9.661 1.00 90.94 296 PRO A CA 1
ATOM 2348 C C . PRO A 1 296 ? 16.131 -1.217 -10.729 1.00 90.94 296 PRO A C 1
ATOM 2350 O O . PRO A 1 296 ? 16.248 -1.637 -11.883 1.00 90.94 296 PRO A O 1
ATOM 2353 N N . ARG A 1 297 ? 16.629 -0.042 -10.336 1.00 88.31 297 ARG A N 1
ATOM 2354 C CA . ARG A 1 297 ? 17.394 0.857 -11.203 1.00 88.31 297 ARG A CA 1
ATOM 2355 C C . ARG A 1 297 ? 18.879 0.690 -10.949 1.00 88.31 297 ARG A C 1
ATOM 2357 O O . ARG A 1 297 ? 19.596 0.241 -11.832 1.00 88.31 297 ARG A O 1
ATOM 2364 N N . ARG A 1 298 ? 19.348 1.032 -9.749 1.00 86.19 298 ARG A N 1
ATOM 2365 C CA . ARG A 1 298 ? 20.779 1.121 -9.433 1.00 86.19 298 ARG A CA 1
ATOM 2366 C C . ARG A 1 298 ? 21.071 0.516 -8.069 1.00 86.19 298 ARG A C 1
ATOM 2368 O O . ARG A 1 298 ? 20.302 0.711 -7.142 1.00 86.19 298 ARG A O 1
ATOM 2375 N N . LEU A 1 299 ? 22.215 -0.147 -7.943 1.00 85.12 299 LEU A N 1
ATOM 2376 C CA . LEU A 1 299 ? 22.787 -0.525 -6.654 1.00 85.12 299 LEU A CA 1
ATOM 2377 C C . LEU A 1 299 ? 23.923 0.451 -6.312 1.00 85.12 299 LEU A C 1
ATOM 2379 O O . LEU A 1 299 ? 24.785 0.705 -7.158 1.00 85.12 299 LEU A O 1
ATOM 2383 N N . SER A 1 300 ? 23.918 1.032 -5.113 1.00 79.56 300 SER A N 1
ATOM 2384 C CA . SER A 1 300 ? 24.939 1.985 -4.666 1.00 79.56 300 SER A CA 1
ATOM 2385 C C . SER A 1 300 ? 25.137 1.897 -3.156 1.00 79.56 300 SER A C 1
ATOM 2387 O O . SER A 1 300 ? 24.188 2.076 -2.409 1.00 79.56 300 SER A O 1
ATOM 2389 N N . ASN A 1 301 ? 26.372 1.677 -2.692 1.00 74.19 301 ASN A N 1
ATOM 2390 C CA . ASN A 1 301 ? 26.737 1.699 -1.264 1.00 74.19 301 ASN A CA 1
ATOM 2391 C C . ASN A 1 301 ? 25.842 0.825 -0.355 1.00 74.19 301 ASN A C 1
ATOM 2393 O O . ASN A 1 301 ? 25.475 1.248 0.736 1.00 74.19 301 ASN A O 1
ATOM 2397 N N . GLY A 1 302 ? 25.450 -0.371 -0.811 1.00 78.19 302 GLY A N 1
ATOM 2398 C CA . GLY A 1 302 ? 24.541 -1.255 -0.062 1.00 78.19 302 GLY A CA 1
ATOM 2399 C C . GLY A 1 302 ? 23.067 -0.822 -0.076 1.00 78.19 302 GLY A C 1
ATOM 2400 O O . GLY A 1 302 ? 22.233 -1.493 0.525 1.00 78.19 302 GLY A O 1
ATOM 2401 N N . GLY A 1 303 ? 22.743 0.270 -0.772 1.00 88.44 303 GLY A N 1
ATOM 2402 C CA . GLY A 1 303 ? 21.390 0.699 -1.104 1.00 88.44 303 GLY A CA 1
ATOM 2403 C C . GLY A 1 303 ? 20.961 0.245 -2.501 1.00 88.44 303 GLY A C 1
ATOM 2404 O O . GLY A 1 303 ? 21.784 0.104 -3.416 1.00 88.44 303 GLY A O 1
ATOM 2405 N N . LEU A 1 304 ? 19.666 -0.014 -2.652 1.00 91.88 304 LEU A N 1
ATOM 2406 C CA . LEU A 1 304 ? 18.990 -0.350 -3.893 1.00 91.88 304 LEU A CA 1
ATOM 2407 C C . LEU A 1 304 ? 18.020 0.778 -4.262 1.00 91.88 304 LEU A C 1
ATOM 2409 O O . LEU A 1 304 ? 16.948 0.921 -3.672 1.00 91.88 304 LEU A O 1
ATOM 2413 N N . SER A 1 305 ? 18.369 1.514 -5.310 1.00 92.19 305 SER A N 1
ATOM 2414 C CA . SER A 1 305 ? 17.493 2.480 -5.956 1.00 92.19 305 SER A CA 1
ATOM 2415 C C . SER A 1 305 ? 16.472 1.746 -6.811 1.00 92.19 305 SER A C 1
ATOM 2417 O O . SER A 1 305 ? 16.830 0.987 -7.724 1.00 92.19 305 SER A O 1
ATOM 2419 N N . VAL A 1 306 ? 15.195 1.985 -6.541 1.00 92.19 306 VAL A N 1
ATOM 2420 C CA . VAL A 1 306 ? 14.083 1.369 -7.255 1.00 92.19 306 VAL A CA 1
ATOM 2421 C C . VAL A 1 306 ? 13.136 2.420 -7.814 1.00 92.19 306 VAL A C 1
ATOM 2423 O O . VAL A 1 306 ? 12.807 3.400 -7.154 1.00 92.19 306 VAL A O 1
ATOM 2426 N N . GLY A 1 307 ? 12.676 2.196 -9.040 1.00 89.81 307 GLY A N 1
ATOM 2427 C CA . GLY A 1 307 ? 11.541 2.905 -9.611 1.00 89.81 307 GLY A CA 1
ATOM 2428 C C . GLY A 1 307 ? 10.246 2.155 -9.357 1.00 89.81 307 GLY A C 1
ATOM 2429 O O . GLY A 1 307 ? 10.246 0.944 -9.129 1.00 89.81 307 GLY A O 1
ATOM 2430 N N . GLN A 1 308 ? 9.139 2.876 -9.428 1.00 89.81 308 GLN A N 1
ATOM 2431 C CA . GLN A 1 308 ? 7.804 2.304 -9.350 1.00 89.81 308 GLN A CA 1
ATOM 2432 C C . GLN A 1 308 ? 7.125 2.436 -10.711 1.00 89.81 308 GLN A C 1
ATOM 2434 O O . GLN A 1 308 ? 7.567 3.198 -11.569 1.00 89.81 308 GLN A O 1
ATOM 2439 N N . ARG A 1 309 ? 6.110 1.610 -10.948 1.00 87.56 309 ARG A N 1
ATOM 2440 C CA . ARG A 1 309 ? 5.234 1.735 -12.107 1.00 87.56 309 ARG A CA 1
ATOM 2441 C C . ARG A 1 309 ? 3.846 1.251 -11.734 1.00 87.56 309 ARG A C 1
ATOM 2443 O O . ARG A 1 309 ? 3.673 0.086 -11.381 1.00 87.56 309 ARG A O 1
ATOM 2450 N N . PHE A 1 310 ? 2.858 2.125 -11.858 1.00 85.44 310 PHE A N 1
ATOM 2451 C CA . PHE A 1 310 ? 1.463 1.816 -11.547 1.00 85.44 310 PHE A CA 1
ATOM 2452 C C . PHE A 1 310 ? 0.639 1.631 -12.819 1.00 85.44 310 PHE A C 1
ATOM 2454 O O . PHE A 1 310 ? 0.922 2.233 -13.854 1.00 85.44 310 PHE A O 1
ATOM 2461 N N . ALA A 1 311 ? -0.411 0.809 -12.735 1.00 71.50 311 ALA A N 1
ATOM 2462 C CA . ALA A 1 311 ? -1.375 0.651 -13.826 1.00 71.50 311 ALA A CA 1
ATOM 2463 C C . ALA A 1 311 ? -2.184 1.939 -14.079 1.00 71.50 311 ALA A C 1
ATOM 2465 O O . ALA A 1 311 ? -2.617 2.187 -15.200 1.00 71.50 311 ALA A O 1
ATOM 2466 N N . GLN A 1 312 ? -2.366 2.767 -13.044 1.00 68.50 312 GLN A N 1
ATOM 2467 C CA . GLN A 1 312 ? -3.050 4.057 -13.118 1.00 68.50 312 GLN A CA 1
ATOM 2468 C C . GLN A 1 312 ? -2.028 5.189 -12.897 1.00 68.50 312 GLN A C 1
ATOM 2470 O O . GLN A 1 312 ? -1.645 5.437 -11.754 1.00 68.50 312 GLN A O 1
ATOM 2475 N N . PRO A 1 313 ? -1.569 5.882 -13.956 1.00 54.28 313 PRO A N 1
ATOM 2476 C CA . PRO A 1 313 ? -0.407 6.776 -13.884 1.00 54.28 313 PRO A CA 1
ATOM 2477 C C . PRO A 1 313 ? -0.586 8.062 -13.050 1.00 54.28 313 PRO A C 1
ATOM 2479 O O . PRO A 1 313 ? 0.391 8.770 -12.848 1.00 54.28 313 PRO A O 1
ATOM 2482 N N . ASN A 1 314 ? -1.783 8.368 -12.525 1.00 57.88 314 ASN A N 1
ATOM 2483 C CA . ASN A 1 314 ? -2.075 9.682 -11.920 1.00 57.88 314 ASN A CA 1
ATOM 2484 C C . ASN A 1 314 ? -2.674 9.649 -10.499 1.00 57.88 314 ASN A C 1
ATOM 2486 O O . ASN A 1 314 ? -3.061 10.700 -9.992 1.00 57.88 314 ASN A O 1
ATOM 2490 N N . SER A 1 315 ? -2.800 8.487 -9.850 1.00 62.62 315 SER A N 1
ATOM 2491 C CA . SER A 1 315 ? -3.388 8.392 -8.496 1.00 62.62 315 SER A CA 1
ATOM 2492 C C . SER A 1 315 ? -2.400 7.983 -7.405 1.00 62.62 315 SER A C 1
ATOM 2494 O O . SER A 1 315 ? -2.727 8.088 -6.227 1.00 62.62 315 SER A O 1
ATOM 2496 N N . CYS A 1 316 ? -1.210 7.511 -7.780 1.00 73.06 316 CYS A N 1
ATOM 2497 C CA . CYS A 1 316 ? -0.243 6.895 -6.877 1.00 73.06 316 CYS A CA 1
ATOM 2498 C C . CYS A 1 316 ? 1.133 7.540 -7.063 1.00 73.06 316 CYS A C 1
ATOM 2500 O O . CYS A 1 316 ? 1.465 8.013 -8.149 1.00 73.06 316 CYS A O 1
ATOM 2502 N N . ALA A 1 317 ? 1.933 7.577 -5.998 1.00 66.69 317 ALA A N 1
ATOM 2503 C CA . ALA A 1 317 ? 3.246 8.209 -6.027 1.00 66.69 317 ALA A CA 1
ATOM 2504 C C . ALA A 1 317 ? 4.225 7.421 -6.919 1.00 66.69 317 ALA A C 1
ATOM 2506 O O . ALA A 1 317 ? 4.786 6.422 -6.483 1.00 66.69 317 ALA A O 1
ATOM 2507 N N . ASP A 1 318 ? 4.464 7.898 -8.142 1.00 69.56 318 ASP A N 1
ATOM 2508 C CA . ASP A 1 318 ? 5.366 7.280 -9.129 1.00 69.56 318 ASP A CA 1
ATOM 2509 C C . ASP A 1 318 ? 6.813 7.795 -9.015 1.00 69.56 318 ASP A C 1
ATOM 2511 O O . ASP A 1 318 ? 7.452 8.174 -9.996 1.00 69.56 318 ASP A O 1
ATOM 2515 N N . ARG A 1 319 ? 7.316 7.909 -7.781 1.00 79.81 319 ARG A N 1
ATOM 2516 C CA . ARG A 1 319 ? 8.676 8.403 -7.512 1.00 79.81 319 ARG A CA 1
ATOM 2517 C C . ARG A 1 319 ? 9.625 7.266 -7.184 1.00 79.81 319 ARG A C 1
ATOM 2519 O O . ARG A 1 319 ? 9.224 6.259 -6.595 1.00 79.81 319 ARG A O 1
ATOM 2526 N N . ASP A 1 320 ? 10.885 7.473 -7.543 1.00 84.69 320 ASP A N 1
ATOM 2527 C CA . ASP A 1 320 ? 11.965 6.568 -7.180 1.00 84.69 320 ASP A CA 1
ATOM 2528 C C . ASP A 1 320 ? 12.164 6.560 -5.656 1.00 84.69 320 ASP A C 1
ATOM 2530 O O . ASP A 1 320 ? 11.943 7.560 -4.967 1.00 84.69 320 ASP A O 1
ATOM 2534 N N . MET A 1 321 ? 12.557 5.404 -5.132 1.00 91.25 321 MET A N 1
ATOM 2535 C CA . MET A 1 321 ? 12.804 5.165 -3.713 1.00 91.25 321 MET A CA 1
ATOM 2536 C C . MET A 1 321 ? 14.191 4.559 -3.550 1.00 91.25 321 MET A C 1
ATOM 2538 O O . MET A 1 321 ? 14.641 3.793 -4.403 1.00 91.25 321 MET A O 1
ATOM 2542 N N . GLU A 1 322 ? 14.847 4.868 -2.440 1.00 93.38 322 GLU A N 1
ATOM 2543 C CA . GLU A 1 322 ? 16.102 4.228 -2.062 1.00 93.38 322 GLU A CA 1
ATOM 2544 C C . GLU A 1 322 ? 15.841 3.258 -0.913 1.00 93.38 322 GLU A C 1
ATOM 2546 O O . GLU A 1 322 ? 15.300 3.639 0.127 1.00 93.38 322 GLU A O 1
ATOM 2551 N N . LEU A 1 323 ? 16.206 1.996 -1.110 1.00 94.88 323 LEU A N 1
ATOM 2552 C CA . LEU A 1 323 ? 16.034 0.932 -0.131 1.00 94.88 323 LEU A CA 1
ATOM 2553 C C . LEU A 1 323 ? 17.387 0.565 0.472 1.00 94.88 323 LEU A C 1
ATOM 2555 O O . LEU A 1 323 ? 18.336 0.341 -0.266 1.00 94.88 323 LEU A O 1
ATOM 2559 N N . SER A 1 324 ? 17.489 0.425 1.789 1.00 94.69 324 SER A N 1
ATOM 2560 C CA . SER A 1 324 ? 18.706 -0.082 2.437 1.00 94.69 324 SER A CA 1
ATOM 2561 C C . SER A 1 324 ? 18.373 -1.000 3.605 1.00 94.69 324 SER A C 1
ATOM 2563 O O . SER A 1 324 ? 17.413 -0.771 4.337 1.00 94.69 324 SER A O 1
ATOM 2565 N N . ILE A 1 325 ? 19.148 -2.068 3.780 1.00 93.31 325 ILE A N 1
ATOM 2566 C CA . ILE A 1 325 ? 19.001 -2.952 4.940 1.00 93.31 325 ILE A CA 1
ATOM 2567 C C . ILE A 1 325 ? 19.708 -2.309 6.132 1.00 93.31 325 ILE A C 1
ATOM 2569 O O . ILE A 1 325 ? 20.848 -1.861 6.023 1.00 93.31 325 ILE A O 1
ATOM 2573 N N . ARG A 1 326 ? 19.007 -2.234 7.262 1.00 93.25 326 ARG A N 1
ATOM 2574 C CA . ARG A 1 326 ? 19.529 -1.729 8.533 1.00 93.25 326 ARG A CA 1
ATOM 2575 C C . ARG A 1 326 ? 20.246 -2.841 9.299 1.00 93.25 326 ARG A C 1
ATOM 2577 O O . ARG A 1 326 ? 19.984 -4.021 9.077 1.00 93.25 326 ARG A O 1
ATOM 2584 N N . ASP A 1 327 ? 21.060 -2.458 10.279 1.00 88.75 327 ASP A N 1
ATOM 2585 C CA . ASP A 1 327 ? 21.777 -3.405 11.149 1.00 88.75 327 ASP A CA 1
ATOM 2586 C C . ASP A 1 327 ? 20.835 -4.307 11.969 1.00 88.75 327 ASP A C 1
ATOM 2588 O O . ASP A 1 327 ? 21.188 -5.429 12.320 1.00 88.75 327 ASP A O 1
ATOM 2592 N N . ASP A 1 328 ? 19.612 -3.840 12.243 1.00 88.75 328 ASP A N 1
ATOM 2593 C CA . ASP A 1 328 ? 18.559 -4.599 12.932 1.00 88.75 328 ASP A CA 1
ATOM 2594 C C . ASP A 1 328 ? 17.777 -5.552 12.002 1.00 88.75 328 ASP A C 1
ATOM 2596 O O . ASP A 1 328 ? 16.787 -6.158 12.413 1.00 88.75 328 ASP A O 1
ATOM 2600 N N . GLY A 1 329 ? 18.195 -5.677 10.738 1.00 87.94 329 GLY A N 1
ATOM 2601 C CA . GLY A 1 329 ? 17.572 -6.540 9.737 1.00 87.94 329 GLY A CA 1
ATOM 2602 C C . GLY A 1 329 ? 16.270 -5.996 9.142 1.00 87.94 329 GLY A C 1
ATOM 2603 O O . GLY A 1 329 ? 15.648 -6.689 8.330 1.00 87.94 329 GLY A O 1
ATOM 2604 N N . ARG A 1 330 ? 15.845 -4.778 9.511 1.00 93.19 330 ARG A N 1
ATOM 2605 C CA . ARG A 1 330 ? 14.691 -4.101 8.901 1.00 93.19 330 ARG A CA 1
ATOM 2606 C C . ARG A 1 330 ? 15.078 -3.376 7.619 1.00 93.19 330 ARG A C 1
ATOM 2608 O O . ARG A 1 330 ? 16.238 -3.028 7.400 1.00 93.19 330 ARG A O 1
ATOM 2615 N N . LEU A 1 331 ? 14.084 -3.117 6.776 1.00 95.69 331 LEU A N 1
ATOM 2616 C CA . LEU A 1 331 ? 14.283 -2.394 5.529 1.00 95.69 331 LEU A CA 1
ATOM 2617 C C . LEU A 1 331 ? 14.026 -0.905 5.758 1.00 95.69 331 LEU A C 1
ATOM 2619 O O . LEU A 1 331 ? 12.946 -0.502 6.176 1.00 95.69 331 LEU A O 1
ATOM 2623 N N . SER A 1 332 ? 15.022 -0.076 5.492 1.00 95.62 332 SER A N 1
ATOM 2624 C CA . SER A 1 332 ? 14.876 1.371 5.440 1.00 95.62 332 SER A CA 1
ATOM 2625 C C . SER A 1 332 ? 14.430 1.773 4.041 1.00 95.62 332 SER A C 1
ATOM 2627 O O . SER A 1 332 ? 15.012 1.330 3.053 1.00 95.62 332 SER A O 1
ATOM 2629 N N . LEU A 1 333 ? 13.425 2.637 3.958 1.00 94.69 333 LEU A N 1
ATOM 2630 C CA . LEU A 1 333 ? 12.981 3.258 2.717 1.00 94.69 333 LEU A CA 1
ATOM 2631 C C . LEU A 1 333 ? 13.175 4.760 2.839 1.00 94.69 333 LEU A C 1
ATOM 2633 O O . LEU A 1 333 ? 12.640 5.381 3.753 1.00 94.69 333 LEU A O 1
ATOM 2637 N N . SER A 1 334 ? 13.936 5.332 1.915 1.00 92.38 334 SER A N 1
ATOM 2638 C CA . SER A 1 334 ? 14.145 6.768 1.797 1.00 92.38 334 SER A CA 1
ATOM 2639 C C . SER A 1 334 ? 13.467 7.303 0.541 1.00 92.38 334 SER A C 1
ATOM 2641 O O . SER A 1 334 ? 13.632 6.750 -0.552 1.00 92.38 334 SER A O 1
ATOM 2643 N N . ARG A 1 335 ? 12.690 8.376 0.693 1.00 87.81 335 ARG A N 1
ATOM 2644 C CA . ARG A 1 335 ? 12.011 9.075 -0.402 1.00 87.81 335 ARG A CA 1
ATOM 2645 C C . ARG A 1 335 ? 11.851 10.549 -0.055 1.00 87.81 335 ARG A C 1
ATOM 2647 O O . ARG A 1 335 ? 11.344 10.878 1.009 1.00 87.81 335 ARG A O 1
ATOM 2654 N N . ASP A 1 336 ? 12.255 11.436 -0.965 1.00 82.00 336 ASP A N 1
ATOM 2655 C CA . ASP A 1 336 ? 12.104 12.894 -0.813 1.00 82.00 336 ASP A CA 1
ATOM 2656 C C . ASP A 1 336 ? 12.666 13.451 0.523 1.00 82.00 336 ASP A C 1
ATOM 2658 O O . ASP A 1 336 ? 12.148 14.415 1.079 1.00 82.00 336 ASP A O 1
ATOM 2662 N N . GLY A 1 337 ? 13.732 12.835 1.052 1.00 81.31 337 GLY A N 1
ATOM 2663 C CA . GLY A 1 337 ? 14.357 13.215 2.328 1.00 81.31 337 GLY A CA 1
ATOM 2664 C C . GLY A 1 337 ? 13.679 12.644 3.580 1.00 81.31 337 GLY A C 1
ATOM 2665 O O . GLY A 1 337 ? 14.238 12.757 4.669 1.00 81.31 337 GLY A O 1
ATOM 2666 N N . GLU A 1 338 ? 12.523 11.994 3.442 1.00 85.94 338 GLU A N 1
ATOM 2667 C CA . GLU A 1 338 ? 11.896 11.209 4.504 1.00 85.94 338 GLU A CA 1
ATOM 2668 C C . GLU A 1 338 ? 12.493 9.799 4.521 1.00 85.94 338 GLU A C 1
ATOM 2670 O O . GLU A 1 338 ? 12.639 9.166 3.474 1.00 85.94 338 GLU A O 1
ATOM 2675 N N . VAL A 1 339 ? 12.817 9.292 5.712 1.00 91.75 339 VAL A N 1
ATOM 2676 C CA . VAL A 1 339 ? 13.280 7.916 5.903 1.00 91.75 339 VAL A CA 1
ATOM 2677 C C . VAL A 1 339 ? 12.318 7.196 6.831 1.00 91.75 339 VAL A C 1
ATOM 2679 O O . VAL A 1 339 ? 12.165 7.574 7.992 1.00 91.75 339 VAL A O 1
ATOM 2682 N N . ILE A 1 340 ? 11.708 6.127 6.330 1.00 93.88 340 ILE A N 1
ATOM 2683 C CA . ILE A 1 340 ? 10.810 5.264 7.092 1.00 93.88 340 ILE A CA 1
ATOM 2684 C C . ILE A 1 340 ? 11.411 3.874 7.244 1.00 93.88 340 ILE A C 1
ATOM 2686 O O . ILE A 1 340 ? 12.246 3.439 6.451 1.00 93.88 340 ILE A O 1
ATOM 2690 N N . THR A 1 341 ? 10.985 3.168 8.286 1.00 95.38 341 THR A N 1
ATOM 2691 C CA . THR A 1 341 ? 11.417 1.791 8.537 1.00 95.38 341 THR A CA 1
ATOM 2692 C C . THR A 1 341 ? 10.268 0.834 8.264 1.00 95.38 341 THR A C 1
ATOM 2694 O O . THR A 1 341 ? 9.155 1.043 8.744 1.00 95.38 341 THR A O 1
ATOM 2697 N N . LEU A 1 342 ? 10.551 -0.214 7.499 1.00 96.38 342 LEU A N 1
ATOM 2698 C CA . LEU A 1 342 ? 9.620 -1.262 7.121 1.00 96.38 342 LEU A CA 1
ATOM 2699 C C . LEU A 1 342 ? 9.960 -2.542 7.892 1.00 96.38 342 LEU A C 1
ATOM 2701 O O . LEU A 1 342 ? 11.107 -2.999 7.919 1.00 96.38 342 LEU A O 1
ATOM 2705 N N . ASN A 1 343 ? 8.943 -3.129 8.507 1.00 95.50 343 ASN A N 1
ATOM 2706 C CA . ASN A 1 343 ? 9.020 -4.410 9.186 1.00 95.50 343 ASN A CA 1
ATOM 2707 C C . ASN A 1 343 ? 8.909 -5.544 8.170 1.00 95.50 343 ASN A C 1
ATOM 2709 O O . ASN A 1 343 ? 8.178 -5.443 7.186 1.00 95.50 343 ASN A O 1
ATOM 2713 N N . ARG A 1 344 ? 9.624 -6.638 8.422 1.00 94.69 344 ARG A N 1
ATOM 2714 C CA . ARG A 1 344 ? 9.520 -7.851 7.612 1.00 94.69 344 ARG A CA 1
ATOM 2715 C C . ARG A 1 344 ? 8.200 -8.555 7.924 1.00 94.69 344 ARG A C 1
ATOM 2717 O O . ARG A 1 344 ? 7.932 -8.852 9.085 1.00 94.69 344 ARG A O 1
ATOM 2724 N N . GLU A 1 345 ? 7.401 -8.823 6.900 1.00 94.00 345 GLU A N 1
ATOM 2725 C CA . GLU A 1 345 ? 6.195 -9.645 7.021 1.00 94.00 345 GLU A CA 1
ATOM 2726 C C . GLU A 1 345 ? 6.569 -11.141 7.124 1.00 94.00 345 GLU A C 1
ATOM 2728 O O . GLU A 1 345 ? 7.615 -11.559 6.605 1.00 94.00 345 GLU A O 1
ATOM 2733 N N . PRO A 1 346 ? 5.750 -11.961 7.807 1.00 90.25 346 PRO A N 1
ATOM 2734 C CA . PRO A 1 346 ? 5.983 -13.397 7.914 1.00 90.25 346 PRO A CA 1
ATOM 2735 C C . PRO A 1 346 ? 5.909 -14.092 6.546 1.00 90.25 346 PRO A C 1
ATOM 2737 O O . PRO A 1 346 ? 5.296 -13.606 5.599 1.00 90.25 346 PRO A O 1
ATOM 2740 N N . ALA A 1 347 ? 6.515 -15.278 6.439 1.00 83.06 347 ALA A N 1
ATOM 2741 C CA . ALA A 1 347 ? 6.525 -16.048 5.189 1.00 83.06 347 ALA A CA 1
ATOM 2742 C C . ALA A 1 347 ? 5.113 -16.444 4.708 1.00 83.06 347 ALA A C 1
ATOM 2744 O O . ALA A 1 347 ? 4.900 -16.636 3.514 1.00 83.06 347 ALA A O 1
ATOM 2745 N N . GLU A 1 348 ? 4.154 -16.533 5.633 1.00 81.56 348 GLU A N 1
ATOM 2746 C CA . GLU A 1 348 ? 2.741 -16.835 5.370 1.00 81.56 348 GLU A CA 1
ATOM 2747 C C . GLU A 1 348 ? 1.960 -15.654 4.759 1.00 81.56 348 GLU A C 1
ATOM 2749 O O . GLU A 1 348 ? 0.795 -15.809 4.389 1.00 81.56 348 GLU A O 1
ATOM 2754 N N . GLY A 1 349 ? 2.588 -14.480 4.631 1.00 86.06 349 GLY A N 1
ATOM 2755 C CA . GLY A 1 349 ? 2.011 -13.289 4.014 1.00 86.06 349 GLY A CA 1
ATOM 2756 C C . GLY A 1 349 ? 1.854 -12.131 4.995 1.00 86.06 349 GLY A C 1
ATOM 2757 O O . GLY A 1 349 ? 2.691 -11.913 5.864 1.00 86.06 349 GLY A O 1
ATOM 2758 N N . SER A 1 350 ? 0.786 -11.350 4.840 1.00 88.31 350 SER A N 1
ATOM 2759 C CA . SER A 1 350 ? 0.553 -10.163 5.666 1.00 88.31 350 SER A CA 1
ATOM 2760 C C . SER A 1 350 ? 0.372 -10.494 7.146 1.00 88.31 350 SER A C 1
ATOM 2762 O O . SER A 1 350 ? -0.213 -11.530 7.471 1.00 88.31 350 SER A O 1
ATOM 2764 N N . PHE A 1 351 ? 0.750 -9.567 8.032 1.00 91.38 351 PHE A N 1
ATOM 2765 C CA . PHE A 1 351 ? 0.445 -9.676 9.460 1.00 91.38 351 PHE A CA 1
ATOM 2766 C C . PHE A 1 351 ? -1.042 -9.962 9.699 1.00 91.38 351 PHE A C 1
ATOM 2768 O O . PHE A 1 351 ? -1.915 -9.310 9.124 1.00 91.38 351 PHE A O 1
ATOM 2775 N N . ARG A 1 352 ? -1.310 -10.934 10.571 1.00 91.81 352 ARG A N 1
ATOM 2776 C CA . ARG A 1 352 ? -2.646 -11.251 11.076 1.00 91.81 352 ARG A CA 1
ATOM 2777 C C . ARG A 1 352 ? -2.737 -10.812 12.525 1.00 91.81 352 ARG A C 1
ATOM 2779 O O . ARG A 1 352 ? -1.771 -10.940 13.271 1.00 91.81 352 ARG A O 1
ATOM 2786 N N . LEU A 1 353 ? -3.894 -10.293 12.911 1.00 92.50 353 LEU A N 1
ATOM 2787 C CA . LEU A 1 353 ? -4.178 -9.984 14.303 1.00 92.50 353 LEU A CA 1
ATOM 2788 C C . LEU A 1 353 ? -4.266 -11.276 15.126 1.00 92.50 353 LEU A C 1
ATOM 2790 O O . LEU A 1 353 ? -4.839 -12.253 14.635 1.00 92.50 353 LEU A O 1
ATOM 2794 N N . PRO A 1 354 ? -3.785 -11.286 16.376 1.00 91.75 354 PRO A N 1
ATOM 2795 C CA . PRO A 1 354 ? -4.075 -12.376 17.291 1.00 91.75 354 PRO A CA 1
ATOM 2796 C C . PRO A 1 354 ? -5.575 -12.456 17.590 1.00 91.75 354 PRO A C 1
ATOM 2798 O O . PRO A 1 354 ? -6.281 -11.442 17.605 1.00 91.75 354 PRO A O 1
ATOM 2801 N N . GLU A 1 355 ? -6.070 -13.665 17.861 1.00 90.88 355 GLU A N 1
ATOM 2802 C CA . GLU A 1 355 ? -7.494 -13.905 18.143 1.00 90.88 355 GLU A CA 1
ATOM 2803 C C . GLU A 1 355 ? -8.001 -13.096 19.345 1.00 90.88 355 GLU A C 1
ATOM 2805 O O . GLU A 1 355 ? -9.165 -12.688 19.373 1.00 90.88 355 GLU A O 1
ATOM 2810 N N . SER A 1 356 ? -7.118 -12.797 20.306 1.00 89.94 356 SER A N 1
ATOM 2811 C CA . SER A 1 356 ? -7.426 -11.960 21.466 1.00 89.94 356 SER A CA 1
ATOM 2812 C C . SER A 1 356 ? -7.862 -10.545 21.065 1.00 89.94 356 SER A C 1
ATOM 2814 O O . SER A 1 356 ? -8.780 -10.001 21.684 1.00 89.94 356 SER A O 1
ATOM 2816 N N . LEU A 1 357 ? -7.283 -9.979 19.996 1.00 91.38 357 LEU A N 1
ATOM 2817 C CA . LEU A 1 357 ? -7.621 -8.653 19.463 1.00 91.38 357 LEU A CA 1
ATOM 2818 C C . LEU A 1 357 ? -8.835 -8.664 18.522 1.00 91.38 357 LEU A C 1
ATOM 2820 O O . LEU A 1 357 ? -9.517 -7.646 18.398 1.00 91.38 357 LEU A O 1
ATOM 2824 N N . VAL A 1 358 ? -9.138 -9.790 17.874 1.00 92.88 358 VAL A N 1
ATOM 2825 C CA . VAL A 1 358 ? -10.254 -9.889 16.921 1.00 92.88 358 VAL A CA 1
ATOM 2826 C C . VAL A 1 358 ? -11.600 -9.733 17.637 1.00 92.88 358 VAL A C 1
ATOM 2828 O O . VAL A 1 358 ? -11.899 -10.393 18.639 1.00 92.88 358 VAL A O 1
ATOM 2831 N N . GLY A 1 359 ? -12.441 -8.845 17.110 1.00 91.38 359 GLY A N 1
ATOM 2832 C CA . GLY A 1 359 ? -13.768 -8.560 17.639 1.00 91.38 359 GLY A CA 1
ATOM 2833 C C . GLY A 1 359 ? -14.213 -7.117 17.428 1.00 91.38 359 GLY A C 1
ATOM 2834 O O . GLY A 1 359 ? -13.515 -6.295 16.833 1.00 91.38 359 GLY A O 1
ATOM 2835 N N . LYS A 1 360 ? -15.409 -6.815 17.936 1.00 92.00 360 LYS A N 1
ATOM 2836 C CA . LYS A 1 360 ? -15.936 -5.453 18.004 1.00 92.00 360 LYS A CA 1
ATOM 2837 C C . LYS A 1 360 ? -15.593 -4.870 19.369 1.00 92.00 360 LYS A C 1
ATOM 2839 O O . LYS A 1 360 ? -15.902 -5.483 20.387 1.00 92.00 360 LYS A O 1
ATOM 2844 N N . TRP A 1 361 ? -14.978 -3.699 19.394 1.00 90.56 361 TRP A N 1
ATOM 2845 C CA . TRP A 1 361 ? -14.639 -2.988 20.621 1.00 90.56 361 TRP A CA 1
ATOM 2846 C C . TRP A 1 361 ? -15.220 -1.589 20.574 1.00 90.56 361 TRP A C 1
ATOM 2848 O O . TRP A 1 361 ? -15.206 -0.957 19.521 1.00 90.56 361 TRP A O 1
ATOM 2858 N N . ALA A 1 362 ? -15.705 -1.101 21.709 1.00 88.00 362 ALA A N 1
ATOM 2859 C CA . ALA A 1 362 ? -16.245 0.245 21.792 1.00 88.00 362 ALA A CA 1
ATOM 2860 C C . ALA A 1 362 ? -15.864 0.937 23.100 1.00 88.00 362 ALA A C 1
ATOM 2862 O O . ALA A 1 362 ? -15.836 0.315 24.167 1.00 88.00 362 ALA A O 1
ATOM 2863 N N . ALA A 1 363 ? -15.603 2.236 23.008 1.00 84.19 363 ALA A N 1
ATOM 2864 C CA . ALA A 1 363 ? -15.540 3.175 24.126 1.00 84.19 363 ALA A CA 1
ATOM 2865 C C . ALA A 1 363 ? -15.756 4.591 23.586 1.00 84.19 363 ALA A C 1
ATOM 2867 O O . ALA A 1 363 ? -15.457 4.826 22.427 1.00 84.19 363 ALA A O 1
ATOM 2868 N N . ASP A 1 364 ? -16.263 5.515 24.405 1.00 83.19 364 ASP A N 1
ATOM 2869 C CA . ASP A 1 364 ? -16.387 6.965 24.147 1.00 83.19 364 ASP A CA 1
ATOM 2870 C C . ASP A 1 364 ? -16.792 7.360 22.701 1.00 83.19 364 ASP A C 1
ATOM 2872 O O . ASP A 1 364 ? -16.250 8.291 22.111 1.00 83.19 364 ASP A O 1
ATOM 2876 N N . GLY A 1 365 ? -17.749 6.628 22.111 1.00 80.50 365 GLY A N 1
ATOM 2877 C CA . GLY A 1 365 ? -18.299 6.904 20.772 1.00 80.50 365 GLY A CA 1
ATOM 2878 C C . GLY A 1 365 ? -17.461 6.414 19.582 1.00 80.50 365 GLY A C 1
ATOM 2879 O O . GLY A 1 365 ? -17.807 6.704 18.437 1.00 80.50 365 GLY A O 1
ATOM 2880 N N . MET A 1 366 ? -16.383 5.669 19.829 1.00 85.25 366 MET A N 1
ATOM 2881 C CA . MET A 1 366 ? -15.607 4.987 18.795 1.00 85.25 366 MET A CA 1
ATOM 2882 C C . MET A 1 366 ? -15.910 3.503 18.775 1.00 85.25 366 MET A C 1
ATOM 2884 O O . MET A 1 366 ? -15.960 2.850 19.819 1.00 85.25 366 MET A O 1
ATOM 2888 N N . ASP A 1 367 ? -16.017 2.980 17.561 1.00 88.25 367 ASP A N 1
ATOM 2889 C CA . ASP A 1 367 ? -16.148 1.559 17.301 1.00 88.25 367 ASP A CA 1
ATOM 2890 C C . ASP A 1 367 ? -14.904 1.065 16.548 1.00 88.25 367 ASP A C 1
ATOM 2892 O O . ASP A 1 367 ? -14.620 1.492 15.425 1.00 88.25 367 ASP A O 1
ATOM 2896 N N . PHE A 1 368 ? -14.166 0.139 17.158 1.00 89.38 368 PHE A N 1
ATOM 2897 C CA . PHE A 1 368 ? -13.186 -0.694 16.471 1.00 89.38 368 PHE A CA 1
ATOM 2898 C C . PHE A 1 368 ? -13.864 -1.980 16.018 1.00 89.38 368 PHE A C 1
ATOM 2900 O O . PHE A 1 368 ? -14.436 -2.719 16.817 1.00 89.38 368 PHE A O 1
ATOM 2907 N N . ILE A 1 369 ? -13.745 -2.289 14.738 1.00 91.31 369 ILE A N 1
ATOM 2908 C CA . ILE A 1 369 ? -14.101 -3.584 14.177 1.00 91.31 369 ILE A CA 1
ATOM 2909 C C . ILE A 1 369 ? -12.786 -4.190 13.713 1.00 91.31 369 ILE A C 1
ATOM 2911 O O . ILE A 1 369 ? -12.258 -3.782 12.683 1.00 91.31 369 ILE A O 1
ATOM 2915 N N . LEU A 1 370 ? -12.239 -5.098 14.519 1.00 92.88 370 LEU A N 1
ATOM 2916 C CA . LEU A 1 370 ? -10.976 -5.773 14.251 1.00 92.88 370 LEU A CA 1
ATOM 2917 C C . LEU A 1 370 ? -11.249 -7.182 13.740 1.00 92.88 370 LEU A C 1
ATOM 2919 O O . LEU A 1 370 ? -11.911 -7.971 14.418 1.00 92.88 370 LEU A O 1
ATOM 2923 N N . ASP A 1 371 ? -10.739 -7.509 12.557 1.00 91.44 371 ASP A N 1
ATOM 2924 C CA . ASP A 1 371 ? -10.897 -8.828 11.953 1.00 91.44 371 ASP A CA 1
ATOM 2925 C C . ASP A 1 371 ? -9.710 -9.210 11.061 1.00 91.44 371 ASP A C 1
ATOM 2927 O O . ASP A 1 371 ? -8.871 -8.380 10.722 1.00 91.44 371 ASP A O 1
ATOM 2931 N N . ASN A 1 372 ? -9.646 -10.495 10.706 1.00 90.12 372 ASN A N 1
ATOM 2932 C CA . ASN A 1 372 ? -8.666 -11.064 9.776 1.00 90.12 372 ASN A CA 1
ATOM 2933 C C . ASN A 1 372 ? -9.336 -11.570 8.484 1.00 90.12 372 ASN A C 1
ATOM 2935 O O . ASN A 1 372 ? -8.816 -12.476 7.831 1.00 90.12 372 ASN A O 1
ATOM 2939 N N . LYS A 1 373 ? -10.524 -11.057 8.128 1.00 85.94 373 LYS A N 1
ATOM 2940 C CA . LYS A 1 373 ? -11.296 -11.566 6.980 1.00 85.94 373 LYS A CA 1
ATOM 2941 C C . LYS A 1 373 ? -10.663 -11.176 5.650 1.00 85.94 373 LYS A C 1
ATOM 2943 O O . LYS A 1 373 ? -10.744 -11.935 4.689 1.00 85.94 373 LYS A O 1
ATOM 2948 N N . THR A 1 374 ? -10.045 -9.998 5.595 1.00 82.56 374 THR A N 1
ATOM 2949 C CA . THR A 1 374 ? -9.413 -9.475 4.381 1.00 82.56 374 THR A CA 1
ATOM 2950 C C . THR A 1 374 ? -7.901 -9.476 4.537 1.00 82.56 374 THR A C 1
ATOM 2952 O O . THR A 1 374 ? -7.361 -8.837 5.435 1.00 82.56 374 THR A O 1
ATOM 2955 N N . THR A 1 375 ? -7.196 -10.171 3.644 1.00 83.25 375 THR A N 1
ATOM 2956 C CA . THR A 1 375 ? -5.730 -10.232 3.671 1.00 83.25 375 THR A CA 1
ATOM 2957 C C . THR A 1 375 ? -5.118 -8.833 3.601 1.00 83.25 375 THR A C 1
ATOM 2959 O O . THR A 1 375 ? -5.465 -8.031 2.735 1.00 83.25 375 THR A O 1
ATOM 2962 N N . GLY A 1 376 ? -4.187 -8.545 4.511 1.00 82.56 376 GLY A N 1
ATOM 2963 C CA . GLY A 1 376 ? -3.486 -7.267 4.577 1.00 82.56 376 GLY A CA 1
ATOM 2964 C C . GLY A 1 376 ? -4.269 -6.114 5.202 1.00 82.56 376 GLY A C 1
ATOM 2965 O O . GLY A 1 376 ? -3.710 -5.020 5.258 1.00 82.56 376 GLY A O 1
ATOM 2966 N N . LEU A 1 377 ? -5.497 -6.342 5.681 1.00 89.06 377 LEU A N 1
ATOM 2967 C CA . LEU A 1 377 ? -6.292 -5.386 6.453 1.00 89.06 377 LEU A CA 1
ATOM 2968 C C . LEU A 1 377 ? -6.619 -5.974 7.830 1.00 89.06 377 LEU A C 1
ATOM 2970 O O . LEU A 1 377 ? -6.804 -7.176 7.973 1.00 89.06 377 LEU A O 1
ATOM 2974 N N . ALA A 1 378 ? -6.696 -5.103 8.831 1.00 88.56 378 ALA A N 1
ATOM 2975 C CA . ALA A 1 378 ? -7.006 -5.444 10.220 1.00 88.56 378 ALA A CA 1
ATOM 2976 C C . ALA A 1 378 ? -8.435 -5.032 10.620 1.00 88.56 378 ALA A C 1
ATOM 2978 O O . ALA A 1 378 ? -8.813 -5.169 11.781 1.00 88.56 378 ALA A O 1
ATOM 2979 N N . GLY A 1 379 ? -9.214 -4.494 9.675 1.00 90.12 379 GLY A N 1
ATOM 2980 C CA . GLY A 1 379 ? -10.587 -4.037 9.875 1.00 90.12 379 GLY A CA 1
ATOM 2981 C C . GLY A 1 379 ? -10.734 -2.518 9.772 1.00 90.12 379 GLY A C 1
ATOM 2982 O O . GLY A 1 379 ? -10.063 -1.867 8.964 1.00 90.12 379 GLY A O 1
ATOM 2983 N N . THR A 1 380 ? -11.637 -1.943 10.566 1.00 89.56 380 THR A N 1
ATOM 2984 C CA . THR A 1 380 ? -11.982 -0.514 10.519 1.00 89.56 380 THR A CA 1
ATOM 2985 C C . THR A 1 380 ? -12.104 0.090 11.909 1.00 89.56 380 THR A C 1
ATOM 2987 O O . THR A 1 380 ? -12.584 -0.566 12.829 1.00 89.56 380 THR A O 1
ATOM 2990 N N . VAL A 1 381 ? -11.761 1.367 12.039 1.00 89.38 381 VAL A N 1
ATOM 2991 C CA . VAL A 1 381 ? -12.088 2.183 13.216 1.00 89.38 381 VAL A CA 1
ATOM 2992 C C . VAL A 1 381 ? -12.920 3.371 12.770 1.00 89.38 381 VAL A C 1
ATOM 2994 O O . VAL A 1 381 ? -12.658 3.940 11.708 1.00 89.38 381 VAL A O 1
ATOM 2997 N N . GLY A 1 382 ? -13.926 3.741 13.552 1.00 84.69 382 GLY A N 1
ATOM 2998 C CA . GLY A 1 382 ? -14.732 4.907 13.236 1.00 84.69 382 GLY A CA 1
ATOM 2999 C C . GLY A 1 382 ? -15.166 5.718 14.440 1.00 84.69 382 GLY A C 1
ATOM 3000 O O . GLY A 1 382 ? -15.251 5.204 15.553 1.00 84.69 382 GLY A O 1
ATOM 3001 N N . TRP A 1 383 ? -15.451 6.988 14.166 1.00 80.06 383 TRP A N 1
ATOM 3002 C CA . TRP A 1 383 ? -16.089 7.941 15.068 1.00 80.06 383 TRP A CA 1
ATOM 3003 C C . TRP A 1 383 ? -17.353 8.431 14.386 1.00 80.06 383 TRP A C 1
ATOM 3005 O O . TRP A 1 383 ? -17.257 9.096 13.353 1.00 80.06 383 TRP A O 1
ATOM 3015 N N . GLU A 1 384 ? -18.519 8.130 14.949 1.00 72.25 384 GLU A N 1
ATOM 3016 C CA . GLU A 1 384 ? -19.801 8.529 14.357 1.00 72.25 384 GLU A CA 1
ATOM 3017 C C . GLU A 1 384 ? -19.895 8.117 12.864 1.00 72.25 384 GLU A C 1
ATOM 3019 O O . GLU A 1 384 ? -20.037 6.935 12.551 1.00 72.25 384 GLU A O 1
ATOM 3024 N N . ALA A 1 385 ? -19.788 9.081 11.939 1.00 67.38 385 ALA A N 1
ATOM 3025 C CA . ALA A 1 385 ? -19.835 8.879 10.489 1.00 67.38 385 ALA A CA 1
ATOM 3026 C C . ALA A 1 385 ? -18.455 8.748 9.804 1.00 67.38 385 ALA A C 1
ATOM 3028 O O . ALA A 1 385 ? -18.405 8.409 8.620 1.00 67.38 385 ALA A O 1
ATOM 3029 N N . ASP A 1 386 ? -17.340 9.021 10.492 1.00 79.62 386 ASP A N 1
ATOM 3030 C CA . ASP A 1 386 ? -15.991 8.876 9.927 1.00 79.62 386 ASP A CA 1
ATOM 3031 C C . ASP A 1 386 ? -15.516 7.429 10.097 1.00 79.62 386 ASP A C 1
ATOM 3033 O O . ASP A 1 386 ? -15.435 6.934 11.221 1.00 79.62 386 ASP A O 1
ATOM 3037 N N . ARG A 1 387 ? -15.216 6.737 8.992 1.00 84.94 387 ARG A N 1
ATOM 3038 C CA . ARG A 1 387 ? -14.691 5.365 9.001 1.00 84.94 387 ARG A CA 1
ATOM 3039 C C . ARG A 1 387 ? -13.336 5.314 8.316 1.00 84.94 387 ARG A C 1
ATOM 3041 O O . ARG A 1 387 ? -13.199 5.631 7.134 1.00 84.94 387 ARG A O 1
ATOM 3048 N N . CYS A 1 388 ? -12.355 4.843 9.069 1.00 90.81 388 CYS A N 1
ATOM 3049 C CA . CYS A 1 388 ? -10.978 4.673 8.652 1.00 90.81 388 CYS A CA 1
ATOM 3050 C C . CYS A 1 388 ? -10.623 3.190 8.539 1.00 90.81 388 CYS A C 1
ATOM 3052 O O . CYS A 1 388 ? -11.137 2.344 9.276 1.00 90.81 388 CYS A O 1
ATOM 3054 N N . ILE A 1 389 ? -9.705 2.882 7.628 1.00 91.88 389 ILE A N 1
ATOM 3055 C CA . ILE A 1 389 ? -9.201 1.527 7.414 1.00 91.88 389 ILE A CA 1
ATOM 3056 C C . ILE A 1 389 ? -7.996 1.303 8.320 1.00 91.88 389 ILE A C 1
ATOM 3058 O O . ILE A 1 389 ? -7.174 2.205 8.497 1.00 91.88 389 ILE A O 1
ATOM 3062 N N . LEU A 1 390 ? -7.889 0.093 8.864 1.00 94.19 390 LEU A N 1
ATOM 3063 C CA . LEU A 1 390 ? -6.758 -0.354 9.663 1.00 94.19 390 LEU A CA 1
ATOM 3064 C C . LEU A 1 390 ? -5.896 -1.333 8.867 1.00 94.19 390 LEU A C 1
ATOM 3066 O O . LEU A 1 390 ? -6.391 -2.322 8.326 1.00 94.19 390 LEU A O 1
ATOM 3070 N N . VAL A 1 391 ? -4.591 -1.077 8.831 1.00 95.38 391 VAL A N 1
ATOM 3071 C CA . VAL A 1 391 ? -3.595 -1.925 8.163 1.00 95.38 391 VAL A CA 1
ATOM 3072 C C . VAL A 1 391 ? -2.566 -2.381 9.196 1.00 95.38 391 VAL A C 1
ATOM 3074 O O . VAL A 1 391 ? -1.920 -1.526 9.805 1.00 95.38 391 VAL A O 1
ATOM 3077 N N . PRO A 1 392 ? -2.377 -3.691 9.417 1.00 95.75 392 PRO A N 1
ATOM 3078 C CA . PRO A 1 392 ? -1.407 -4.176 10.385 1.00 95.75 392 PRO A CA 1
ATOM 3079 C C . PRO A 1 392 ? 0.013 -4.055 9.830 1.00 95.75 392 PRO A C 1
ATOM 3081 O O . PRO A 1 392 ? 0.307 -4.560 8.750 1.00 95.75 392 PRO A O 1
ATOM 3084 N N . ILE A 1 393 ? 0.895 -3.390 10.579 1.00 95.50 393 ILE A N 1
ATOM 3085 C CA . ILE A 1 393 ? 2.318 -3.225 10.232 1.00 95.50 393 ILE A CA 1
ATOM 3086 C C . ILE A 1 393 ? 3.256 -3.987 11.177 1.00 95.50 393 ILE A C 1
ATOM 3088 O O . ILE A 1 393 ? 4.450 -4.100 10.902 1.00 95.50 393 ILE A O 1
ATOM 3092 N N . ALA A 1 394 ? 2.723 -4.494 12.289 1.00 94.75 394 ALA A N 1
ATOM 3093 C CA . ALA A 1 394 ? 3.341 -5.498 13.146 1.00 94.75 394 ALA A CA 1
ATOM 3094 C C . ALA A 1 394 ? 2.249 -6.203 13.959 1.00 94.75 394 ALA A C 1
ATOM 3096 O O . ALA A 1 394 ? 1.250 -5.581 14.325 1.00 94.75 394 ALA A O 1
ATOM 3097 N N . ALA A 1 395 ? 2.455 -7.476 14.274 1.00 93.69 395 ALA A N 1
ATOM 3098 C CA . ALA A 1 395 ? 1.613 -8.231 15.192 1.00 93.69 395 ALA A CA 1
ATOM 3099 C C . ALA A 1 395 ? 2.485 -9.186 16.016 1.00 93.69 395 ALA A C 1
ATOM 3101 O O . ALA A 1 395 ? 3.454 -9.740 15.497 1.00 93.69 395 ALA A O 1
ATOM 3102 N N . GLY A 1 396 ? 2.142 -9.336 17.290 1.00 90.00 396 GLY A N 1
ATOM 3103 C CA . GLY A 1 396 ? 2.651 -10.359 18.199 1.00 90.00 396 GLY A CA 1
ATOM 3104 C C . GLY A 1 396 ? 1.491 -11.156 18.796 1.00 90.00 396 GLY A C 1
ATOM 3105 O O . GLY A 1 396 ? 0.368 -11.078 18.300 1.00 90.00 396 GLY A O 1
ATOM 3106 N N . ASP A 1 397 ? 1.751 -11.878 19.884 1.00 88.00 397 ASP A N 1
ATOM 3107 C CA . ASP A 1 397 ? 0.778 -12.821 20.459 1.00 88.00 397 ASP A CA 1
ATOM 3108 C C . ASP A 1 397 ? -0.469 -12.135 21.038 1.00 88.00 397 ASP A C 1
ATOM 3110 O O . ASP A 1 397 ? -1.576 -12.623 20.859 1.00 88.00 397 ASP A O 1
ATOM 3114 N N . ASP A 1 398 ? -0.301 -10.973 21.678 1.00 89.62 398 ASP A N 1
ATOM 3115 C CA . ASP A 1 398 ? -1.394 -10.207 22.309 1.00 89.62 398 ASP A CA 1
ATOM 3116 C C . ASP A 1 398 ? -1.354 -8.710 21.980 1.00 89.62 398 ASP A C 1
ATOM 3118 O O . ASP A 1 398 ? -2.052 -7.891 22.589 1.00 89.62 398 ASP A O 1
ATOM 3122 N N . SER A 1 399 ? -0.506 -8.324 21.027 1.00 93.69 399 SER A N 1
ATOM 3123 C CA . SER A 1 399 ? -0.336 -6.931 20.624 1.00 93.69 399 SER A CA 1
ATOM 3124 C C . SER A 1 399 ? -0.250 -6.782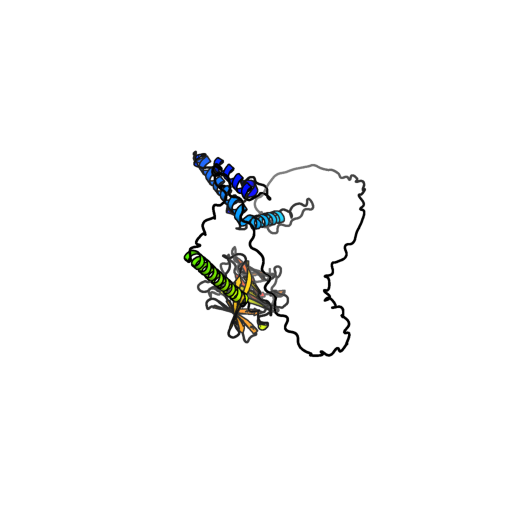 19.114 1.00 93.69 399 SER A C 1
ATOM 3126 O O . SER A 1 399 ? 0.156 -7.695 18.398 1.00 93.69 399 SER A O 1
ATOM 3128 N N . ALA A 1 400 ? -0.644 -5.615 18.616 1.00 95.50 400 ALA A N 1
ATOM 3129 C CA . ALA A 1 400 ? -0.523 -5.272 17.208 1.00 95.50 400 ALA A CA 1
ATOM 3130 C C . ALA A 1 400 ? -0.273 -3.777 17.038 1.00 95.50 400 ALA A C 1
ATOM 3132 O O . ALA A 1 400 ? -0.784 -2.957 17.799 1.00 95.50 400 ALA A O 1
ATOM 3133 N N . ILE A 1 401 ? 0.488 -3.424 16.006 1.00 95.75 401 ILE A N 1
ATOM 3134 C CA . ILE A 1 401 ? 0.673 -2.043 15.571 1.00 95.75 401 ILE A CA 1
ATOM 3135 C C . ILE A 1 401 ? -0.064 -1.884 14.249 1.00 95.75 401 ILE A C 1
ATOM 3137 O O . ILE A 1 401 ? 0.261 -2.545 13.258 1.00 95.75 401 ILE A O 1
ATOM 3141 N N . LEU A 1 402 ? -1.063 -1.008 14.239 1.00 95.25 402 LEU A N 1
ATOM 3142 C CA . LEU A 1 402 ? -1.940 -0.767 13.103 1.00 95.25 402 LEU A CA 1
ATOM 3143 C C . LEU A 1 402 ? -1.755 0.653 12.598 1.00 95.25 402 LEU A C 1
ATOM 3145 O O . LEU A 1 402 ? -1.738 1.607 13.366 1.00 95.25 402 LEU A O 1
ATOM 3149 N N . THR A 1 403 ? -1.672 0.810 11.289 1.00 95.25 403 THR A N 1
ATOM 3150 C CA . THR A 1 403 ? -1.788 2.120 10.662 1.00 95.25 403 THR A CA 1
ATOM 3151 C C . THR A 1 403 ? -3.254 2.401 10.377 1.00 95.25 403 THR A C 1
ATOM 3153 O O . THR A 1 403 ? -3.935 1.550 9.807 1.00 95.25 403 THR A O 1
ATOM 3156 N N . VAL A 1 404 ? -3.734 3.584 10.757 1.00 93.12 404 VAL A N 1
ATOM 3157 C CA . VAL A 1 404 ? -5.084 4.055 10.442 1.00 93.12 404 VAL A CA 1
ATOM 3158 C C . VAL A 1 404 ? -5.030 5.163 9.404 1.00 93.12 404 VAL A C 1
ATOM 3160 O O . VAL A 1 404 ? -4.289 6.137 9.543 1.00 93.12 404 VAL A O 1
ATOM 3163 N N . GLY A 1 405 ? -5.836 5.022 8.358 1.00 91.12 405 GLY A N 1
ATOM 3164 C CA . GLY A 1 405 ? -5.940 6.042 7.328 1.00 91.12 405 GLY A CA 1
ATOM 3165 C C . GLY A 1 405 ? -6.943 5.697 6.238 1.00 91.12 405 GLY A C 1
ATOM 3166 O O . GLY A 1 405 ? -7.908 4.962 6.456 1.00 91.12 405 GLY A O 1
ATOM 3167 N N . GLY A 1 406 ? -6.707 6.265 5.059 1.00 83.56 406 GLY A N 1
ATOM 3168 C CA . GLY A 1 406 ? -7.582 6.164 3.893 1.00 83.56 406 GLY A CA 1
ATOM 3169 C C . GLY A 1 406 ? -8.034 7.535 3.396 1.00 83.56 406 GLY A C 1
ATOM 3170 O O . GLY A 1 406 ? -7.941 8.532 4.110 1.00 83.56 406 GLY A O 1
ATOM 3171 N N . ASN A 1 407 ? -8.536 7.593 2.162 1.00 75.62 407 ASN A N 1
ATOM 3172 C CA . ASN A 1 407 ? -8.846 8.861 1.484 1.00 75.62 407 ASN A CA 1
ATOM 3173 C C . ASN A 1 407 ? -9.930 9.704 2.183 1.00 75.62 407 ASN A C 1
ATOM 3175 O O . ASN A 1 407 ? -9.939 10.922 2.037 1.00 75.62 407 ASN A O 1
ATOM 3179 N N . SER A 1 408 ? -10.838 9.073 2.926 1.00 75.25 408 SER A N 1
ATOM 3180 C CA . SER A 1 408 ? -11.916 9.731 3.675 1.00 75.25 408 SER A CA 1
ATOM 3181 C C . SER A 1 408 ? -11.624 9.883 5.169 1.00 75.25 408 SER A C 1
ATOM 3183 O O . SER A 1 408 ? -12.412 10.512 5.866 1.00 75.25 408 SER A O 1
ATOM 3185 N N . CYS A 1 409 ? -10.505 9.338 5.653 1.00 85.75 409 CYS A N 1
ATOM 3186 C CA . CYS A 1 409 ? -10.179 9.300 7.072 1.00 85.75 409 CYS A CA 1
ATOM 3187 C C . CYS A 1 409 ? -9.586 10.634 7.532 1.00 85.75 409 CYS A C 1
ATOM 3189 O O . CYS A 1 409 ? -8.491 11.013 7.095 1.00 85.75 409 CYS A O 1
ATOM 3191 N N . ARG A 1 410 ? -10.279 11.334 8.441 1.00 83.50 410 ARG A N 1
ATOM 3192 C CA . ARG A 1 410 ? -9.801 12.626 8.966 1.00 83.50 410 ARG A CA 1
ATOM 3193 C C . ARG A 1 410 ? -8.705 12.464 10.015 1.00 83.50 410 ARG A C 1
ATOM 3195 O O . ARG A 1 410 ? -7.868 13.351 10.155 1.00 83.50 410 ARG A O 1
ATOM 3202 N N . ARG A 1 411 ? -8.709 11.352 10.756 1.00 85.94 411 ARG A N 1
ATOM 3203 C CA . ARG A 1 411 ? -7.749 11.061 11.833 1.00 85.94 411 ARG A CA 1
ATOM 3204 C C . ARG A 1 411 ? -6.808 9.934 11.428 1.00 85.94 411 ARG A C 1
ATOM 3206 O O . ARG A 1 411 ? -7.093 8.761 11.647 1.00 85.94 411 ARG A O 1
ATOM 3213 N N . GLN A 1 412 ? -5.684 10.312 10.831 1.00 90.75 412 GLN A N 1
ATOM 3214 C CA . GLN A 1 412 ? -4.660 9.375 10.375 1.00 90.75 412 GLN A CA 1
ATOM 3215 C C . GLN A 1 412 ? -3.547 9.257 11.413 1.00 90.75 412 GLN A C 1
ATOM 3217 O O . GLN A 1 412 ? -3.171 10.244 12.045 1.00 90.75 412 GLN A O 1
ATOM 3222 N N . GLY A 1 413 ? -3.007 8.057 11.586 1.00 91.94 413 GLY A N 1
ATOM 3223 C CA . GLY A 1 413 ? -1.927 7.820 12.533 1.00 91.94 413 GLY A CA 1
ATOM 3224 C C . GLY A 1 413 ? -1.622 6.345 12.737 1.00 91.94 413 GLY A C 1
ATOM 3225 O O . GLY A 1 413 ? -1.932 5.498 11.897 1.00 91.94 413 GLY A O 1
ATOM 3226 N N . ILE A 1 414 ? -1.006 6.041 13.871 1.00 93.75 414 ILE A N 1
ATOM 3227 C CA . ILE A 1 414 ? -0.610 4.691 14.258 1.00 93.75 414 ILE A CA 1
ATOM 3228 C C . ILE A 1 414 ? -1.282 4.349 15.583 1.00 93.75 414 ILE A C 1
ATOM 3230 O O . ILE A 1 414 ? -1.174 5.100 16.549 1.00 93.75 414 ILE A O 1
ATOM 3234 N N . TRP A 1 415 ? -1.950 3.201 15.615 1.00 92.94 415 TRP A N 1
ATOM 3235 C CA . TRP A 1 415 ? -2.480 2.575 16.815 1.00 92.94 415 TRP A CA 1
ATOM 3236 C C . TRP A 1 415 ? -1.530 1.492 17.310 1.00 92.94 415 TRP A C 1
ATOM 3238 O O . TRP A 1 415 ? -1.151 0.603 16.549 1.00 92.94 415 TRP A O 1
ATOM 3248 N N . SER A 1 416 ? -1.207 1.529 18.596 1.00 94.12 416 SER A N 1
ATOM 3249 C CA . SER A 1 416 ? -0.575 0.420 19.307 1.00 94.12 416 SER A CA 1
ATOM 3250 C C . SER A 1 416 ? -1.628 -0.238 20.187 1.00 94.12 416 SER A C 1
ATOM 3252 O O . SER A 1 416 ? -2.140 0.376 21.121 1.00 94.12 416 SER A O 1
ATOM 3254 N N . LEU A 1 417 ? -1.986 -1.473 19.854 1.00 93.12 417 LEU A N 1
ATOM 3255 C CA . LEU A 1 417 ? -3.029 -2.238 20.520 1.00 93.12 417 LEU A CA 1
ATOM 3256 C C . LEU A 1 417 ? -2.411 -3.341 21.371 1.00 93.12 417 LEU A C 1
ATOM 3258 O O . LEU A 1 417 ? -1.463 -4.006 20.954 1.00 93.12 417 LEU A O 1
ATOM 3262 N N . THR A 1 418 ? -2.949 -3.563 22.563 1.00 93.00 418 THR A N 1
ATOM 3263 C CA . THR A 1 418 ? -2.582 -4.691 23.427 1.00 93.00 418 THR A CA 1
ATOM 3264 C C . THR A 1 418 ? -3.791 -5.127 24.238 1.00 93.00 418 THR A C 1
ATOM 3266 O O . THR A 1 418 ? -4.495 -4.280 24.784 1.00 93.00 418 THR A O 1
ATOM 3269 N N . VAL A 1 419 ? -4.033 -6.431 24.361 1.00 87.06 419 VAL A N 1
ATOM 3270 C CA . VAL A 1 419 ? -5.063 -6.938 25.280 1.00 87.06 419 VAL A CA 1
ATOM 3271 C C . VAL A 1 419 ? -4.446 -7.176 26.652 1.00 87.06 419 VAL A C 1
ATOM 3273 O O . VAL A 1 419 ? -3.432 -7.855 26.777 1.00 87.06 419 VAL A O 1
ATOM 3276 N N . ARG A 1 420 ? -5.057 -6.614 27.699 1.00 85.50 420 ARG A N 1
ATOM 3277 C CA . ARG A 1 420 ? -4.706 -6.889 29.100 1.00 85.50 420 ARG A CA 1
ATOM 3278 C C . ARG A 1 420 ? -5.979 -7.131 29.895 1.00 85.50 420 ARG A C 1
ATOM 3280 O O . ARG A 1 420 ? -6.880 -6.296 29.867 1.00 85.50 420 ARG A O 1
ATOM 3287 N N . ASP A 1 421 ? -6.071 -8.279 30.560 1.00 81.94 421 ASP A N 1
ATOM 3288 C CA . ASP A 1 421 ? -7.217 -8.663 31.399 1.00 81.94 421 ASP A CA 1
ATOM 3289 C C . ASP A 1 421 ? -8.580 -8.531 30.685 1.00 81.94 421 ASP A C 1
ATOM 3291 O O . ASP A 1 421 ? -9.563 -8.038 31.240 1.00 81.94 421 ASP A O 1
ATOM 3295 N N . GLY A 1 422 ? -8.633 -8.911 29.402 1.00 75.62 422 GLY A N 1
ATOM 3296 C CA . GLY A 1 422 ? -9.845 -8.820 28.576 1.00 75.62 422 GLY A CA 1
ATOM 3297 C C . GLY A 1 422 ? -10.244 -7.398 28.157 1.00 75.62 422 GLY A C 1
ATOM 3298 O O . GLY A 1 422 ? -11.316 -7.209 27.580 1.00 75.62 422 GLY A O 1
ATOM 3299 N N . ARG A 1 423 ? -9.404 -6.390 28.422 1.00 81.56 423 ARG A N 1
ATOM 3300 C CA . ARG A 1 423 ? -9.577 -5.009 27.953 1.00 81.56 423 ARG A CA 1
ATOM 3301 C C . ARG A 1 423 ? -8.580 -4.686 26.854 1.00 81.56 423 ARG A C 1
ATOM 3303 O O . ARG A 1 423 ? -7.414 -5.073 26.931 1.00 81.56 423 ARG A O 1
ATOM 3310 N N . LEU A 1 424 ? -9.039 -3.935 25.860 1.00 85.81 424 LEU A N 1
ATOM 3311 C CA . LEU A 1 424 ? -8.169 -3.402 24.827 1.00 85.81 424 LEU A CA 1
ATOM 3312 C C . LEU A 1 424 ? -7.494 -2.140 25.363 1.00 85.81 424 LEU A C 1
ATOM 3314 O O . LEU A 1 424 ? -8.158 -1.164 25.701 1.00 85.81 424 LEU A O 1
ATOM 3318 N N . VAL A 1 425 ? -6.171 -2.158 25.442 1.00 89.12 425 VAL A N 1
ATOM 3319 C CA . VAL A 1 425 ? -5.351 -0.962 25.624 1.00 89.12 425 VAL A CA 1
ATOM 3320 C C . VAL A 1 425 ? -4.968 -0.483 24.232 1.00 89.12 425 VAL A C 1
ATOM 3322 O O . VAL A 1 425 ? -4.331 -1.220 23.482 1.00 89.12 425 VAL A O 1
ATOM 3325 N N . ALA A 1 426 ? -5.394 0.726 23.881 1.00 88.31 426 ALA A N 1
ATOM 3326 C CA . ALA A 1 426 ? -5.177 1.313 22.569 1.00 88.31 426 ALA A CA 1
ATOM 3327 C C . ALA A 1 426 ? -4.503 2.679 22.735 1.00 88.31 426 ALA A C 1
ATOM 3329 O O . ALA A 1 426 ? -5.086 3.582 23.329 1.00 88.31 426 ALA A O 1
ATOM 3330 N N . ASP A 1 427 ? -3.282 2.816 22.224 1.00 89.94 427 ASP A N 1
ATOM 3331 C CA . ASP A 1 427 ? -2.526 4.072 22.201 1.00 89.94 427 ASP A CA 1
ATOM 3332 C C . ASP A 1 427 ? -2.476 4.612 20.770 1.00 89.94 427 ASP A C 1
ATOM 3334 O O . ASP A 1 427 ? -2.181 3.855 19.840 1.00 89.94 427 ASP A O 1
ATOM 3338 N N . PHE A 1 428 ? -2.791 5.896 20.582 1.00 90.12 428 PHE A N 1
ATOM 3339 C CA . PHE A 1 428 ? -2.829 6.525 19.264 1.00 90.12 428 PHE A CA 1
ATOM 3340 C C . PHE A 1 428 ? -1.811 7.644 19.133 1.00 90.12 428 PHE A C 1
ATOM 3342 O O . PHE A 1 428 ? -1.850 8.632 19.869 1.00 90.12 428 PHE A O 1
ATOM 3349 N N . LYS A 1 429 ? -1.003 7.538 18.080 1.00 91.06 429 LYS A N 1
ATOM 3350 C CA . LYS A 1 429 ? -0.087 8.581 17.641 1.00 91.06 429 LYS A CA 1
ATOM 3351 C C 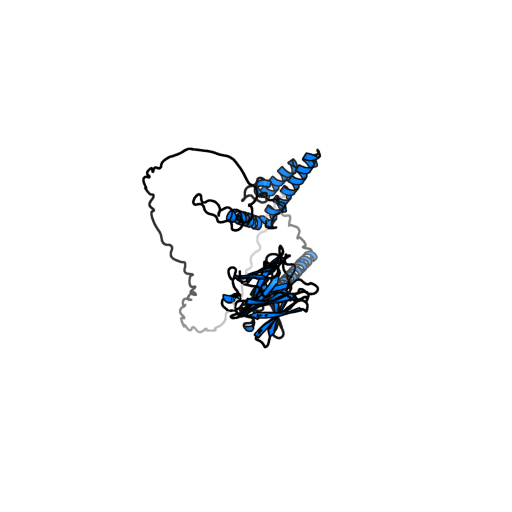. LYS A 1 429 ? -0.517 9.141 16.290 1.00 91.06 429 LYS A C 1
ATOM 3353 O O . LYS A 1 429 ? -0.401 8.455 15.271 1.00 91.06 429 LYS A O 1
ATOM 3358 N N . GLY A 1 430 ? -0.992 10.384 16.274 1.00 89.12 430 GLY A N 1
ATOM 3359 C CA . GLY A 1 430 ? -1.436 11.060 15.055 1.00 89.12 430 GLY A CA 1
ATOM 3360 C C . GLY A 1 430 ? -0.296 11.375 14.089 1.00 89.12 430 GLY A C 1
ATOM 3361 O O . GLY A 1 430 ? 0.823 11.694 14.497 1.00 89.12 430 GLY A O 1
ATOM 3362 N N . ALA A 1 431 ? -0.593 11.319 12.790 1.00 87.12 431 ALA A N 1
ATOM 3363 C CA . ALA A 1 431 ? 0.333 11.715 11.726 1.00 87.12 431 ALA A CA 1
ATOM 3364 C C . ALA A 1 431 ? 0.660 13.222 11.757 1.00 87.12 431 ALA A C 1
ATOM 3366 O O . ALA A 1 431 ? 1.730 13.634 11.322 1.00 87.12 431 ALA A O 1
ATOM 3367 N N . ASP A 1 432 ? -0.239 14.038 12.313 1.00 83.69 432 ASP A N 1
ATOM 3368 C CA . ASP A 1 432 ? -0.049 15.469 12.582 1.00 83.69 432 ASP A CA 1
ATOM 3369 C C . ASP A 1 432 ? 0.681 15.745 13.914 1.00 83.69 432 ASP A C 1
ATOM 3371 O O . ASP A 1 432 ? 0.838 16.900 14.311 1.00 83.69 432 ASP A O 1
ATOM 3375 N N . GLY A 1 433 ? 1.115 14.692 14.616 1.00 79.38 433 GLY A N 1
ATOM 3376 C CA . GLY A 1 433 ? 1.756 14.770 15.926 1.00 79.38 433 GLY A CA 1
ATOM 3377 C C . GLY A 1 433 ? 0.788 14.959 17.096 1.00 79.38 433 GLY A C 1
ATOM 3378 O O . GLY A 1 433 ? 1.252 15.087 18.229 1.00 79.38 433 GLY A O 1
ATOM 3379 N N . ARG A 1 434 ? -0.532 14.975 16.862 1.00 81.00 434 ARG A N 1
ATOM 3380 C CA . ARG A 1 434 ? -1.533 15.061 17.931 1.00 81.00 434 ARG A CA 1
ATOM 3381 C C . ARG A 1 434 ? -1.950 13.664 18.376 1.00 81.00 434 ARG A C 1
ATOM 3383 O O . ARG A 1 434 ? -2.382 12.844 17.568 1.00 81.00 434 ARG A O 1
ATOM 3390 N N . ASN A 1 435 ? -1.848 13.404 19.672 1.00 82.94 435 ASN A N 1
ATOM 3391 C CA . ASN A 1 435 ? -2.341 12.168 20.267 1.00 82.94 435 ASN A CA 1
ATOM 3392 C C . ASN A 1 435 ? -3.807 12.323 20.680 1.00 82.94 435 ASN A C 1
ATOM 3394 O O . ASN A 1 435 ? -4.322 13.439 20.801 1.00 82.94 435 ASN A O 1
ATOM 3398 N N . ILE A 1 436 ? -4.484 11.195 20.887 1.00 77.00 436 ILE A N 1
ATOM 3399 C CA . ILE A 1 436 ? -5.798 11.193 21.528 1.00 77.00 436 ILE A CA 1
ATOM 3400 C C . ILE A 1 436 ? -5.574 10.892 23.007 1.00 77.00 436 ILE A C 1
ATOM 3402 O O . ILE A 1 436 ? -5.391 9.739 23.388 1.00 77.00 436 ILE A O 1
ATOM 3406 N N . ASP A 1 437 ? -5.570 11.940 23.824 1.00 71.12 437 ASP A N 1
ATOM 3407 C CA . ASP A 1 437 ? -5.406 11.815 25.269 1.00 71.12 437 ASP A CA 1
ATOM 3408 C C . ASP A 1 437 ? -6.762 11.579 25.959 1.00 71.12 437 ASP A C 1
ATOM 3410 O O . ASP A 1 437 ? -7.801 12.068 25.513 1.00 71.12 437 ASP A O 1
ATOM 3414 N N . GLY A 1 438 ? -6.750 10.859 27.086 1.00 62.78 438 GLY A N 1
ATOM 3415 C CA . GLY A 1 438 ? -7.892 10.795 28.007 1.00 62.78 438 GLY A CA 1
ATOM 3416 C C . GLY A 1 438 ? -9.041 9.849 27.635 1.00 62.78 438 GLY A C 1
ATOM 3417 O O . GLY A 1 438 ? -10.116 9.980 28.213 1.00 62.78 438 GLY A O 1
ATOM 3418 N N . TRP A 1 439 ? -8.843 8.895 26.720 1.00 71.62 439 TRP A N 1
ATOM 3419 C CA . TRP A 1 439 ? -9.862 7.888 26.384 1.00 71.62 439 TRP A CA 1
ATOM 3420 C C . TRP A 1 439 ? -9.886 6.725 27.384 1.00 71.62 439 TRP A C 1
ATOM 3422 O O . TRP A 1 439 ? -8.851 6.169 27.754 1.00 71.62 439 TRP A O 1
ATOM 3432 N N . SER A 1 440 ? -11.087 6.298 27.764 1.00 73.25 440 SER A N 1
ATOM 3433 C CA . SER A 1 440 ? -11.367 4.985 28.360 1.00 73.25 440 SER A CA 1
ATOM 3434 C C . SER A 1 440 ? -10.940 3.781 27.488 1.00 73.25 440 SER A C 1
ATOM 3436 O O . SER A 1 440 ? -11.237 3.695 26.302 1.00 73.25 440 SER A O 1
ATOM 3438 N N . ALA A 1 441 ? -10.335 2.757 28.093 1.00 76.06 441 ALA A N 1
ATOM 3439 C CA . ALA A 1 441 ? -10.012 1.503 27.399 1.00 76.06 441 ALA A CA 1
ATOM 3440 C C . ALA A 1 441 ? -11.261 0.846 26.748 1.00 76.06 441 ALA A C 1
ATOM 3442 O O . ALA A 1 441 ? -12.231 0.566 27.470 1.00 76.06 441 ALA A O 1
ATOM 3443 N N . PRO A 1 442 ? -11.253 0.559 25.426 1.00 78.62 442 PRO A N 1
ATOM 3444 C CA . PRO A 1 442 ? -12.362 -0.108 24.753 1.00 78.62 442 PRO A CA 1
ATOM 3445 C C . PRO A 1 442 ? -12.716 -1.462 25.368 1.00 78.62 442 PRO A C 1
ATOM 3447 O O . PRO A 1 442 ? -11.848 -2.261 25.738 1.00 78.62 442 PRO A O 1
ATOM 3450 N N . ARG A 1 443 ? -14.021 -1.739 25.448 1.00 78.25 443 ARG A N 1
ATOM 3451 C CA . ARG A 1 443 ? -14.554 -3.036 25.886 1.00 78.25 443 ARG A CA 1
ATOM 3452 C C . ARG A 1 443 ? -15.082 -3.815 24.695 1.00 78.25 443 ARG A C 1
ATOM 3454 O O . ARG A 1 443 ? -15.661 -3.227 23.780 1.00 78.25 443 ARG A O 1
ATOM 3461 N N . LYS A 1 444 ? -14.876 -5.131 24.723 1.00 81.94 444 LYS A N 1
ATOM 3462 C CA . LYS A 1 444 ? -15.405 -6.044 23.709 1.00 81.94 444 LYS A CA 1
ATOM 3463 C C . LYS A 1 444 ? -16.936 -6.021 23.784 1.00 81.94 444 LYS A C 1
ATOM 3465 O O . LYS A 1 444 ? -17.479 -6.121 24.886 1.00 81.94 444 LYS A O 1
ATOM 3470 N N . ARG A 1 445 ? -17.593 -5.809 22.645 1.00 80.06 445 ARG A N 1
ATOM 3471 C CA . ARG A 1 445 ? -19.052 -5.869 22.493 1.00 80.06 445 ARG A CA 1
ATOM 3472 C C . ARG A 1 445 ? -19.505 -7.271 22.131 1.00 80.06 445 ARG A C 1
ATOM 3474 O O . ARG A 1 445 ? -18.795 -7.921 21.327 1.00 80.06 445 ARG A O 1
#

Organism: NCBI:txid1712872

Secondary structure (DSSP, 8-state):
--STTGGGTT--HHHHHT--TT--HHHHHHHHHHHHHHS-TTT--SHHHHHHHHHHHHHHHHHHHHHHHSHHHHHHHHHHHHHHHTTS----------TTGGGS-----------------------------------PPPPP-PPPPPPPP-PPPP------PPPP------------PPPPPPPPPPPTT-PPPPPPTT--PPP-----HHHHHHHHHHHHHHHHHHHHHHHHHHHHHH--PPPPGGG-EEEEEEEE-TTS--EEEEEEEE-TT-S-EEEEEGGGTEEEEEEEEEEETTEEEEEEEESSTTTS----EEEEE-TTSPEEEEETTEEEEEEEPPTTSS----TTT-EEEEETTEEEEE-SSSTT--EEEEETTEEEEEEEEEE-SSEEEEEEE-TT-SS-EEEEEEEETTEEEEEEEETTS-B--SPPPPEE-

InterPro domains:
  IPR001623 DnaJ domain [PF00226] (12-75)
  IPR001623 DnaJ domain [PR00625] (14-32)
  IPR001623 DnaJ domain [PR00625] (32-47)
  IPR001623 DnaJ domain [PR00625] (52-72)
  IPR001623 DnaJ domain [PS50076] (12-78)
  IPR001623 DnaJ domain [SM00271] (11-72)
  IPR001623 DnaJ domain [cd06257] (12-69)
  IPR036869 Chaperone J-domain superfamily [G3DSA:1.10.287.110] (4-96)
  IPR036869 Chaperone J-domain superfamily [SSF46565] (9-79)

pLDDT: mean 73.23, std 22.02, range [27.02, 96.69]

Sequence (445 aa):
MDKGFRDLEGHDAYELLGVAGGCSDRAINQAFRRQARDWHPDKNQCPDARADAERRMRLLNAARDVLLNRRAEYDLYQRRGSALEELTDDPQDGTWYDPWDEARTDVFSEAGSNEDTGAGARPSGKGPAERPWTEPGGDRVPPWVPPHHHPPVWGEVPRRHGSFRSPMEEGRRIRPTRNRYAPPPRSPQAPPWSRPFPASPYLIRPPRRMVSRNGCLWATALSVTLFVCYLAVLLIAAANYAFRASIPVEFSGSWIGSGVYPGTSQLYTVRISLQGGRRSGEVEYPLHFCRGTIIPRRLSNGGLSVGQRFAQPNSCADRDMELSIRDDGRLSLSRDGEVITLNREPAEGSFRLPESLVGKWAADGMDFILDNKTTGLAGTVGWEADRCILVPIAAGDDSAILTVGGNSCRRQGIWSLTVRDGRLVADFKGADGRNIDGWSAPRKR

Radius of gyration: 43.84 Å; chains: 1; bounding box: 126×71×142 Å

Foldseek 3Di:
DDDDQCLLVPDALCVLLVHDLPDDLVSLVVSLVVVCVVLPLVVQVDPVSNVVSVSSNSNSVSSSCCCPPPSVVSVVVVVVVVVVVVVPDDDDDDDDDDPPPPPDDDDDDDDDDDDDDDDDDDDDDDDDDDDDDDDDDDDDDDDDDDDDDDDDDDDDDDDDDDDDDDDDDDDDDDDDDDPDDDDDDDDDDDDDDDDDDPDDPPPDDPPDPPPDPVNVVVVVVVVVVVVVVVVVVVVVVVVVVVFQDFDAQLPAAKWKDKDAPPPDLAIWIKIWHHHGRHQKTWIATPQQRWIWIWGFGDDDPQKTWIFTDTPDRPRDDRDIWIWHQDPVSWIWIDDPNDIITIDGADPVAFDAEAPLPAAWWDFDQKIDHADDPDGQWRGWIDHDPAIWTWGWRDYDNFWTKTWTHHPRHPWTFIWIWGDDPQWIDIWTQTSVRDTDPDIDTIHGD